Protein 7LH6 (pdb70)

Nearest PDB structures (foldseek):
  7lh6-assembly1_B  TM=1.004E+00  e=8.434E-58  Phocaeicola plebeius DSM 17135
  7lh6-assembly1_A  TM=9.923E-01  e=9.272E-52  Phocaeicola plebeius DSM 17135
  8scc-assembly2_B  TM=9.118E-01  e=3.371E-31  Myrciaria dubia
  8usu-assembly2_B  TM=9.161E-01  e=9.301E-31  Myrciaria dubia
  8usu-assembly1_A  TM=9.072E-01  e=6.501E-31  Myrciaria dubia

Radius of gyration: 24.74 Å; Cα contacts (8 Å, |Δi|>4): 1088; chains: 2; bounding box: 55×49×65 Å

InterPro domains:
  IPR020471 Aldo-keto reductase [PTHR42686] (1-307)
  IPR023210 NADP-dependent oxidoreductase domain [PF00248] (16-298)
  IPR036812 NAD(P)-dependent oxidoreductase domain superfamily [G3DSA:3.20.20.100] (1-309)
  IPR036812 NAD(P)-dependent oxidoreductase domain superfamily [SSF51430] (1-299)
  IPR044479 L-galactose dehydrogenase-like [cd19163] (1-293)

Foldseek 3Di:
DDWAAQQPLRDTAALAAAEADEVVVVVLLVQSLVQVVLCLVVQGQEYEPARQQPDLVSLLVSLVSVVPDDPVSHAYEYEACAVGVVSLVVSCVSSVHQAHAEYEYEAAPCQPRVLVSVVVVVVVPRYRAYAYEDADVVRRVVSLVSHDAPRHAEYEYEDAQWLQHPVVVVCLVVCNVRSHGYEYEDLCSCALLAQVGHDPPQQQDPVSSVLSNVLQVVCVVVVHGSVLLSLLRSSVDNSHRYYYYHDRHNVVVVVSVVSNPDDHDVVSSVVSCVSSDPRRNPDRD/DDWADQFPQPDTFHQAAAEQFAQDDPVSVVQLVLSLVQVVLLLVLPGQEYEDANVLPDQVSLQVCLVSVVVDDDSSHAYEYEVCSLVSLVVSCVSSVPQAHAEYEYEDVPPQPPVLVSVVVVCVVPRYRAYAYEDEDVVRVVVSCVSHDARSHAEYEYEDAQWLQHPNCVVCLVVCNVRRYGYEYEDLCSQFLLAQVGHDPPQQPDPLSRVLSNVLQVVCVVVVHGSVLQSLLRSSVDNSHRYYYYYDRHSVVVVVSVVSNVDDHDVVSSVVSSVSSPPRRNPDRD

Organism: Phocaeicola plebeius (strain DSM 17135 / JCM 12973 / CCUG 54634 / M2) (NCBI:txid484018)

Structure (mmCIF, N/CA/C/O backbone):
data_7LH6
#
_entry.id   7LH6
#
_cell.length_a   55.754
_cell.length_b   84.461
_cell.length_c   129.499
_cell.angle_alpha   90.000
_cell.angle_beta   90.000
_cell.angle_gamma   90.000
#
_symmetry.space_group_name_H-M   'P 21 21 21'
#
loop_
_entity.id
_entity.type
_entity.pdbx_description
1 polymer 'L-galactose dehydrogenase'
2 water water
#
loop_
_atom_site.group_PDB
_atom_site.id
_atom_site.type_symbol
_atom_site.label_atom_id
_atom_site.label_alt_id
_atom_site.label_comp_id
_atom_site.label_asym_id
_atom_site.label_entity_id
_atom_site.label_seq_id
_atom_site.pdbx_PDB_ins_code
_atom_site.Cartn_x
_atom_site.Cartn_y
_atom_site.Cartn_z
_atom_site.occupancy
_atom_site.B_iso_or_equiv
_atom_site.auth_seq_id
_atom_site.auth_comp_id
_atom_site.auth_asym_id
_atom_site.auth_atom_id
_atom_site.pdbx_PDB_model_num
ATOM 1 N N . MET A 1 24 ? 41.98822 50.07971 111.42207 1.000 56.57255 1 MET B N 1
ATOM 2 C CA . MET A 1 24 ? 42.00051 50.78148 112.70124 1.000 59.09244 1 MET B CA 1
ATOM 3 C C . MET A 1 24 ? 41.94122 49.80773 113.87659 1.000 62.57566 1 MET B C 1
ATOM 4 O O . MET A 1 24 ? 42.35559 50.14087 114.98719 1.000 65.92189 1 MET B O 1
ATOM 9 N N . GLU A 1 25 ? 41.42125 48.60717 113.64030 1.000 55.81667 2 GLU B N 1
ATOM 10 C CA . GLU A 1 25 ? 41.43797 47.55842 114.64906 1.000 57.17318 2 GLU B CA 1
ATOM 11 C C . GLU A 1 25 ? 42.56539 46.58118 114.34874 1.000 54.77995 2 GLU B C 1
ATOM 12 O O . GLU A 1 25 ? 42.77980 46.19492 113.19509 1.000 56.00703 2 GLU B O 1
ATOM 18 N N . TYR A 1 26 ? 43.28255 46.18532 115.39504 1.000 47.23265 3 TYR B N 1
ATOM 19 C CA . TYR A 1 26 ? 44.40371 45.26937 115.27801 1.000 39.95950 3 TYR B CA 1
ATOM 20 C C . TYR A 1 26 ? 44.12680 44.00147 116.06905 1.000 37.53451 3 TYR B C 1
ATOM 21 O O . TYR A 1 26 ? 43.53224 44.04422 117.15063 1.000 37.64398 3 TYR B O 1
ATOM 30 N N . ARG A 1 27 ? 44.54955 42.87576 115.50695 1.000 34.65123 4 ARG B N 1
ATOM 31 C CA . ARG A 1 27 ? 44.49841 41.57768 116.15481 1.000 26.57700 4 ARG B CA 1
ATOM 32 C C . ARG A 1 27 ? 45.90220 40.98557 116.12789 1.000 36.77346 4 ARG B C 1
ATOM 33 O O . ARG A 1 27 ? 46.83432 41.56710 115.56206 1.000 38.42060 4 ARG B O 1
ATOM 41 N N . GLU A 1 28 ? 46.06449 39.83138 116.76310 1.000 36.03543 5 GLU B N 1
ATOM 42 C CA . GLU A 1 28 ? 47.35805 39.17099 116.85772 1.000 37.77769 5 GLU B CA 1
ATOM 43 C C . GLU A 1 28 ? 47.38855 37.97937 115.91326 1.000 33.13149 5 GLU B C 1
ATOM 44 O O . GLU A 1 28 ? 46.47065 37.15215 115.92117 1.000 33.26452 5 GLU B O 1
ATOM 50 N N . LEU A 1 29 ? 48.44755 37.88786 115.11052 1.000 29.29543 6 LEU B N 1
ATOM 51 C CA . LEU A 1 29 ? 48.57357 36.77580 114.17954 1.000 25.25490 6 LEU B CA 1
ATOM 52 C C . LEU A 1 29 ? 48.89603 35.50318 114.94656 1.000 31.30860 6 LEU B C 1
ATOM 53 O O . LEU A 1 29 ? 50.06756 35.14190 115.09349 1.000 32.81187 6 LEU B O 1
ATOM 58 N N . GLY A 1 30 ? 47.86134 34.82568 115.43814 1.000 32.75599 7 GLY B N 1
ATOM 59 C CA . GLY A 1 30 ? 48.06943 33.60820 116.20503 1.000 38.40403 7 GLY B CA 1
ATOM 60 C C . GLY A 1 30 ? 48.92022 33.86744 117.43222 1.000 42.18376 7 GLY B C 1
ATOM 61 O O . GLY A 1 30 ? 48.61882 34.73711 118.25783 1.000 38.87892 7 GLY B O 1
ATOM 62 N N . LYS A 1 31 ? 50.00481 33.10513 117.55575 1.000 42.53009 8 LYS B N 1
ATOM 63 C CA . LYS A 1 31 ? 50.94154 33.24055 118.66141 1.000 37.68448 8 LYS B CA 1
ATOM 64 C C . LYS A 1 31 ? 52.22489 33.95504 118.25549 1.000 32.97295 8 LYS B C 1
ATOM 65 O O . LYS A 1 31 ? 53.15984 34.03127 119.05862 1.000 31.74037 8 LYS B O 1
ATOM 71 N N . THR A 1 32 ? 52.28920 34.48468 117.03099 1.000 30.36425 9 THR B N 1
ATOM 72 C CA . THR A 1 32 ? 53.51967 35.09528 116.53925 1.000 33.69291 9 THR B CA 1
ATOM 73 C C . THR A 1 32 ? 53.86964 36.38758 117.26243 1.000 37.45525 9 THR B C 1
ATOM 74 O O . THR A 1 32 ? 55.03615 36.79350 117.24389 1.000 45.99590 9 THR B O 1
ATOM 78 N N . GLY A 1 33 ? 52.89845 37.04311 117.89015 1.000 37.17412 10 GLY B N 1
ATOM 79 C CA . GLY A 1 33 ? 53.16160 38.30227 118.55235 1.000 42.13290 10 GLY B CA 1
ATOM 80 C C . GLY A 1 33 ? 53.25557 39.50079 117.63927 1.000 46.65161 10 GLY B C 1
ATOM 81 O O . GLY A 1 33 ? 53.64809 40.57905 118.09936 1.000 47.26791 10 GLY B O 1
ATOM 82 N N . LEU A 1 34 ? 52.92653 39.34960 116.35996 1.000 46.64214 11 LEU B N 1
ATOM 83 C CA . LEU A 1 34 ? 52.82458 40.48427 115.45321 1.000 44.34800 11 LEU B CA 1
ATOM 84 C C . LEU A 1 34 ? 51.40488 41.03773 115.47763 1.000 43.70505 11 LEU B C 1
ATOM 85 O O . LEU A 1 34 ? 50.42957 40.28192 115.42621 1.000 44.86869 11 LEU B O 1
ATOM 90 N N . LYS A 1 35 ? 51.29361 42.36160 115.55609 1.000 35.53751 12 LYS B N 1
ATOM 91 C CA . LYS A 1 35 ? 50.00357 43.03947 115.63723 1.000 34.70969 12 LYS B CA 1
ATOM 92 C C . LYS A 1 35 ? 49.60960 43.50485 114.23991 1.000 41.75442 12 LYS B C 1
ATOM 93 O O . LYS A 1 35 ? 50.18347 44.46365 113.71192 1.000 47.34231 12 LYS B O 1
ATOM 95 N N . VAL A 1 36 ? 48.62990 42.82994 113.64618 1.000 42.25494 13 VAL B N 1
ATOM 96 C CA . VAL A 1 36 ? 48.23063 43.11322 112.27027 1.000 37.41952 13 VAL B CA 1
ATOM 97 C C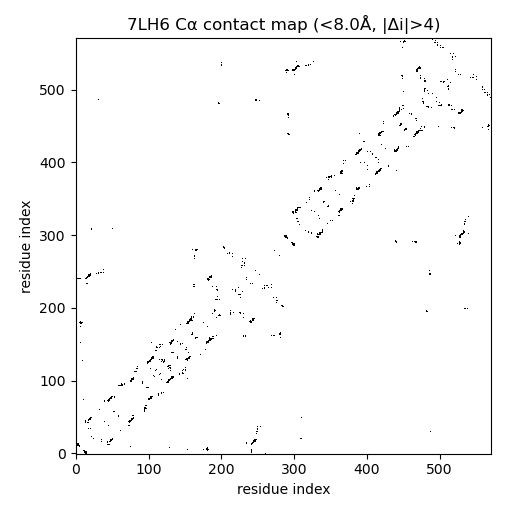 . VAL A 1 36 ? 46.86607 43.79265 112.26335 1.000 34.25748 13 VAL B C 1
ATOM 98 O O . VAL A 1 36 ? 46.00782 43.47123 113.09639 1.000 35.46827 13 VAL B O 1
ATOM 102 N N . PRO A 1 37 ? 46.61560 44.72651 111.35044 1.000 35.41268 14 PRO B N 1
ATOM 103 C CA . PRO A 1 37 ? 45.27468 45.31013 111.25226 1.000 35.40046 14 PRO B CA 1
ATOM 104 C C . PRO A 1 37 ? 44.28907 44.31603 110.66207 1.000 34.53223 14 PRO B C 1
ATOM 105 O O . PRO A 1 37 ? 44.66242 43.39702 109.92880 1.000 31.56878 14 PRO B O 1
ATOM 109 N N . VAL A 1 38 ? 43.00959 44.51039 110.99643 1.000 36.27297 15 VAL B N 1
ATOM 110 C CA . VAL A 1 38 ? 41.95740 43.62571 110.50313 1.000 37.55360 15 VAL B CA 1
ATOM 111 C C . VAL A 1 38 ? 41.93243 43.57090 108.98571 1.000 35.50342 15 VAL B C 1
ATOM 112 O O . VAL A 1 38 ? 41.44097 42.59637 108.40590 1.000 34.38698 15 VAL B O 1
ATOM 116 N N . LEU A 1 39 ? 42.45299 44.59978 108.32658 1.000 38.17472 16 LEU B N 1
ATOM 117 C CA . LEU A 1 39 ? 42.54604 44.65701 106.87761 1.000 37.11448 16 LEU B CA 1
ATOM 118 C C . LEU A 1 39 ? 43.98891 44.96379 106.51027 1.000 38.94549 16 LEU B C 1
ATOM 119 O O . LEU A 1 39 ? 44.58267 45.89607 107.05966 1.000 37.92142 16 LEU B O 1
ATOM 124 N N . SER A 1 40 ? 44.55452 44.17899 105.59633 1.000 39.36137 17 SER B N 1
ATOM 125 C CA . SER A 1 40 ? 45.94860 44.32667 105.20600 1.000 38.77165 17 SER B CA 1
ATOM 126 C C . SER A 1 40 ? 46.06101 44.34185 103.68767 1.000 40.77896 17 SER B C 1
ATOM 127 O O . SER A 1 40 ? 45.20707 43.81008 102.97526 1.000 39.96429 17 SER B O 1
ATOM 130 N N . TYR A 1 41 ? 47.13974 44.95195 103.20083 1.000 46.64920 18 TYR B N 1
ATOM 131 C CA . TYR A 1 41 ? 47.30936 45.24940 101.78375 1.000 52.33538 18 TYR B CA 1
ATOM 132 C C . TYR A 1 41 ? 48.26983 44.25811 101.13572 1.000 66.35752 18 TYR B C 1
ATOM 133 O O . TYR A 1 41 ? 49.36639 44.01486 101.65043 1.000 59.80035 18 TYR B O 1
ATOM 142 N N . GLY A 1 42 ? 47.84761 43.69886 100.00357 1.000 85.48174 19 GLY B N 1
ATOM 143 C CA . GLY A 1 42 ? 48.54185 42.63625 99.29904 1.000 89.09649 19 GLY B CA 1
ATOM 144 C C . GLY A 1 42 ? 48.96483 42.96003 97.87791 1.000 92.50879 19 GLY B C 1
ATOM 145 O O . GLY A 1 42 ? 48.72586 42.14057 96.98640 1.000 99.65000 19 GLY B O 1
ATOM 146 N N . ALA A 1 43 ? 49.60783 44.11492 97.65729 1.000 80.71556 20 ALA B N 1
ATOM 147 C CA . ALA A 1 43 ? 49.67235 44.81971 96.37273 1.000 71.03459 20 ALA B CA 1
ATOM 148 C C . ALA A 1 43 ? 49.63888 43.91883 95.14214 1.000 71.81334 20 ALA B C 1
ATOM 149 O O . ALA A 1 43 ? 50.41272 42.96440 95.03415 1.000 77.94176 20 ALA B O 1
ATOM 151 N N . SER A 1 44 ? 48.76068 44.25280 94.19722 1.000 64.79460 21 SER B N 1
ATOM 152 C CA . SER A 1 44 ? 48.26233 43.32467 93.18848 1.000 60.61700 21 SER B CA 1
ATOM 153 C C . SER A 1 44 ? 49.30680 43.02766 92.11059 1.000 55.53602 21 SER B C 1
ATOM 154 O O . SER A 1 44 ? 50.48037 43.39708 92.21107 1.000 54.01879 21 SER B O 1
ATOM 157 N N . SER A 1 45 ? 48.86033 42.33357 91.06332 1.000 52.55830 22 SER B N 1
ATOM 158 C CA . SER A 1 45 ? 49.68391 41.89783 89.93719 1.000 52.69814 22 SER B CA 1
ATOM 159 C C . SER A 1 45 ? 50.52685 43.01777 89.33577 1.000 52.96222 22 SER B C 1
ATOM 160 O O . SER A 1 45 ? 51.69876 42.81792 89.01321 1.000 53.20558 22 SER B O 1
ATOM 163 N N . VAL A 1 49 ? 51.91674 42.99981 79.38267 1.000 87.28994 26 VAL B N 1
ATOM 164 C CA . VAL A 1 49 ? 52.41712 44.36768 79.39131 1.000 89.32284 26 VAL B CA 1
ATOM 165 C C . VAL A 1 49 ? 51.58814 45.17726 80.39526 1.000 82.46893 26 VAL B C 1
ATOM 166 O O . VAL A 1 49 ? 50.58125 44.67939 80.90269 1.000 82.23645 26 VAL B O 1
ATOM 170 N N . PHE A 1 50 ? 52.03838 46.40441 80.68325 1.000 79.83700 27 PHE B N 1
ATOM 171 C CA . PHE A 1 50 ? 51.39144 47.35134 81.59103 1.000 77.79209 27 PHE B CA 1
ATOM 172 C C . PHE A 1 50 ? 51.59263 47.00872 83.06367 1.000 83.39574 27 PHE B C 1
ATOM 173 O O . PHE A 1 50 ? 50.72513 47.31241 83.88695 1.000 81.35526 27 PHE B O 1
ATOM 181 N N . HIS A 1 51 ? 52.70632 46.36778 83.42370 1.000 86.79036 28 HIS B N 1
ATOM 182 C CA . HIS A 1 51 ? 52.94165 46.13104 84.84504 1.000 82.13202 28 HIS B CA 1
ATOM 183 C C . HIS A 1 51 ? 53.66843 47.28351 85.53654 1.000 74.35714 28 HIS B C 1
ATOM 184 O O . HIS A 1 51 ? 53.63716 47.35696 86.76810 1.000 79.02320 28 HIS B O 1
ATOM 191 N N . SER A 1 52 ? 54.28219 48.20270 84.78420 1.000 58.06657 29 SER B N 1
ATOM 192 C CA . SER A 1 52 ? 55.00772 49.31653 85.39969 1.000 48.62625 29 SER B CA 1
ATOM 193 C C . SER A 1 52 ? 54.05523 50.35749 85.97992 1.000 52.99276 29 SER B C 1
ATOM 194 O O . SER A 1 52 ? 54.32927 50.96108 87.02684 1.000 57.46389 29 SER B O 1
ATOM 197 N N . ILE A 1 53 ? 52.95604 50.60759 85.27642 1.000 57.94122 30 ILE B N 1
ATOM 198 C CA . ILE A 1 53 ? 51.92033 51.53172 85.72883 1.000 58.03310 30 ILE B CA 1
ATOM 199 C C . ILE A 1 53 ? 51.28387 51.02585 87.02254 1.000 51.09469 30 ILE B C 1
ATOM 200 O O . ILE A 1 53 ? 51.19672 51.75006 88.03168 1.000 50.74167 30 ILE B O 1
ATOM 205 N N . LYS A 1 54 ? 50.82491 49.76833 87.00099 1.000 47.73586 31 LYS B N 1
ATOM 206 C CA . LYS A 1 54 ? 50.40093 49.08366 88.21592 1.000 42.40749 31 LYS B CA 1
ATOM 207 C C . LYS A 1 54 ? 51.45881 49.19822 89.30250 1.000 40.71786 31 LYS B C 1
ATOM 208 O O . LYS A 1 54 ? 51.13432 49.43133 90.47087 1.000 38.19929 31 LYS B O 1
ATOM 214 N N . GLU A 1 55 ? 52.73356 49.04868 88.93184 1.000 37.35096 32 GLU B N 1
ATOM 215 C CA . GLU A 1 55 ? 53.81323 49.14128 89.90899 1.000 42.87348 32 GLU B CA 1
ATOM 216 C C . GLU A 1 55 ? 53.78345 50.48368 90.62988 1.000 43.79201 32 GLU B C 1
ATOM 217 O O . GLU A 1 55 ? 53.52321 50.54324 91.83691 1.000 44.35996 32 GLU B O 1
ATOM 223 N N . SER A 1 56 ? 53.98898 51.57360 89.88503 1.000 39.27577 33 SER B N 1
ATOM 224 C CA . SER A 1 56 ? 54.05646 52.90266 90.49527 1.000 44.08496 33 SER B CA 1
ATOM 225 C C . SER A 1 56 ? 52.83679 53.17602 91.37268 1.000 50.89127 33 SER B C 1
ATOM 226 O O . SER A 1 56 ? 52.96396 53.65262 92.51760 1.000 54.93835 33 SER B O 1
ATOM 229 N N . GLU A 1 57 ? 51.64016 52.86435 90.85745 1.000 48.73027 34 GLU B N 1
ATOM 230 C CA . GLU A 1 57 ? 50.44246 53.05040 91.67078 1.000 35.32820 34 GLU B CA 1
ATOM 231 C C . GLU A 1 57 ? 50.51169 52.22940 92.95221 1.000 30.13908 34 GLU B C 1
ATOM 232 O O . GLU A 1 57 ? 50.10192 52.69717 94.01966 1.000 30.87788 34 GLU B O 1
ATOM 238 N N . ALA A 1 58 ? 51.04894 51.00970 92.87260 1.000 30.62220 35 ALA B N 1
ATOM 239 C CA . ALA A 1 58 ? 51.09786 50.14450 94.04569 1.000 32.42038 35 ALA B CA 1
ATOM 240 C C . ALA A 1 58 ? 52.08883 50.65812 95.08294 1.000 33.84282 35 ALA B C 1
ATOM 241 O O . ALA A 1 58 ? 51.86009 50.50976 96.28650 1.000 31.29222 35 ALA B O 1
ATOM 243 N N . ILE A 1 59 ? 53.21149 51.22912 94.64366 1.000 30.12434 36 ILE B N 1
ATOM 244 C CA . ILE A 1 59 ? 54.13897 51.82455 95.60697 1.000 31.08682 36 ILE B CA 1
ATOM 245 C C . ILE A 1 59 ? 53.45249 52.96941 96.34676 1.000 35.71237 36 ILE B C 1
ATOM 246 O O . ILE A 1 59 ? 53.49585 53.05655 97.58672 1.000 36.12652 36 ILE B O 1
ATOM 251 N N . GLN A 1 60 ? 52.78218 53.85359 95.59685 1.000 40.27410 37 GLN B N 1
ATOM 252 C CA . GLN A 1 60 ? 52.00896 54.90253 96.26156 1.000 42.15720 37 GLN B CA 1
ATOM 253 C C . GLN A 1 60 ? 50.96203 54.31097 97.20351 1.000 42.98197 37 GLN B C 1
ATOM 254 O O . GLN A 1 60 ? 50.68282 54.87863 98.26875 1.000 39.53789 37 GLN B O 1
ATOM 260 N N . SER A 1 61 ? 50.40183 53.15421 96.84410 1.000 39.98292 38 SER B N 1
ATOM 261 C CA . SER A 1 61 ? 49.36175 52.54096 97.66265 1.000 35.61866 38 SER B CA 1
ATOM 262 C C . SER A 1 61 ? 49.92429 51.98235 98.96368 1.000 37.78951 38 SER B C 1
ATOM 263 O O . SER A 1 61 ? 49.27896 52.08130 100.01235 1.000 36.44258 38 SER B O 1
ATOM 266 N N . VAL A 1 62 ? 51.10923 51.36760 98.91670 1.000 40.26400 39 VAL B N 1
ATOM 267 C CA . VAL A 1 62 ? 51.70417 50.88714 100.16121 1.000 39.37154 39 VAL B CA 1
ATOM 268 C C . VAL A 1 62 ? 52.05195 52.07069 101.04939 1.000 41.40151 39 VAL B C 1
ATOM 269 O O . VAL A 1 62 ? 51.90593 51.99750 102.27806 1.000 41.92004 39 VAL B O 1
ATOM 273 N N . PHE A 1 63 ? 52.47079 53.19217 100.45317 1.000 41.28915 40 PHE B N 1
ATOM 274 C CA . PHE A 1 63 ? 52.72112 54.37809 101.26662 1.000 42.39326 40 PHE B CA 1
ATOM 275 C C . PHE A 1 63 ? 51.43988 54.86025 101.93773 1.000 40.25185 40 PHE B C 1
ATOM 276 O O . PHE A 1 63 ? 51.43141 55.15329 103.13977 1.000 38.08368 40 PHE B O 1
ATOM 284 N N . THR A 1 64 ? 50.33922 54.91221 101.18183 1.000 41.47193 41 THR B N 1
ATOM 285 C CA . THR A 1 64 ? 49.05857 55.33633 101.74550 1.000 37.49948 41 THR B CA 1
ATOM 286 C C . THR A 1 64 ? 48.60049 54.40055 102.86241 1.000 37.32151 41 THR B C 1
ATOM 287 O O . THR A 1 64 ? 48.14572 54.85394 103.92363 1.000 34.61274 41 THR B O 1
ATOM 291 N N . ALA A 1 65 ? 48.71853 53.08942 102.64119 1.000 38.98797 42 ALA B N 1
ATOM 292 C CA . ALA A 1 65 ? 48.27782 52.11480 103.63414 1.000 38.22013 42 ALA B CA 1
ATOM 293 C C . ALA A 1 65 ? 49.08492 52.23433 104.92032 1.000 37.93462 42 ALA B C 1
ATOM 294 O O . ALA A 1 65 ? 48.51756 52.29864 106.01781 1.000 32.29690 42 ALA B O 1
ATOM 296 N N . VAL A 1 66 ? 50.41711 52.25927 104.80687 1.000 38.96884 43 VAL B N 1
ATOM 297 C CA . VAL A 1 66 ? 51.24922 52.42077 105.99587 1.000 40.68623 43 VAL B CA 1
ATOM 298 C C . VAL A 1 66 ? 50.96220 53.75391 106.67458 1.000 44.20489 43 VAL B C 1
ATOM 299 O O . VAL A 1 66 ? 51.05868 53.86782 107.90359 1.000 41.85536 43 VAL B O 1
ATOM 303 N N . GLU A 1 67 ? 50.58123 54.77446 105.89969 1.000 44.90341 44 GLU B N 1
ATOM 304 C CA . GLU A 1 67 ? 50.19372 56.04638 106.49958 1.000 49.14297 44 GLU B CA 1
ATOM 305 C C . GLU A 1 67 ? 48.93083 55.90194 107.33933 1.000 48.04136 44 GLU B C 1
ATOM 306 O O . GLU A 1 67 ? 48.81998 56.50293 108.41446 1.000 42.67533 44 GLU B O 1
ATOM 312 N N . HIS A 1 68 ? 47.96585 55.11340 106.86809 1.000 50.35897 45 HIS B N 1
ATOM 313 C CA . HIS A 1 68 ? 46.67681 55.00706 107.54006 1.000 51.01023 45 HIS B CA 1
ATOM 314 C C . HIS A 1 68 ? 46.58758 53.82387 108.50017 1.000 51.56850 45 HIS B C 1
ATOM 315 O O . HIS A 1 68 ? 45.49797 53.53339 109.00569 1.000 49.87524 45 HIS B O 1
ATOM 322 N N . GLY A 1 69 ? 47.69953 53.14010 108.76904 1.000 48.94216 46 GLY B N 1
ATOM 323 C CA . GLY A 1 69 ? 47.74462 52.12584 109.80558 1.000 46.58103 46 GLY B CA 1
ATOM 324 C C . GLY A 1 69 ? 47.78472 50.69136 109.32580 1.000 44.64969 46 GLY B C 1
ATOM 325 O O . GLY A 1 69 ? 47.78726 49.78144 110.16432 1.000 38.55889 46 GLY B O 1
ATOM 326 N N . LEU A 1 70 ? 47.81511 50.44948 108.01503 1.000 47.61356 47 LEU B N 1
ATOM 327 C CA . LEU A 1 70 ? 47.84726 49.08681 107.48273 1.000 52.16250 47 LEU B CA 1
ATOM 328 C C . LEU A 1 70 ? 49.30386 48.63588 107.40407 1.000 49.42174 47 LEU B C 1
ATOM 329 O O . LEU A 1 70 ? 49.95547 48.69188 106.35895 1.000 46.10446 47 LEU B O 1
ATOM 334 N N . ASN A 1 71 ? 49.81958 48.18057 108.55031 1.000 50.58296 48 ASN B N 1
ATOM 335 C CA . ASN A 1 71 ? 51.22134 47.77729 108.62826 1.000 54.41984 48 ASN B CA 1
ATOM 336 C C . ASN A 1 71 ? 51.50396 46.57817 107.73434 1.000 55.62993 48 ASN B C 1
ATOM 337 O O . ASN A 1 71 ? 52.46102 46.58643 106.95178 1.000 71.56260 48 ASN B O 1
ATOM 342 N N . PHE A 1 72 ? 50.68878 45.53139 107.84683 1.000 43.42343 49 PHE B N 1
ATOM 343 C CA . PHE A 1 72 ? 50.98555 44.27810 107.16654 1.000 43.01155 49 PHE B CA 1
ATOM 344 C C . PHE A 1 72 ? 51.03704 44.48474 105.66003 1.000 40.31226 49 PHE B C 1
ATOM 345 O O . PHE A 1 72 ? 50.04239 44.87063 105.03820 1.000 37.97497 49 PHE B O 1
ATOM 353 N N . ILE A 1 73 ? 52.20654 44.22565 105.08186 1.000 44.75605 50 ILE B N 1
ATOM 354 C CA . ILE A 1 73 ? 52.48540 44.47737 103.67441 1.000 49.93949 50 ILE B CA 1
ATOM 355 C C . ILE A 1 73 ? 53.06017 43.19488 103.08874 1.000 50.18364 50 ILE B C 1
ATOM 356 O O . ILE A 1 73 ? 54.14868 42.76100 103.48637 1.000 52.08129 50 ILE B O 1
ATOM 361 N N . ASP A 1 74 ? 52.33305 42.58336 102.15733 1.000 49.48731 51 ASP B N 1
ATOM 362 C CA . ASP A 1 74 ? 52.79553 41.39021 101.46082 1.000 51.59028 51 ASP B CA 1
ATOM 363 C C . ASP A 1 74 ? 53.31512 41.78817 100.08644 1.000 54.06350 51 ASP B C 1
ATOM 364 O O . ASP A 1 74 ? 52.61404 42.46044 99.32266 1.000 56.92313 51 ASP B O 1
ATOM 369 N N . VAL A 1 75 ? 54.53667 41.36418 99.77567 1.000 53.23569 52 VAL B N 1
ATOM 370 C CA . VAL A 1 75 ? 55.20663 41.72850 98.53522 1.000 50.61569 52 VAL B CA 1
ATOM 371 C C . VAL A 1 75 ? 55.34892 40.52245 97.60397 1.000 50.37535 52 VAL B C 1
ATOM 372 O O . VAL A 1 75 ? 56.19566 40.52198 96.71002 1.000 51.79090 52 VAL B O 1
ATOM 376 N N . SER A 1 76 ? 54.50414 39.50887 97.78930 1.000 48.82932 53 SER B N 1
ATOM 377 C CA . SER A 1 76 ? 54.57944 38.28998 96.98509 1.000 48.66424 53 SER B CA 1
ATOM 378 C C . SER A 1 76 ? 54.56334 38.51818 95.47527 1.000 55.32224 53 SER B C 1
ATOM 379 O O . SER A 1 76 ? 55.32595 37.82932 94.77404 1.000 59.66411 53 SER B O 1
ATOM 382 N N . PRO A 1 77 ? 53.74859 39.41523 94.90535 1.000 54.07573 54 PRO B N 1
ATOM 383 C CA . PRO A 1 77 ? 53.75544 39.57492 93.44098 1.000 52.47248 54 PRO B CA 1
ATOM 384 C C . PRO A 1 77 ? 55.02718 40.19385 92.88457 1.000 50.98633 54 PRO B C 1
ATOM 385 O O . PRO A 1 77 ? 55.18068 40.23272 91.65703 1.000 46.24512 54 PRO B O 1
ATOM 389 N N . TYR A 1 78 ? 55.93707 40.67539 93.73063 1.000 56.07170 55 TYR B N 1
ATOM 390 C CA . TYR A 1 78 ? 57.16396 41.29727 93.24700 1.000 58.52276 55 TYR B CA 1
ATOM 391 C C . TYR A 1 78 ? 58.31395 40.30714 93.13387 1.000 63.83921 55 TYR B C 1
ATOM 392 O O . TYR A 1 78 ? 59.22046 40.51072 92.31703 1.000 65.22295 55 TYR B O 1
ATOM 401 N N . TYR A 1 79 ? 58.30013 39.24682 93.94041 1.000 67.89243 56 TYR B N 1
ATOM 402 C CA . TYR A 1 79 ? 59.30519 38.19591 93.85464 1.000 75.22885 56 TYR B CA 1
ATOM 403 C C . TYR A 1 79 ? 59.20921 37.50516 92.50100 1.000 80.85122 56 TYR B C 1
ATOM 404 O O . TYR A 1 79 ? 58.20451 36.85324 92.19899 1.000 75.33376 56 TYR B O 1
ATOM 413 N N . GLY A 1 80 ? 60.23939 37.65930 91.67404 1.000 93.26294 57 GLY B N 1
ATOM 414 C CA . GLY A 1 80 ? 60.22834 37.09514 90.33927 1.000 95.40652 57 GLY B CA 1
ATOM 415 C C . GLY A 1 80 ? 60.75476 38.05410 89.29239 1.000 95.69568 57 GLY B C 1
ATOM 416 O O . GLY A 1 80 ? 61.35755 37.63115 88.30142 1.000 98.79829 57 GLY B O 1
ATOM 417 N N . HIS A 1 81 ? 60.53278 39.35060 89.49989 1.000 94.02821 58 HIS B N 1
ATOM 418 C CA . HIS A 1 81 ? 61.04989 40.39469 88.62086 1.000 92.78883 58 HIS B CA 1
ATOM 419 C C . HIS A 1 81 ? 62.03473 41.23404 89.42200 1.000 88.01725 58 HIS B C 1
ATOM 420 O O . HIS A 1 81 ? 61.64004 41.92936 90.36472 1.000 88.50267 58 HIS B O 1
ATOM 427 N N . TYR A 1 82 ? 63.31444 41.15496 89.05116 1.000 84.56315 59 TYR B N 1
ATOM 428 C CA . TYR A 1 82 ? 64.34473 41.95585 89.70566 1.000 80.74076 59 TYR B CA 1
ATOM 429 C C . TYR A 1 82 ? 63.99205 43.43874 89.66512 1.000 78.46261 59 TYR B C 1
ATOM 430 O O . TYR A 1 82 ? 64.00251 44.12584 90.69683 1.000 68.06255 59 TYR B O 1
ATOM 439 N N . LYS A 1 83 ? 63.65788 43.94136 88.47256 1.000 85.69174 60 LYS B N 1
ATOM 440 C CA . LYS A 1 83 ? 63.31067 45.35032 88.32372 1.000 87.88916 60 LYS B CA 1
ATOM 441 C C . LYS A 1 83 ? 62.11735 45.72831 89.19352 1.000 86.12587 60 LYS B C 1
ATOM 442 O O . LYS A 1 83 ? 62.05791 46.84356 89.72283 1.000 90.27157 60 LYS B O 1
ATOM 444 N N . ALA A 1 84 ? 61.16224 44.81072 89.36502 1.000 77.17230 61 ALA B N 1
ATOM 445 C CA . ALA A 1 84 ? 59.95995 45.13189 90.12822 1.000 65.20491 61 ALA B CA 1
ATOM 446 C C . ALA A 1 84 ? 60.22718 45.15500 91.62924 1.000 63.82795 61 ALA B C 1
ATOM 447 O O . ALA A 1 84 ? 59.75994 46.05998 92.32871 1.000 61.15947 61 ALA B O 1
ATOM 449 N N . GLU A 1 85 ? 60.96349 44.16954 92.14833 1.000 61.55049 62 GLU B N 1
ATOM 450 C CA . GLU A 1 85 ? 61.24234 44.15576 93.58064 1.000 59.83109 62 GLU B CA 1
ATOM 451 C C . GLU A 1 85 ? 62.21434 45.26191 93.97263 1.000 63.80574 62 GLU B C 1
ATOM 452 O O . GLU A 1 85 ? 62.15788 45.76319 95.10486 1.000 61.72623 62 GLU B O 1
ATOM 458 N N . THR A 1 86 ? 63.09334 45.67072 93.05086 1.000 69.44408 63 THR B N 1
ATOM 459 C CA . THR A 1 86 ? 64.04684 46.73043 93.36854 1.000 70.97373 63 THR B CA 1
ATOM 460 C C . THR A 1 86 ? 63.34387 48.05284 93.66499 1.000 68.22642 63 THR B C 1
ATOM 461 O O . THR A 1 86 ? 63.76224 48.79123 94.56654 1.000 58.95475 63 THR B O 1
ATOM 465 N N . VAL A 1 87 ? 62.28936 48.38293 92.91014 1.000 75.97078 64 VAL B N 1
ATOM 466 C CA . VAL A 1 87 ? 61.65780 49.68928 93.08099 1.000 78.63432 64 VAL B CA 1
ATOM 467 C C . VAL A 1 87 ? 60.99542 49.78804 94.44872 1.000 77.74026 64 VAL B C 1
ATOM 468 O O . VAL A 1 87 ? 61.08437 50.82535 95.11789 1.000 79.61320 64 VAL B O 1
ATOM 472 N N . LEU A 1 88 ? 60.35109 48.70798 94.90749 1.000 70.78264 65 LEU B N 1
ATOM 473 C CA . LEU A 1 88 ? 59.74844 48.74886 96.23780 1.000 60.00298 65 LEU B CA 1
ATOM 474 C C . LEU A 1 88 ? 60.80465 48.65393 97.32662 1.000 58.74500 65 LEU B C 1
ATOM 475 O O . LEU A 1 88 ? 60.64802 49.25720 98.38741 1.000 58.42335 65 LEU B O 1
ATOM 480 N N . GLY A 1 89 ? 61.89730 47.93065 97.08784 1.000 59.38388 66 GLY B N 1
ATOM 481 C CA . GLY A 1 89 ? 62.97674 47.96443 98.06144 1.000 58.95360 66 GLY B CA 1
ATOM 482 C C . GLY A 1 89 ? 63.48809 49.37845 98.28376 1.000 57.72704 66 GLY B C 1
ATOM 483 O O . GLY A 1 89 ? 63.58345 49.85744 99.42291 1.000 49.14781 66 GLY B O 1
ATOM 484 N N . LYS A 1 90 ? 63.75619 50.09263 97.18569 1.000 61.36505 67 LYS B N 1
ATOM 485 C CA . LYS A 1 90 ? 64.28801 51.44777 97.28524 1.000 64.01659 67 LYS B CA 1
ATOM 486 C C . LYS A 1 90 ? 63.24648 52.42078 97.82689 1.000 64.56569 67 LYS B C 1
ATOM 487 O O . LYS A 1 90 ? 63.58819 53.33583 98.58277 1.000 62.81268 67 LYS B O 1
ATOM 489 N N . ALA A 1 91 ? 61.97384 52.25078 97.44927 1.000 61.75852 68 ALA B N 1
ATOM 490 C CA . ALA A 1 91 ? 60.93263 53.14338 97.94611 1.000 55.69027 68 ALA B CA 1
ATOM 491 C C . ALA A 1 91 ? 60.62254 52.88012 99.41322 1.000 59.83282 68 ALA B C 1
ATOM 492 O O . ALA A 1 91 ? 60.33130 53.81790 100.16450 1.000 65.96169 68 ALA B O 1
ATOM 494 N N . LEU A 1 92 ? 60.70043 51.61923 99.83943 1.000 60.91774 69 LEU B N 1
ATOM 495 C CA . LEU A 1 92 ? 60.34410 51.21710 101.18988 1.000 65.60772 69 LEU B CA 1
ATOM 496 C C . LEU A 1 92 ? 61.45412 51.52146 102.17920 1.000 76.26384 69 LEU B C 1
ATOM 497 O O . LEU A 1 92 ? 61.18207 51.70079 103.37178 1.000 74.15113 69 LEU B O 1
ATOM 502 N N . LYS A 1 93 ? 62.70090 51.59438 101.70628 1.000 85.81530 70 LYS B N 1
ATOM 503 C CA . LYS A 1 93 ? 63.77388 52.07711 102.56787 1.000 88.81507 70 LYS B CA 1
ATOM 504 C C . LYS A 1 93 ? 63.45314 53.43182 103.19747 1.000 89.07238 70 LYS B C 1
ATOM 505 O O . 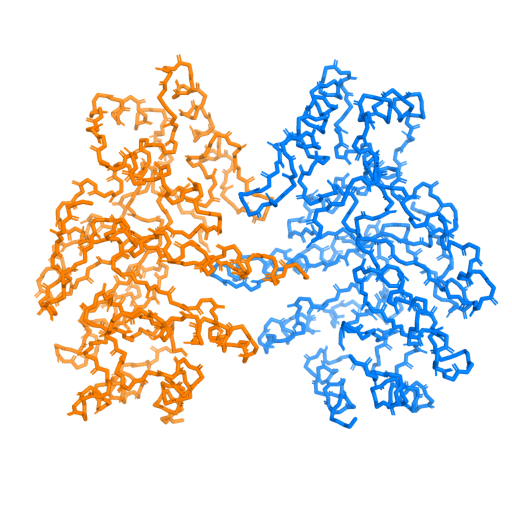LYS A 1 93 ? 64.05204 53.78589 104.21997 1.000 90.42641 70 LYS B O 1
ATOM 507 N N . GLU A 1 94 ? 62.51942 54.18963 102.62003 1.000 77.01176 71 GLU B N 1
ATOM 508 C CA . GLU A 1 94 ? 62.14904 55.50600 103.12564 1.000 65.66300 71 GLU B CA 1
ATOM 509 C C . GLU A 1 94 ? 61.22891 55.45815 104.34089 1.000 64.03543 71 GLU B C 1
ATOM 510 O O . GLU A 1 94 ? 60.89572 56.52013 104.87908 1.000 61.75433 71 GLU B O 1
ATOM 512 N N . LEU A 1 95 ? 60.80328 54.27525 104.78342 1.000 63.89515 72 LEU B N 1
ATOM 513 C CA . LEU A 1 95 ? 59.90420 54.19414 105.92483 1.000 61.76555 72 LEU B CA 1
ATOM 514 C C . LEU A 1 95 ? 60.56519 53.45962 107.08599 1.000 62.91428 72 LEU B C 1
ATOM 515 O O . LEU A 1 95 ? 61.36418 52.54124 106.87378 1.000 63.72496 72 LEU B O 1
ATOM 520 N N . PRO A 1 96 ? 60.24877 53.84375 108.32368 1.000 67.26812 73 PRO B N 1
ATOM 521 C CA . PRO A 1 96 ? 60.87643 53.19703 109.48359 1.000 78.19072 73 PRO B CA 1
ATOM 522 C C . PRO A 1 96 ? 60.54560 51.71220 109.55556 1.000 92.11961 73 PRO B C 1
ATOM 523 O O . PRO A 1 96 ? 59.42628 51.28800 109.26046 1.000 87.14029 73 PRO B O 1
ATOM 527 N N . ARG A 1 97 ? 61.54382 50.92207 109.96252 1.000 108.76274 74 ARG B N 1
ATOM 528 C CA . ARG A 1 97 ? 61.40436 49.46810 109.95092 1.000 108.34055 74 ARG B CA 1
ATOM 529 C C . ARG A 1 97 ? 60.35597 48.99289 110.94975 1.000 108.35396 74 ARG B C 1
ATOM 530 O O . ARG A 1 97 ? 59.55425 48.10429 110.63849 1.000 110.62483 74 ARG B O 1
ATOM 532 N N . GLU A 1 98 ? 60.34855 49.56362 112.15587 1.000 87.93671 75 GLU B N 1
ATOM 533 C CA . GLU A 1 98 ? 59.38840 49.15217 113.17299 1.000 67.33460 75 GLU B CA 1
ATOM 534 C C . GLU A 1 98 ? 57.95772 49.54111 112.82762 1.000 52.61744 75 GLU B C 1
ATOM 535 O O . GLU A 1 98 ? 57.02858 49.05335 113.48050 1.000 47.14529 75 GLU B O 1
ATOM 537 N N . SER A 1 99 ? 57.75737 50.38926 111.82217 1.000 47.50852 76 SER B N 1
ATOM 538 C CA . SER A 1 99 ? 56.43345 50.88286 111.47292 1.000 45.88575 76 SER B CA 1
ATOM 539 C C . SER A 1 99 ? 55.68021 49.97576 110.50722 1.000 42.57477 76 SER B C 1
ATOM 540 O O . SER A 1 99 ? 54.52368 50.27008 110.18998 1.000 49.59561 76 SER B O 1
ATOM 543 N N . PHE A 1 100 ? 56.28646 48.88899 110.03093 1.000 38.83454 77 PHE B N 1
ATOM 544 C CA . PHE A 1 100 ? 55.56071 47.97804 109.15707 1.000 49.48020 77 PHE B CA 1
ATOM 545 C C . PHE A 1 100 ? 56.06936 46.55307 109.33277 1.000 50.08443 77 PHE B C 1
ATOM 546 O O . PHE A 1 100 ? 57.21658 46.32335 109.72672 1.000 50.59698 77 PHE B O 1
ATOM 554 N N . ILE A 1 101 ? 55.18651 45.60338 109.03219 1.000 48.71979 78 ILE B N 1
ATOM 555 C CA . ILE A 1 101 ? 55.45773 44.17121 109.09856 1.000 46.92851 78 ILE B CA 1
ATOM 556 C C . ILE A 1 101 ? 55.40783 43.63619 107.67242 1.000 44.85089 78 ILE B C 1
ATOM 557 O O . ILE A 1 101 ? 54.40011 43.81111 106.97651 1.000 40.10594 78 ILE B O 1
ATOM 562 N N . LEU A 1 102 ? 56.48424 42.98899 107.23082 1.000 45.28395 79 LEU B N 1
ATOM 563 C CA . LEU A 1 102 ? 56.62387 42.58951 105.83696 1.000 44.13228 79 LEU B CA 1
ATOM 564 C C . LEU A 1 102 ? 56.57305 41.07155 105.68405 1.000 42.75579 79 LEU B C 1
ATOM 565 O O . LEU A 1 102 ? 57.04781 40.32448 106.54532 1.000 42.42083 79 LEU B O 1
ATOM 570 N N . SER A 1 103 ? 55.99322 40.62599 104.56536 1.000 40.93057 80 SER B N 1
ATOM 571 C CA . SER A 1 103 ? 55.88247 39.21236 104.23103 1.000 44.07031 80 SER B CA 1
ATOM 572 C C . SER A 1 103 ? 56.05081 39.02131 102.72853 1.000 53.23250 80 SER B C 1
ATOM 573 O O . SER A 1 103 ? 55.71854 39.90802 101.93730 1.000 54.24329 80 SER B O 1
ATOM 576 N N . THR A 1 104 ? 56.56682 37.85167 102.33934 1.000 58.87344 81 THR B N 1
ATOM 577 C CA . THR A 1 104 ? 56.79430 37.54100 100.93064 1.000 61.74022 81 THR B CA 1
ATOM 578 C C . THR A 1 104 ? 56.65090 36.03387 100.71105 1.000 69.86970 81 THR B C 1
ATOM 579 O O . THR A 1 104 ? 56.39563 35.26989 101.64669 1.000 69.46610 81 THR B O 1
ATOM 583 N N . LYS A 1 105 ? 56.83997 35.60872 99.45486 1.000 79.34209 82 LYS B N 1
ATOM 584 C CA . LYS A 1 105 ? 56.23983 34.38255 98.92654 1.000 82.86057 82 LYS B CA 1
ATOM 585 C C . LYS A 1 105 ? 57.11181 33.13094 99.03715 1.000 82.99235 82 LYS B C 1
ATOM 586 O O . LYS A 1 105 ? 56.57574 32.04167 99.27133 1.000 91.72685 82 LYS B O 1
ATOM 592 N N . VAL A 1 106 ? 58.42843 33.24792 98.86081 1.000 74.39749 83 VAL B N 1
ATOM 593 C CA . VAL A 1 106 ? 59.30340 32.08193 98.64952 1.000 65.62033 83 VAL B CA 1
ATOM 594 C C . VAL A 1 106 ? 58.83372 31.29399 97.42965 1.000 66.73017 83 VAL B C 1
ATOM 595 O O . VAL A 1 106 ? 59.64111 30.86411 96.60361 1.000 69.60476 83 VAL B O 1
ATOM 599 N N . GLY A 1 121 ? 67.43973 21.37686 96.75934 1.000 60.44885 99 GLY B N 1
ATOM 600 C CA . GLY A 1 121 ? 67.60714 21.29148 98.19822 1.000 69.03471 99 GLY B CA 1
ATOM 601 C C . GLY A 1 121 ? 67.17798 22.55088 98.92491 1.000 73.64976 99 GLY B C 1
ATOM 602 O O . GLY A 1 121 ? 66.00987 22.94133 98.87515 1.000 70.52192 99 GLY B O 1
ATOM 603 N N . LYS A 1 122 ? 68.13059 23.19219 99.60199 1.000 75.94708 100 LYS B N 1
ATOM 604 C CA . LYS A 1 122 ? 67.84938 24.42088 100.33343 1.000 71.29793 100 LYS B CA 1
ATOM 605 C C . LYS A 1 122 ? 67.95068 25.63717 99.42105 1.000 68.32248 100 LYS B C 1
ATOM 606 O O . LYS A 1 122 ? 68.66804 26.59457 99.72837 1.000 66.47234 100 LYS B O 1
ATOM 608 N N . ARG A 1 123 ? 67.24050 25.60609 98.29144 1.000 64.97667 101 ARG B N 1
ATOM 609 C CA . ARG A 1 123 ? 67.13882 26.78994 97.44804 1.000 53.37824 101 ARG B CA 1
ATOM 610 C C . ARG A 1 123 ? 66.24597 27.85404 98.07153 1.000 47.66671 101 ARG B C 1
ATOM 611 O O . ARG A 1 123 ? 66.34830 29.03035 97.70374 1.000 41.77905 101 ARG B O 1
ATOM 613 N N . ALA A 1 124 ? 65.38309 27.46571 99.01416 1.000 50.72603 102 ALA B N 1
ATOM 614 C CA . ALA A 1 124 ? 64.46606 28.41880 99.63122 1.000 51.73274 102 ALA B CA 1
ATOM 615 C C . ALA A 1 124 ? 65.21246 29.45137 100.46935 1.000 49.56663 102 ALA B C 1
ATOM 616 O O . ALA A 1 124 ? 64.84997 30.63572 100.47588 1.000 47.52032 102 ALA B O 1
ATOM 618 N N . GLN A 1 125 ? 66.24914 29.02266 101.19298 1.000 51.53368 103 GLN B N 1
ATOM 619 C CA . GLN A 1 125 ? 67.05207 29.96772 101.96374 1.000 49.26251 103 GLN B CA 1
ATOM 620 C C . GLN A 1 125 ? 67.71263 30.99412 101.05338 1.000 53.37598 103 GLN B C 1
ATOM 621 O O . GLN A 1 125 ? 67.73406 32.19221 101.35949 1.000 55.60982 103 GLN B O 1
ATOM 627 N N . GLU A 1 126 ? 68.29163 30.53244 99.94291 1.000 55.12664 104 GLU B N 1
ATOM 628 C CA . GLU A 1 126 ? 68.89818 31.45126 98.98663 1.000 51.57756 104 GLU B CA 1
ATOM 629 C C . GLU A 1 126 ? 67.85463 32.39742 98.40594 1.000 48.98189 104 GLU B C 1
ATOM 630 O O . GLU A 1 126 ? 68.14126 33.57626 98.15556 1.000 48.76498 104 GLU B O 1
ATOM 636 N N . SER A 1 127 ? 66.63049 31.90113 98.20342 1.000 49.26643 105 SER B N 1
ATOM 637 C CA . SER A 1 127 ? 65.53911 32.76513 97.76258 1.000 45.48223 105 SER B CA 1
ATOM 638 C C . SER A 1 127 ? 65.27815 33.87454 98.77467 1.000 39.42719 105 SER B C 1
ATOM 639 O O . SER A 1 127 ? 65.11484 35.04318 98.40580 1.000 38.01516 105 SER B O 1
ATOM 642 N N . VAL A 1 128 ? 65.23152 33.52064 100.06118 1.000 39.93731 106 VAL B N 1
ATOM 643 C CA . VAL A 1 128 ? 64.99241 34.51975 101.10390 1.000 42.92434 106 VAL B CA 1
ATOM 644 C C . VAL A 1 128 ? 66.12320 35.54299 101.12663 1.000 45.71622 106 VAL B C 1
ATOM 645 O O . VAL A 1 128 ? 65.89105 36.75855 101.21700 1.000 39.91689 106 VAL B O 1
ATOM 649 N N . TYR A 1 129 ? 67.36637 35.05629 101.06134 1.000 53.28154 107 TYR B N 1
ATOM 650 C CA . TYR A 1 129 ? 68.53590 35.92870 101.00113 1.000 52.04001 107 TYR B CA 1
ATOM 651 C C . TYR A 1 129 ? 68.40353 36.95189 99.87826 1.000 53.45783 107 TYR B C 1
ATOM 652 O O . TYR A 1 129 ? 68.53554 38.16093 100.09602 1.000 50.30218 107 TYR B O 1
ATOM 661 N N . GLU A 1 130 ? 68.14870 36.47259 98.65882 1.000 53.36813 108 GLU B N 1
ATOM 662 C CA . GLU A 1 130 ? 68.10738 37.36626 97.50558 1.000 58.06926 108 GLU B CA 1
ATOM 663 C C . GLU A 1 130 ? 66.91928 38.32006 97.58317 1.000 58.51343 108 GLU B C 1
ATOM 664 O O . GLU A 1 130 ? 67.01280 39.47730 97.14638 1.000 59.90253 108 GLU B O 1
ATOM 670 N N . SER A 1 131 ? 65.78950 37.85021 98.12018 1.000 58.65966 109 SER B N 1
ATOM 671 C CA . SER A 1 131 ? 64.63534 38.72334 98.29444 1.000 56.86703 109 SER B CA 1
ATOM 672 C C . SER A 1 131 ? 64.97905 39.88772 99.21153 1.000 52.41619 109 SER B C 1
ATOM 673 O O . SER A 1 131 ? 64.68813 41.04936 98.89882 1.000 47.65390 109 SER B O 1
ATOM 676 N N . MET A 1 132 ? 65.61806 39.59366 100.34755 1.000 51.79576 110 MET B N 1
ATOM 677 C CA . MET A 1 132 ? 66.09494 40.66671 101.21599 1.000 52.68237 110 MET B CA 1
ATOM 678 C C . MET A 1 132 ? 67.09008 41.56436 100.49178 1.000 60.06790 110 MET B C 1
ATOM 679 O O . MET A 1 132 ? 67.07093 42.78935 100.65994 1.000 63.64841 110 MET B O 1
ATOM 684 N N . GLU A 1 133 ? 67.97073 40.96864 99.68497 1.000 65.06397 111 GLU B N 1
ATOM 685 C CA . GLU A 1 133 ? 69.02785 41.73626 99.03380 1.000 69.26768 111 GLU B CA 1
ATOM 686 C C . GLU A 1 133 ? 68.44862 42.79192 98.10184 1.000 66.32201 111 GLU B C 1
ATOM 687 O O . GLU A 1 133 ? 68.86419 43.95620 98.12734 1.000 68.76732 111 GLU B O 1
ATOM 693 N N . ARG A 1 134 ? 67.48384 42.40332 97.26774 1.000 64.18852 112 ARG B N 1
ATOM 694 C CA . ARG A 1 134 ? 66.88092 43.38564 96.37019 1.000 64.67908 112 ARG B CA 1
ATOM 695 C C . ARG A 1 134 ? 65.90664 44.30072 97.10370 1.000 61.68495 112 ARG B C 1
ATOM 696 O O . ARG A 1 134 ? 65.71754 45.45137 96.69267 1.000 60.91157 112 ARG B O 1
ATOM 704 N N . LEU A 1 135 ? 65.28812 43.82376 98.18708 1.000 59.87693 113 LEU B N 1
ATOM 705 C CA . LEU A 1 135 ? 64.46794 44.69961 99.01517 1.000 51.71835 113 LEU B CA 1
ATOM 706 C C . LEU A 1 135 ? 65.29218 45.53693 99.98620 1.000 48.14909 113 LEU B C 1
ATOM 707 O O . LEU A 1 135 ? 64.74924 46.47584 100.57927 1.000 49.93906 113 LEU B O 1
ATOM 712 N N . ASN A 1 136 ? 66.57754 45.22527 100.14971 1.000 45.57739 114 ASN B N 1
ATOM 713 C CA . ASN A 1 136 ? 67.48378 45.93916 101.05030 1.000 49.18430 114 ASN B CA 1
ATOM 714 C C . ASN A 1 136 ? 66.91118 46.01711 102.46582 1.000 49.39735 114 ASN B C 1
ATOM 715 O O . ASN A 1 136 ? 66.76354 47.08864 103.05591 1.000 55.69961 114 ASN B O 1
ATOM 720 N N . ILE A 1 137 ? 66.58720 44.84612 103.00517 1.000 47.26835 115 ILE B N 1
ATOM 721 C CA . ILE A 1 137 ? 66.09963 44.71290 104.37108 1.000 46.09112 115 ILE B CA 1
ATOM 722 C C . ILE A 1 137 ? 66.87111 43.58836 105.04651 1.000 49.83039 115 ILE B C 1
ATOM 723 O O . ILE A 1 137 ? 67.15387 42.55660 104.42751 1.000 49.05619 115 ILE B O 1
ATOM 728 N N . ASP A 1 138 ? 67.22489 43.79413 106.31324 1.000 52.10615 116 ASP B N 1
ATOM 729 C CA . ASP A 1 138 ? 67.99780 42.81189 107.05981 1.000 52.76355 116 ASP B CA 1
ATOM 730 C C . ASP A 1 138 ? 67.13239 41.78963 107.78159 1.000 49.44292 116 ASP B C 1
ATOM 731 O O . ASP A 1 138 ? 67.67716 40.84527 108.36375 1.000 52.61510 116 ASP B O 1
ATOM 736 N N . HIS A 1 139 ? 65.81047 41.94578 107.75818 1.000 45.23117 117 HIS B N 1
ATOM 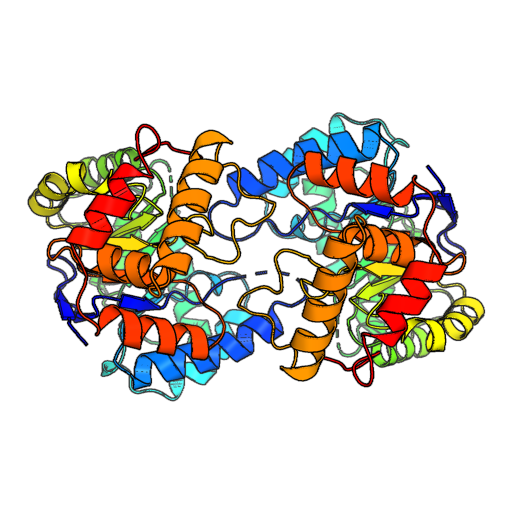737 C CA . HIS A 1 139 ? 64.93617 41.05715 108.51919 1.000 38.73930 117 HIS B CA 1
ATOM 738 C C . HIS A 1 139 ? 63.54475 41.07662 107.90808 1.000 40.31766 117 HIS B C 1
ATOM 739 O O . HIS A 1 139 ? 62.91025 42.13471 107.84870 1.000 50.23172 117 HIS B O 1
ATOM 746 N N . ILE A 1 140 ? 63.07258 39.91608 107.45824 1.000 29.93825 118 ILE B N 1
ATOM 747 C CA . ILE A 1 140 ? 61.71036 39.75017 106.96360 1.000 35.32529 118 ILE B CA 1
ATOM 748 C C . ILE A 1 140 ? 60.85406 39.23615 108.11150 1.000 38.47439 118 ILE B C 1
ATOM 749 O O . ILE A 1 140 ? 61.25943 38.31920 108.83539 1.000 40.56945 118 ILE B O 1
ATOM 754 N N . ASP A 1 141 ? 59.67166 39.82546 108.28590 1.000 34.74717 119 ASP B N 1
ATOM 755 C CA . ASP A 1 141 ? 58.86426 39.50569 109.45767 1.000 32.14463 119 ASP B CA 1
ATOM 756 C C . ASP A 1 141 ? 58.12200 38.18324 109.30060 1.000 28.98395 119 ASP B C 1
ATOM 757 O O . ASP A 1 141 ? 58.07446 37.38243 110.24143 1.000 27.22006 119 ASP B O 1
ATOM 762 N N . LEU A 1 142 ? 57.53576 37.93582 108.13259 1.000 26.68981 120 LEU B N 1
ATOM 763 C CA . LEU A 1 142 ? 56.82805 36.69246 107.86863 1.000 34.80355 120 LEU B CA 1
ATOM 764 C C . LEU A 1 142 ? 57.25285 36.16056 106.50968 1.000 36.92212 120 LEU B C 1
ATOM 765 O O . LEU A 1 142 ? 57.36161 36.91808 105.54337 1.000 39.47620 120 LEU B O 1
ATOM 770 N N . ILE A 1 143 ? 57.51272 34.86040 106.43945 1.000 34.40026 121 ILE B N 1
ATOM 771 C CA . ILE A 1 143 ? 57.90943 34.21573 105.19527 1.000 35.35051 121 ILE B CA 1
ATOM 772 C C . ILE A 1 143 ? 57.00277 33.01155 104.98387 1.000 32.56864 121 ILE B C 1
ATOM 773 O O . ILE A 1 143 ? 56.80521 32.21087 105.90174 1.000 36.35179 121 ILE B O 1
ATOM 778 N N . ASN A 1 144 ? 56.40842 32.91053 103.80035 1.000 28.52625 122 ASN B N 1
ATOM 779 C CA . ASN A 1 144 ? 55.42096 31.87480 103.53615 1.000 31.92714 122 ASN B CA 1
ATOM 780 C C . ASN A 1 144 ? 55.89941 30.95018 102.42306 1.000 35.17988 122 ASN B C 1
ATOM 781 O O . ASN A 1 144 ? 56.90706 31.20091 101.76270 1.000 42.06094 122 ASN B O 1
ATOM 786 N N . VAL A 1 145 ? 55.16964 29.85025 102.24900 1.000 38.34877 123 VAL B N 1
ATOM 787 C CA . VAL A 1 145 ? 55.47766 28.83502 101.24603 1.000 40.05869 123 VAL B CA 1
ATOM 788 C C . VAL A 1 145 ? 54.24349 28.60852 100.38808 1.000 49.62522 123 VAL B C 1
ATOM 789 O O . VAL A 1 145 ? 53.16202 28.34341 100.91979 1.000 57.31549 123 VAL B O 1
ATOM 793 N N . HIS A 1 146 ? 54.40461 28.67575 99.06939 1.000 53.32336 124 HIS B N 1
ATOM 794 C CA . HIS A 1 146 ? 53.30753 28.33778 98.17465 1.000 56.27002 124 HIS B CA 1
ATOM 795 C C . HIS A 1 146 ? 53.32330 26.84389 97.87217 1.000 64.10798 124 HIS B C 1
ATOM 796 O O . HIS A 1 146 ? 54.38529 26.22093 97.78583 1.000 74.01115 124 HIS B O 1
ATOM 803 N N . ASP A 1 147 ? 52.12580 26.28053 97.70880 1.000 61.64453 125 ASP B N 1
ATOM 804 C CA . ASP A 1 147 ? 51.90048 24.83305 97.76434 1.000 56.69345 125 ASP B CA 1
ATOM 805 C C . ASP A 1 147 ? 52.31639 24.30469 99.13461 1.000 47.75237 125 ASP B C 1
ATOM 806 O O . ASP A 1 147 ? 51.83428 24.77717 100.16572 1.000 36.25444 125 ASP B O 1
ATOM 811 N N . ASN A 1 154 ? 55.29147 18.91255 97.28225 1.000 43.40403 132 ASN B N 1
ATOM 812 C CA . ASN A 1 154 ? 54.32009 18.14273 98.05188 1.000 52.88061 132 ASN B CA 1
ATOM 813 C C . ASN A 1 154 ? 54.82898 17.90303 99.46727 1.000 54.80807 132 ASN B C 1
ATOM 814 O O . ASN A 1 154 ? 54.15813 18.23697 100.44506 1.000 43.21100 132 ASN B O 1
ATOM 819 N N . GLN A 1 155 ? 56.02045 17.31542 99.57109 1.000 64.92024 133 GLN B N 1
ATOM 820 C CA . GLN A 1 155 ? 56.69090 17.16295 100.86149 1.000 59.52378 133 GLN B CA 1
ATOM 821 C C . GLN A 1 155 ? 57.61163 18.36015 101.09545 1.000 56.73537 133 GLN B C 1
ATOM 822 O O . GLN A 1 155 ? 58.84007 18.27873 101.03678 1.000 53.73672 133 GLN B O 1
ATOM 828 N N . VAL A 1 156 ? 56.97207 19.50795 101.34282 1.000 54.58734 134 VAL B N 1
ATOM 829 C CA . VAL A 1 156 ? 57.67737 20.66392 101.89040 1.000 52.09996 134 VAL B CA 1
ATOM 830 C C . VAL A 1 156 ? 57.79843 20.57921 103.40054 1.000 48.54216 134 VAL B C 1
ATOM 831 O O . VAL A 1 156 ? 58.35586 21.49175 104.02408 1.000 50.53311 134 VAL B O 1
ATOM 835 N N . VAL A 1 157 ? 57.29819 19.49980 104.00585 1.000 44.96392 135 VAL B N 1
ATOM 836 C CA . VAL A 1 157 ? 57.31963 19.35475 105.45549 1.000 36.86836 135 VAL B CA 1
ATOM 837 C C . VAL A 1 157 ? 58.68025 18.91715 105.98063 1.000 42.50660 135 VAL B C 1
ATOM 838 O O . VAL A 1 157 ? 58.97107 19.12717 107.16489 1.000 46.36963 135 VAL B O 1
ATOM 842 N N . ASN A 1 158 ? 59.52575 18.31285 105.14281 1.000 31.73375 136 ASN B N 1
ATOM 843 C CA . ASN A 1 158 ? 60.81554 17.81783 105.59894 1.000 43.58649 136 ASN B CA 1
ATOM 844 C C . ASN A 1 158 ? 62.01648 18.52022 104.98020 1.000 42.76442 136 ASN B C 1
ATOM 845 O O . ASN A 1 158 ? 63.12816 18.36057 105.49734 1.000 36.51029 136 ASN B O 1
ATOM 850 N N . GLU A 1 159 ? 61.84276 19.28314 103.89985 1.000 43.87987 137 GLU B N 1
ATOM 851 C CA . GLU A 1 159 ? 62.95603 20.02922 103.32004 1.000 43.83564 137 GLU B CA 1
ATOM 852 C C . GLU A 1 159 ? 62.75509 21.53657 103.40609 1.000 43.04986 137 GLU B C 1
ATOM 853 O O . GLU A 1 159 ? 63.59669 22.22871 103.98695 1.000 45.72360 137 GLU B O 1
ATOM 859 N N . THR A 1 160 ? 61.66015 22.06848 102.85923 1.000 39.47190 138 THR B N 1
ATOM 860 C CA . THR A 1 160 ? 61.50456 23.51853 102.76079 1.000 37.80237 138 THR B CA 1
ATOM 861 C C . THR A 1 160 ? 61.27902 24.15277 104.13112 1.000 41.37841 138 THR B C 1
ATOM 862 O O . THR A 1 160 ? 61.96196 25.11955 104.50617 1.000 44.97236 138 THR B O 1
ATOM 866 N N . LEU A 1 161 ? 60.32269 23.62192 104.89212 1.000 40.62906 139 LEU B N 1
ATOM 867 C CA . LEU A 1 161 ? 59.92631 24.20368 106.16895 1.000 40.06558 139 LEU B CA 1
ATOM 868 C C . LEU A 1 161 ? 61.03654 24.12010 107.21664 1.000 38.38723 139 LEU B C 1
ATOM 869 O O . LEU A 1 161 ? 61.25078 25.09994 107.93989 1.000 36.47497 139 LEU B O 1
ATOM 874 N N . PRO A 1 162 ? 61.74779 22.99348 107.36149 1.000 40.96779 140 PRO B N 1
ATOM 875 C CA . PRO A 1 162 ? 62.92629 23.01324 108.24513 1.000 41.10764 140 PRO B CA 1
ATOM 876 C C . PRO A 1 162 ? 63.96362 24.04566 107.83737 1.000 40.99017 140 PRO B C 1
ATOM 877 O O . PRO A 1 162 ? 64.59530 24.65335 108.71011 1.000 43.68116 140 PRO B O 1
ATOM 881 N N . ALA A 1 163 ? 64.14475 24.28080 106.53587 1.000 38.23630 141 ALA B N 1
ATOM 882 C CA . ALA A 1 163 ? 65.09555 25.29579 106.09049 1.000 40.19653 141 ALA B CA 1
ATOM 883 C C . ALA A 1 163 ? 64.66249 26.68855 106.53467 1.000 42.11138 141 ALA B C 1
ATOM 884 O O . ALA A 1 163 ? 65.46901 27.46997 107.06035 1.000 50.33710 141 ALA B O 1
ATOM 886 N N . LEU A 1 164 ? 63.38841 27.02497 106.31955 1.000 36.35456 142 LEU B N 1
ATOM 887 C CA . LEU A 1 164 ? 62.90885 28.33518 106.75361 1.000 33.32125 142 LEU B CA 1
ATOM 888 C C . LEU A 1 164 ? 62.97043 28.47163 108.27367 1.000 38.06418 142 LEU B C 1
ATOM 889 O O . LEU A 1 164 ? 63.28368 29.54956 108.79945 1.000 37.88373 142 LEU B O 1
ATOM 894 N N . VAL A 1 165 ? 62.68592 27.38569 108.99800 1.000 39.86504 143 VAL B N 1
ATOM 895 C CA . VAL A 1 165 ? 62.82834 27.40271 110.45196 1.000 40.42922 143 VAL B CA 1
ATOM 896 C C . VAL A 1 165 ? 64.27171 27.68929 110.84041 1.000 41.51419 143 VAL B C 1
ATOM 897 O O . VAL A 1 165 ? 64.53840 28.43537 111.78869 1.000 38.10118 143 VAL B O 1
ATOM 901 N N . GLU A 1 166 ? 65.22404 27.09325 110.12050 1.000 44.46765 144 GLU B N 1
ATOM 902 C CA . GLU A 1 166 ? 66.63262 27.36609 110.38331 1.000 44.75295 144 GLU B CA 1
ATOM 903 C C . GLU A 1 166 ? 66.95626 28.83606 110.15769 1.000 40.25454 144 GLU B C 1
ATOM 904 O O . GLU A 1 166 ? 67.70447 29.44283 110.93355 1.000 36.23207 144 GLU B O 1
ATOM 910 N N . LEU A 1 167 ? 66.40317 29.42482 109.09492 1.000 44.39490 145 LEU B N 1
ATOM 911 C CA . LEU A 1 167 ? 66.62802 30.84973 108.85936 1.000 46.64062 145 LEU B CA 1
ATOM 912 C C . LEU A 1 167 ? 66.02727 31.70115 109.97254 1.000 47.43962 145 LEU B C 1
ATOM 913 O O . LEU A 1 167 ? 66.55981 32.77048 110.29416 1.000 40.39872 145 LEU B O 1
ATOM 918 N N . LYS A 1 168 ? 64.92346 31.24640 110.57020 1.000 52.05369 146 LYS B N 1
ATOM 919 C CA . LYS A 1 168 ? 64.37317 31.95511 111.72445 1.000 47.55851 146 LYS B CA 1
ATOM 920 C C . LYS A 1 168 ? 65.27729 31.80502 112.94376 1.000 51.24913 146 LYS B C 1
ATOM 921 O O . LYS A 1 168 ? 65.48958 32.76890 113.69059 1.000 52.26674 146 LYS B O 1
ATOM 927 N N . GLU A 1 169 ? 65.80499 30.59629 113.16207 1.000 53.09120 147 GLU B N 1
ATOM 928 C CA . GLU A 1 169 ? 66.77238 30.35812 114.22951 1.000 55.21043 147 GLU B CA 1
ATOM 929 C C . GLU A 1 169 ? 67.91685 31.35865 114.17269 1.000 59.95204 147 GLU B C 1
ATOM 930 O O . GLU A 1 169 ? 68.40621 31.82055 115.21055 1.000 61.94410 147 GLU B O 1
ATOM 936 N N . LYS A 1 170 ? 68.36313 31.69622 112.96239 1.000 62.87787 148 LYS B N 1
ATOM 937 C CA . LYS A 1 170 ? 69.43889 32.65925 112.78173 1.000 62.49430 148 LYS B CA 1
ATOM 938 C C . LYS A 1 170 ? 68.97356 34.09547 112.96435 1.000 58.66216 148 LYS B C 1
ATOM 939 O O . LYS A 1 170 ? 69.81135 34.98245 113.15224 1.000 54.44222 148 LYS B O 1
ATOM 945 N N . GLY A 1 171 ? 67.66823 34.34069 112.91397 1.000 58.87014 149 GLY B N 1
ATOM 946 C CA . GLY A 1 171 ? 67.13068 35.66197 113.14546 1.000 57.38066 149 GLY B CA 1
ATOM 947 C C . GLY A 1 171 ? 66.91924 36.50971 111.91179 1.000 57.88388 149 GLY B C 1
ATOM 948 O O . GLY A 1 171 ? 66.68149 37.71801 112.04428 1.000 58.86818 149 GLY B O 1
ATOM 949 N N . LEU A 1 172 ? 66.99834 35.92373 110.71620 1.000 56.50163 150 LEU B N 1
ATOM 950 C CA . LEU A 1 172 ? 66.74794 36.69403 109.50378 1.000 53.35611 150 LEU B CA 1
ATOM 951 C C . LEU A 1 172 ? 65.25586 36.82227 109.23035 1.000 44.10990 150 LEU B C 1
ATOM 952 O O . LEU A 1 172 ? 64.78795 37.89124 108.82556 1.000 44.36100 150 LEU B O 1
ATOM 957 N N . VAL A 1 173 ? 64.49398 35.75568 109.45202 1.000 39.01194 151 VAL B N 1
ATOM 958 C CA . VAL A 1 173 ? 63.04143 35.81533 109.37084 1.000 35.33709 151 VAL B CA 1
ATOM 959 C C . VAL A 1 173 ? 62.47234 35.63068 110.76916 1.000 37.11201 151 VAL B C 1
ATOM 960 O O . VAL A 1 173 ? 63.05641 34.94954 111.62017 1.000 44.13082 151 VAL B O 1
ATOM 964 N N . GLY A 1 174 ? 61.32762 36.26148 111.00865 1.000 29.00135 152 GLY B N 1
ATOM 965 C CA . GLY A 1 174 ? 60.67148 36.15879 112.29405 1.000 28.81638 152 GLY B CA 1
ATOM 966 C C . GLY A 1 174 ? 59.76778 34.94977 112.40842 1.000 36.68983 152 GLY B C 1
ATOM 967 O O . GLY A 1 174 ? 59.80603 34.23664 113.41630 1.000 33.12087 152 GLY B O 1
ATOM 968 N N . HIS A 1 175 ? 58.94818 34.70644 111.38460 1.000 37.45785 153 HIS B N 1
ATOM 969 C CA . HIS A 1 175 ? 57.94383 33.65372 111.45206 1.000 37.48656 153 HIS B CA 1
ATOM 970 C C . HIS A 1 175 ? 57.72076 33.05411 110.06852 1.000 38.34175 153 HIS B C 1
ATOM 971 O O . HIS A 1 175 ? 58.04447 33.66056 109.04214 1.000 35.48348 153 HIS B O 1
ATOM 978 N N . VAL A 1 176 ? 57.14619 31.84774 110.06182 1.000 42.94649 154 VAL B N 1
ATOM 979 C CA . VAL A 1 176 ? 57.06142 30.99314 108.88081 1.000 45.00943 154 VAL B CA 1
ATOM 980 C C . VAL A 1 176 ? 55.62486 30.51322 108.71532 1.000 43.74629 154 VAL B C 1
ATOM 981 O O . VAL A 1 176 ? 55.00031 30.06615 109.68300 1.000 38.67490 154 VAL B O 1
ATOM 985 N N . GLY A 1 177 ? 55.11175 30.58811 107.48514 1.000 41.79861 155 GLY B N 1
ATOM 986 C CA . GLY A 1 177 ? 53.74656 30.20773 107.18869 1.000 39.81833 155 GLY B CA 1
ATOM 987 C C . GLY A 1 177 ? 53.61879 29.55722 105.82469 1.000 40.25370 155 GLY B C 1
ATOM 988 O O . GLY A 1 177 ? 54.58473 29.44150 105.06925 1.000 41.05371 155 GLY B O 1
ATOM 989 N N . ILE A 1 178 ? 52.38718 29.15226 105.51791 1.000 39.43437 156 ILE B N 1
ATOM 990 C CA . ILE A 1 178 ? 52.07345 28.43427 104.29168 1.000 30.95079 156 ILE B CA 1
ATOM 991 C C . ILE A 1 178 ? 50.86864 29.08330 103.62281 1.000 26.56293 156 ILE B C 1
ATOM 992 O O . ILE A 1 178 ? 50.06921 29.77333 104.25805 1.000 30.14670 156 ILE B O 1
ATOM 997 N N . THR A 1 179 ? 50.74354 28.83453 102.32067 1.000 26.73602 157 THR B N 1
ATOM 998 C CA . THR A 1 179 ? 49.73122 29.44236 101.46968 1.000 37.50012 157 THR B CA 1
ATOM 999 C C . THR A 1 179 ? 49.13894 28.36813 100.57210 1.000 48.27648 157 THR B C 1
ATOM 1000 O O . THR A 1 179 ? 49.87896 27.65735 99.88418 1.000 61.24419 157 THR B O 1
ATOM 1004 N N . ASP A 1 180 ? 47.81378 28.25158 100.57210 1.000 46.12932 158 ASP B N 1
ATOM 1005 C CA . ASP A 1 180 ? 47.15546 27.30449 99.68406 1.000 50.29457 158 ASP B CA 1
ATOM 1006 C C . ASP A 1 180 ? 45.71598 27.73846 99.46588 1.000 55.90557 158 ASP B C 1
ATOM 1007 O O . ASP A 1 180 ? 45.15900 28.52810 100.23290 1.000 56.06979 158 ASP B O 1
ATOM 1012 N N . LEU A 1 181 ? 45.12665 27.21075 98.39479 1.000 59.43055 159 LEU B N 1
ATOM 1013 C CA . LEU A 1 181 ? 43.71538 27.41459 98.10946 1.000 56.51789 159 LEU B CA 1
ATOM 1014 C C . LEU A 1 181 ? 42.82243 26.41577 98.82781 1.000 50.63146 159 LEU B C 1
ATOM 1015 O O . LEU A 1 181 ? 41.64637 26.71296 99.06375 1.000 50.17434 159 LEU B O 1
ATOM 1020 N N . GLN A 1 182 ? 43.35337 25.25105 99.18557 1.000 49.61058 160 GLN B N 1
ATOM 1021 C CA . GLN A 1 182 ? 42.59018 24.19364 99.83076 1.000 49.13669 160 GLN B CA 1
ATOM 1022 C C . GLN A 1 182 ? 42.93620 24.15281 101.31133 1.000 46.29430 160 GLN B C 1
ATOM 1023 O O . GLN A 1 182 ? 44.11282 24.05873 101.67729 1.000 44.05157 160 GLN B O 1
ATOM 1029 N N . LEU A 1 183 ? 41.90936 24.23015 102.15851 1.000 41.96540 161 LEU B N 1
ATOM 1030 C CA . LEU A 1 183 ? 42.13249 24.10814 103.59314 1.000 33.78062 161 LEU B CA 1
ATOM 1031 C C . LEU A 1 183 ? 42.53819 22.69218 103.97683 1.000 41.42444 161 LEU B C 1
ATOM 1032 O O . LEU A 1 183 ? 43.24013 22.50065 104.97592 1.000 39.46500 161 LEU B O 1
ATOM 1037 N N . GLU A 1 184 ? 42.10912 21.69265 103.20219 1.000 43.57752 162 GLU B N 1
ATOM 1038 C CA . GLU A 1 184 ? 42.56038 20.32646 103.44491 1.000 40.94749 162 GLU B CA 1
ATOM 1039 C C . GLU A 1 184 ? 44.07109 20.20905 103.27311 1.000 46.25324 162 GLU B C 1
ATOM 1040 O O . GLU A 1 184 ? 44.74261 19.52609 104.05646 1.000 52.76901 162 GLU B O 1
ATOM 1042 N N . ASN A 1 185 ? 44.62622 20.88095 102.25955 1.000 41.38138 163 ASN B N 1
ATOM 1043 C CA . ASN A 1 185 ? 46.07134 20.84959 102.04769 1.000 38.20347 163 ASN B CA 1
ATOM 1044 C C . ASN A 1 185 ? 46.81229 21.56529 103.17183 1.000 39.19741 163 ASN B C 1
ATOM 1045 O O . ASN A 1 185 ? 47.86810 21.10111 103.62489 1.000 38.19346 163 ASN B O 1
ATOM 1050 N N . LEU A 1 186 ? 46.28166 22.70527 103.62275 1.000 38.52006 164 LEU B N 1
ATOM 1051 C CA . LEU A 1 186 ? 46.86100 23.39128 104.77277 1.000 36.14952 164 LEU B CA 1
ATOM 1052 C C . LEU A 1 186 ? 46.86027 22.48816 105.99944 1.000 39.35235 164 LEU B C 1
ATOM 1053 O O . LEU A 1 186 ? 47.85593 22.41487 106.73358 1.000 40.31293 164 LEU B O 1
ATOM 1058 N N . LYS A 1 187 ? 45.74673 21.78947 106.23055 1.000 37.79479 165 LYS B N 1
ATOM 1059 C CA . LYS A 1 187 ? 45.65324 20.86790 107.35668 1.000 35.05093 165 LYS B CA 1
ATOM 1060 C C . LYS A 1 187 ? 46.69038 19.75876 107.24431 1.000 34.43741 165 LYS B C 1
ATOM 1061 O O . LYS A 1 187 ? 47.34426 19.40184 108.23249 1.000 37.10107 165 LYS B O 1
ATOM 1067 N N . TRP A 1 188 ? 46.84375 19.19147 106.04434 1.000 30.60522 166 TRP B N 1
ATOM 1068 C CA . TRP A 1 188 ? 47.86376 18.16782 105.83601 1.000 31.87732 166 TRP B CA 1
ATOM 1069 C C . TRP A 1 188 ? 49.24241 18.69597 106.20230 1.000 34.40357 166 TRP B C 1
ATOM 1070 O O . TRP A 1 188 ? 49.98455 18.05902 106.96277 1.000 33.59518 166 TRP B O 1
ATOM 1081 N N . VAL A 1 189 ? 49.60838 19.85700 105.65181 1.000 37.46920 167 VAL B N 1
ATOM 1082 C CA . VAL A 1 189 ? 50.93948 20.40640 105.89798 1.000 35.87055 167 VAL B CA 1
ATOM 1083 C C . VAL A 1 189 ? 51.16179 20.60270 107.39155 1.000 36.81466 167 VAL B C 1
ATOM 1084 O O . VAL A 1 189 ? 52.20506 20.22244 107.93636 1.000 27.68793 167 VAL B O 1
ATOM 1088 N N . ILE A 1 190 ? 50.17488 21.18290 108.08067 1.000 38.89755 168 ILE B N 1
ATOM 1089 C CA . ILE A 1 190 ? 50.34574 21.46781 109.50396 1.000 33.48240 168 ILE B CA 1
ATOM 1090 C C . ILE A 1 190 ? 50.48182 20.17647 110.30131 1.000 35.13765 168 ILE B C 1
ATOM 1091 O O . ILE A 1 190 ? 51.32186 20.07575 111.20478 1.000 36.35266 168 ILE B O 1
ATOM 1096 N N . ASP A 1 191 ? 49.66527 19.16854 109.98248 1.000 35.30257 169 ASP B N 1
ATOM 1097 C CA . ASP A 1 191 ? 49.74182 17.90030 110.70175 1.000 37.04817 169 ASP B CA 1
ATOM 1098 C C . ASP A 1 191 ? 51.10460 17.24384 110.52021 1.000 42.54089 169 ASP B C 1
ATOM 1099 O O . ASP A 1 191 ? 51.74719 16.83785 111.49573 1.000 46.37627 169 ASP B O 1
ATOM 1104 N N . HIS A 1 192 ? 51.56738 17.13679 109.27366 1.000 47.79784 170 HIS B N 1
ATOM 1105 C CA . HIS A 1 192 ? 52.76159 16.34714 108.99781 1.000 51.75056 170 HIS B CA 1
ATOM 1106 C C . HIS A 1 192 ? 54.06004 17.09588 109.27132 1.000 48.24293 170 HIS B C 1
ATOM 1107 O O . HIS A 1 192 ? 55.11072 16.45607 109.38806 1.000 54.27010 170 HIS B O 1
ATOM 1114 N N . ALA A 1 193 ? 54.01925 18.42024 109.38349 1.000 44.97309 171 ALA B N 1
ATOM 1115 C CA . ALA A 1 193 ? 55.23285 19.17394 109.65227 1.000 42.98392 171 ALA B CA 1
ATOM 1116 C C . ALA A 1 193 ? 55.70164 18.94299 111.08767 1.000 41.34516 171 ALA B C 1
ATOM 1117 O O . ALA A 1 193 ? 54.99019 18.38138 111.92565 1.000 42.53472 171 ALA B O 1
ATOM 1119 N N . ALA A 1 194 ? 56.92941 19.37860 111.36096 1.000 43.70278 172 ALA B N 1
ATOM 1120 C CA . ALA A 1 194 ? 57.43695 19.35885 112.72127 1.000 41.54544 172 ALA B CA 1
ATOM 1121 C C . ALA A 1 194 ? 56.59236 20.28654 113.59468 1.000 45.91648 172 ALA B C 1
ATOM 1122 O O . ALA A 1 194 ? 56.04829 21.28163 113.10796 1.000 46.38424 172 ALA B O 1
ATOM 1124 N N . PRO A 1 195 ? 56.45177 19.97710 114.88366 1.000 50.72261 173 PRO B N 1
ATOM 1125 C CA . PRO A 1 195 ? 55.54514 20.76056 115.73333 1.000 50.84030 173 PRO B CA 1
ATOM 1126 C C . PRO A 1 195 ? 55.98068 22.21306 115.87364 1.000 54.70373 173 PRO B C 1
ATOM 1127 O O . PRO A 1 195 ? 57.16992 22.53842 115.84725 1.000 56.57819 173 PRO B O 1
ATOM 1131 N N . ASP A 1 196 ? 54.98336 23.08870 116.02079 1.000 57.67302 174 ASP B N 1
ATOM 1132 C CA . ASP A 1 196 ? 55.16191 24.52963 116.20784 1.000 58.19222 174 ASP B CA 1
ATOM 1133 C C . ASP A 1 196 ? 55.92646 25.18366 115.06188 1.000 55.12161 174 ASP B C 1
ATOM 1134 O O . ASP A 1 196 ? 56.46604 26.28325 115.22038 1.000 55.23591 174 ASP B O 1
ATOM 1139 N N . THR A 1 197 ? 55.97520 24.52956 113.90138 1.000 51.49539 175 THR B N 1
ATOM 1140 C CA . THR A 1 197 ? 56.67698 25.08858 112.75174 1.000 44.35376 175 THR B CA 1
ATOM 1141 C C . THR A 1 197 ? 55.80448 26.08583 111.99874 1.000 40.08828 175 THR B C 1
ATOM 1142 O O . THR A 1 197 ? 56.24201 27.20075 111.69330 1.000 40.86279 175 THR B O 1
ATOM 1146 N N . VAL A 1 198 ? 54.56680 25.70249 111.69971 1.000 38.48103 176 VAL B N 1
ATOM 1147 C CA . VAL A 1 198 ? 53.67347 26.52014 110.88545 1.000 37.57673 176 VAL B CA 1
ATOM 1148 C C . VAL A 1 198 ? 53.01550 27.56037 111.78700 1.000 34.66874 176 VAL B C 1
ATOM 1149 O O . VAL A 1 198 ? 52.16111 27.23055 112.61218 1.000 41.28143 176 VAL B O 1
ATOM 1153 N N . GLU A 1 199 ? 53.41294 28.82343 111.62649 1.000 34.38949 177 GLU B N 1
ATOM 1154 C CA . GLU A 1 199 ? 52.87352 29.91559 112.42511 1.000 34.82093 177 GLU B CA 1
ATOM 1155 C C . GLU A 1 199 ? 51.77257 30.69304 111.72273 1.000 39.38092 177 GLU B C 1
ATOM 1156 O O . GLU A 1 199 ? 50.99630 31.37995 112.39607 1.000 43.09289 177 GLU B O 1
ATOM 1162 N N . ALA A 1 200 ? 51.69349 30.61428 110.39750 1.000 40.47030 178 ALA B N 1
ATOM 1163 C CA . ALA A 1 200 ? 50.73819 31.40017 109.63521 1.000 35.27501 178 ALA B CA 1
ATOM 1164 C C . ALA A 1 200 ? 50.18752 30.56345 108.49273 1.000 35.19006 178 ALA B C 1
ATOM 1165 O O . ALA A 1 200 ? 50.88616 29.72705 107.91532 1.000 30.20432 178 ALA B O 1
ATOM 1167 N N . VAL A 1 201 ? 48.92347 30.80994 108.16470 1.000 34.70834 179 VAL B N 1
ATOM 1168 C CA . VAL A 1 201 ? 48.23102 30.08339 107.10911 1.000 27.50724 179 VAL B CA 1
ATOM 1169 C C . VAL A 1 201 ? 47.39705 31.09132 106.33350 1.000 29.55415 179 VAL B C 1
ATOM 1170 O O . VAL A 1 201 ? 46.49848 31.72041 106.90080 1.000 42.63555 179 VAL B O 1
ATOM 1174 N N . LEU A 1 202 ? 47.70538 31.26613 105.05187 1.000 26.11884 180 LEU B N 1
ATOM 1175 C CA . LEU A 1 202 ? 46.99437 32.20032 104.19115 1.000 25.76520 180 LEU B CA 1
ATOM 1176 C C . LEU A 1 202 ? 46.07329 31.42584 103.25983 1.000 33.41514 180 LEU B C 1
ATOM 1177 O O . LEU A 1 202 ? 46.47807 30.41754 102.67222 1.000 39.30465 180 LEU B O 1
ATOM 1182 N N . ASN A 1 203 ? 44.83371 31.89687 103.12737 1.000 37.73473 181 ASN B N 1
ATOM 1183 C CA . ASN A 1 203 ? 43.83672 31.14530 102.37491 1.000 37.81488 181 ASN B CA 1
ATOM 1184 C C . ASN A 1 203 ? 42.88980 32.10776 101.66869 1.000 33.07046 181 ASN B C 1
ATOM 1185 O O . ASN A 1 203 ? 42.55633 33.17278 102.19663 1.000 32.31575 181 ASN B O 1
ATOM 1190 N N . PHE A 1 204 ? 42.45033 31.71242 100.47274 1.000 35.28136 182 PHE B N 1
ATOM 1191 C CA . PHE A 1 204 ? 41.71094 32.58091 99.56417 1.000 40.04915 182 PHE B CA 1
ATOM 1192 C C . PHE A 1 204 ? 40.25707 32.14532 99.42364 1.000 38.64497 182 PHE B C 1
ATOM 1193 O O . PHE A 1 204 ? 39.96281 30.95124 99.30269 1.000 42.60859 182 PHE B O 1
ATOM 1201 N N . CYS A 1 205 ? 39.35608 33.13194 99.43144 1.000 36.06235 183 CYS B N 1
ATOM 1202 C CA . CYS A 1 205 ? 37.96839 32.96138 98.98948 1.000 46.14256 183 CYS B CA 1
ATOM 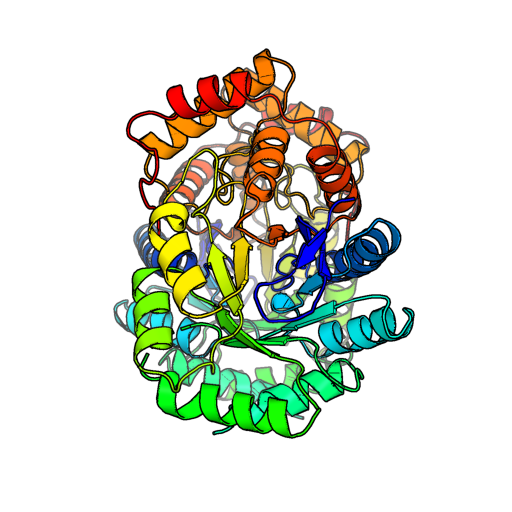1203 C C . CYS A 1 205 ? 37.21667 31.92921 99.82575 1.000 48.91785 183 CYS B C 1
ATOM 1204 O O . CYS A 1 205 ? 36.40116 31.16284 99.30924 1.000 48.12353 183 CYS B O 1
ATOM 1207 N N . HIS A 1 206 ? 37.47781 31.90872 101.13177 1.000 51.34579 184 HIS B N 1
ATOM 1208 C CA . HIS A 1 206 ? 36.78318 30.95622 101.98664 1.000 43.06734 184 HIS B CA 1
ATOM 1209 C C . HIS A 1 206 ? 36.29688 31.57010 103.29328 1.000 37.52032 184 HIS B C 1
ATOM 1210 O O . HIS A 1 206 ? 35.80697 30.83430 104.15869 1.000 36.33150 184 HIS B O 1
ATOM 1217 N N . TYR A 1 207 ? 36.40941 32.88672 103.46553 1.000 33.39850 185 TYR B N 1
ATOM 1218 C CA . TYR A 1 207 ? 35.63207 33.60253 104.47924 1.000 32.85466 185 TYR B CA 1
ATOM 1219 C C . TYR A 1 207 ? 35.13276 34.89057 103.82754 1.000 35.02181 185 TYR B C 1
ATOM 1220 O O . TYR A 1 207 ? 35.79407 35.93120 103.88233 1.000 24.13691 185 TYR B O 1
ATOM 1229 N N . SER A 1 208 ? 33.95321 34.80830 103.22188 1.000 34.43635 186 SER B N 1
ATOM 1230 C CA . SER A 1 208 ? 33.32945 35.93474 102.54520 1.000 31.64258 186 SER B CA 1
ATOM 1231 C C . SER A 1 208 ? 31.81813 35.75211 102.62588 1.000 31.75003 186 SER B C 1
ATOM 1232 O O . SER A 1 208 ? 31.32077 34.85108 103.30790 1.000 39.24602 186 SER B O 1
ATOM 1235 N N . LEU A 1 209 ? 31.08122 36.60652 101.91405 1.000 31.81122 187 LEU B N 1
ATOM 1236 C CA . LEU A 1 209 ? 29.62502 36.54157 101.97407 1.000 37.91258 187 LEU B CA 1
ATOM 1237 C C . LEU A 1 209 ? 29.08077 35.31263 101.25832 1.000 42.37329 187 LEU B C 1
ATOM 1238 O O . LEU A 1 209 ? 28.00433 34.81776 101.61226 1.000 44.12714 187 LEU B O 1
ATOM 1243 N N . ASN A 1 210 ? 29.80176 34.80530 100.25953 1.000 42.53524 188 ASN B N 1
ATOM 1244 C CA . ASN A 1 210 ? 29.36470 33.62557 99.52843 1.000 41.21143 188 ASN B CA 1
ATOM 1245 C C . ASN A 1 210 ? 30.06837 32.34905 99.96579 1.000 40.89803 188 ASN B C 1
ATOM 1246 O O . ASN A 1 210 ? 29.54215 31.25979 99.72092 1.000 40.16645 188 ASN B O 1
ATOM 1251 N N . ASP A 1 211 ? 31.23425 32.44778 100.60070 1.000 42.69101 189 ASP B N 1
ATOM 1252 C CA . ASP A 1 211 ? 31.98257 31.26804 101.02109 1.000 46.52346 189 ASP B CA 1
ATOM 1253 C C . ASP A 1 211 ? 32.49209 31.47874 102.43690 1.000 45.94094 189 ASP B C 1
ATOM 1254 O O . ASP A 1 211 ? 33.16919 32.47351 102.71190 1.000 48.42253 189 ASP B O 1
ATOM 1259 N N . ASP A 1 212 ? 32.16863 30.54258 103.33107 1.000 43.58287 190 ASP B N 1
ATOM 1260 C CA . ASP A 1 212 ? 32.66714 30.56934 104.70064 1.000 43.09480 190 ASP B CA 1
ATOM 1261 C C . ASP A 1 212 ? 33.21424 29.20668 105.11469 1.000 43.87650 190 ASP B C 1
ATOM 1262 O O . ASP A 1 212 ? 33.09513 28.81340 106.27947 1.000 33.96949 190 ASP B O 1
ATOM 1267 N N . LYS A 1 213 ? 33.82205 28.47420 104.17391 1.000 55.38407 191 LYS B N 1
ATOM 1268 C CA . LYS A 1 213 ? 34.41957 27.18279 104.50166 1.000 56.87089 191 LYS B CA 1
ATOM 1269 C C . LYS A 1 213 ? 35.60150 27.32182 105.46094 1.000 55.97576 191 LYS B C 1
ATOM 1270 O O . LYS A 1 213 ? 36.00714 26.32869 106.07598 1.000 59.82230 191 LYS B O 1
ATOM 1276 N N . LEU A 1 214 ? 36.13173 28.53382 105.63999 1.000 50.53747 192 LEU B N 1
ATOM 1277 C CA . LEU A 1 214 ? 37.20353 28.74068 106.60926 1.000 47.91378 192 LEU B CA 1
ATOM 1278 C C . LEU A 1 214 ? 36.71799 28.53612 108.04178 1.000 41.61194 192 LEU B C 1
ATOM 1279 O O . LEU A 1 214 ? 37.52023 28.21005 108.92511 1.000 38.46344 192 LEU B O 1
ATOM 1284 N N . VAL A 1 215 ? 35.41553 28.71021 108.28579 1.000 39.41383 193 VAL B N 1
ATOM 1285 C CA . VAL A 1 215 ? 34.87639 28.61372 109.64270 1.000 37.34175 193 VAL B CA 1
ATOM 1286 C C . VAL A 1 215 ? 35.12367 27.22608 110.22454 1.000 43.79945 193 VAL B C 1
ATOM 1287 O O . VAL A 1 215 ? 35.54209 27.08413 111.38002 1.000 51.00293 193 VAL B O 1
ATOM 1291 N N . ASP A 1 216 ? 34.87408 26.18208 109.42763 1.000 42.22080 194 ASP B N 1
ATOM 1292 C CA . ASP A 1 216 ? 34.99678 24.81178 109.91918 1.000 34.76395 194 ASP B CA 1
ATOM 1293 C C . ASP A 1 216 ? 36.40006 24.50394 110.42561 1.000 31.68964 194 ASP B C 1
ATOM 1294 O O . ASP A 1 216 ? 36.56553 23.66074 111.31473 1.000 38.98458 194 ASP B O 1
ATOM 1299 N N . PHE A 1 217 ? 37.41562 25.16672 109.87772 1.000 30.49506 195 PHE B N 1
ATOM 1300 C CA . PHE A 1 217 ? 38.80580 24.88054 110.20540 1.000 38.18723 195 PHE B CA 1
ATOM 1301 C C . PHE A 1 217 ? 39.36588 25.79127 111.29160 1.000 45.46914 195 PHE B C 1
ATOM 1302 O O . PHE A 1 217 ? 40.53518 25.63860 111.66739 1.000 47.92587 195 PHE B O 1
ATOM 1310 N N . LEU A 1 218 ? 38.56374 26.72599 111.80735 1.000 41.34671 196 LEU B N 1
ATOM 1311 C CA . LEU A 1 218 ? 39.08221 27.69720 112.76558 1.000 38.37509 196 LEU B CA 1
ATOM 1312 C C . LEU A 1 218 ? 39.41743 27.04600 114.10122 1.000 40.15755 196 LEU B C 1
ATOM 1313 O O . LEU A 1 218 ? 40.45682 27.35086 114.69843 1.000 35.62487 196 LEU B O 1
ATOM 1318 N N . ASP A 1 219 ? 38.54016 26.17054 114.60118 1.000 45.11203 197 ASP B N 1
ATOM 1319 C CA . ASP A 1 219 ? 38.85172 25.44559 115.82943 1.000 44.12486 197 ASP B CA 1
ATOM 1320 C C . ASP A 1 219 ? 40.16198 24.68300 115.68911 1.000 42.39247 197 ASP B C 1
ATOM 1321 O O . ASP A 1 219 ? 41.00559 24.70886 116.59247 1.000 42.10084 197 ASP B O 1
ATOM 1326 N N . TYR A 1 220 ? 40.35409 24.01885 114.54732 1.000 41.48878 198 TYR B N 1
ATOM 1327 C CA . TYR A 1 220 ? 41.59297 23.29388 114.28359 1.000 38.66447 198 TYR B CA 1
ATOM 1328 C C . TYR A 1 220 ? 42.79843 24.22686 114.32295 1.000 38.85198 198 TYR B C 1
ATOM 1329 O O . TYR A 1 220 ? 43.80714 23.93915 114.98459 1.000 39.29655 198 TYR B O 1
ATOM 1338 N N . PHE A 1 221 ? 42.71163 25.35169 113.60788 1.000 36.92222 199 PHE B N 1
ATOM 1339 C CA . PHE A 1 221 ? 43.83189 26.28629 113.56292 1.000 41.42987 199 PHE B CA 1
ATOM 1340 C C . PHE A 1 221 ? 44.15714 26.82790 114.94999 1.000 45.86536 199 PHE B C 1
ATOM 1341 O O . PHE A 1 221 ? 45.32667 27.07122 115.27112 1.000 49.55178 199 PHE B O 1
ATOM 1349 N N . ASP A 1 222 ? 43.13607 27.02428 115.78695 1.000 43.72210 200 ASP B N 1
ATOM 1350 C CA . ASP A 1 222 ? 43.38897 27.45433 117.15884 1.000 35.18151 200 ASP B CA 1
ATOM 1351 C C . ASP A 1 222 ? 44.06996 26.35588 117.96396 1.000 37.36593 200 ASP B C 1
ATOM 1352 O O . ASP A 1 222 ? 44.96741 26.63556 118.76771 1.000 35.57935 200 ASP B O 1
ATOM 1357 N N . GLU A 1 223 ? 43.64966 25.10238 117.77096 1.000 39.68347 201 GLU B N 1
ATOM 1358 C CA . GLU A 1 223 ? 44.32985 23.98520 118.42320 1.000 44.47080 201 GLU B CA 1
ATOM 1359 C C . GLU A 1 223 ? 45.81291 23.97182 118.08324 1.000 42.97317 201 GLU B C 1
ATOM 1360 O O . GLU A 1 223 ? 46.66325 23.78529 118.96130 1.000 42.17410 201 GLU B O 1
ATOM 1366 N N . LYS A 1 224 ? 46.14133 24.17714 116.80678 1.000 43.60105 202 LYS B N 1
ATOM 1367 C CA . LYS A 1 224 ? 47.52608 24.04523 116.37019 1.000 45.55836 202 LYS B CA 1
ATOM 1368 C C . LYS A 1 224 ? 48.38873 25.25882 116.69831 1.000 51.20279 202 LYS B C 1
ATOM 1369 O O . LYS A 1 224 ? 49.61471 25.17858 116.55947 1.000 50.42277 202 LYS B O 1
ATOM 1375 N N . GLY A 1 225 ? 47.79709 26.36416 117.13721 1.000 51.24190 203 GLY B N 1
ATOM 1376 C CA . GLY A 1 225 ? 48.56607 27.57775 117.33544 1.000 48.79784 203 GLY B CA 1
ATOM 1377 C C . GLY A 1 225 ? 48.90645 28.28041 116.04178 1.000 44.52254 203 GLY B C 1
ATOM 1378 O O . GLY A 1 225 ? 50.02391 28.79074 115.88912 1.000 47.81399 203 GLY B O 1
ATOM 1379 N N . VAL A 1 226 ? 47.96864 28.31883 115.09932 1.000 39.15456 204 VAL B N 1
ATOM 1380 C CA . VAL A 1 226 ? 48.19634 28.84902 113.76127 1.000 37.98672 204 VAL B CA 1
ATOM 1381 C C . VAL A 1 226 ? 47.36541 30.11267 113.58441 1.000 31.61093 204 VAL B C 1
ATOM 1382 O O . VAL A 1 226 ? 46.15060 30.10280 113.81912 1.000 27.58972 204 VAL B O 1
ATOM 1386 N N . GLY A 1 227 ? 48.02106 31.19920 113.17478 1.000 24.89111 205 GLY B N 1
ATOM 1387 C CA . GLY A 1 227 ? 47.29916 32.39271 112.77601 1.000 39.66278 205 GLY B CA 1
ATOM 1388 C C . GLY A 1 227 ? 46.80134 32.29189 111.34491 1.000 40.40035 205 GLY B C 1
ATOM 1389 O O . GLY A 1 227 ? 47.43193 31.68239 110.48278 1.000 49.44255 205 GLY B O 1
ATOM 1390 N N . VAL A 1 228 ? 45.63883 32.89052 111.09659 1.000 36.34434 206 VAL B N 1
ATOM 1391 C CA . VAL A 1 228 ? 44.92983 32.75365 109.82831 1.000 31.88084 206 VAL B CA 1
ATOM 1392 C C . VAL A 1 228 ? 44.90109 34.10269 109.12461 1.000 30.26868 206 VAL B C 1
ATOM 1393 O O . VAL A 1 228 ? 44.56628 35.12341 109.73642 1.000 29.61604 206 VAL B O 1
ATOM 1397 N N . ILE A 1 229 ? 45.24140 34.10475 107.83900 1.000 23.56219 207 ILE B N 1
ATOM 1398 C CA . ILE A 1 229 ? 45.18519 35.29410 107.00023 1.000 30.48240 207 ILE B CA 1
ATOM 1399 C C . ILE A 1 229 ? 44.20868 35.01390 105.86453 1.000 37.62386 207 ILE B C 1
ATOM 1400 O O . ILE A 1 229 ? 44.49532 34.21015 104.96275 1.000 36.08122 207 ILE B O 1
ATOM 1405 N N . ASN A 1 230 ? 43.05854 35.68027 105.90834 1.000 40.56175 208 ASN B N 1
ATOM 1406 C CA . ASN A 1 230 ? 42.06036 35.56713 104.85781 1.000 40.50951 208 ASN B CA 1
ATOM 1407 C C . ASN A 1 230 ? 42.49530 36.38642 103.65118 1.000 45.99319 208 ASN B C 1
ATOM 1408 O O . ASN A 1 230 ? 43.27661 37.32962 103.77461 1.000 42.59649 208 ASN B O 1
ATOM 1413 N N . ALA A 1 231 ? 41.99632 36.01738 102.47301 1.000 45.83655 209 ALA B N 1
ATOM 1414 C CA . ALA A 1 231 ? 42.31517 36.80113 101.28821 1.000 41.93688 209 ALA B CA 1
ATOM 1415 C C . ALA A 1 231 ? 41.16815 36.74052 100.28948 1.000 40.93102 209 ALA B C 1
ATOM 1416 O O . ALA A 1 231 ? 40.30288 35.86269 100.35282 1.000 42.21107 209 ALA B O 1
ATOM 1418 N N . SER A 1 232 ? 41.19013 37.69210 99.34915 1.000 38.11000 210 SER B N 1
ATOM 1419 C CA . SER A 1 232 ? 40.18619 37.88953 98.30744 1.000 34.76379 210 SER B CA 1
ATOM 1420 C C . SER A 1 232 ? 38.79045 37.98709 98.91226 1.000 29.19139 210 SER B C 1
ATOM 1421 O O . SER A 1 232 ? 37.96322 37.08756 98.71851 1.000 30.88993 210 SER B O 1
ATOM 1424 N N . PRO A 1 233 ? 38.48731 39.06949 99.63679 1.000 33.09902 211 PRO B N 1
ATOM 1425 C CA . PRO A 1 233 ? 37.16374 39.19396 100.26811 1.000 30.72721 211 PRO B CA 1
ATOM 1426 C C . PRO A 1 233 ? 36.03481 39.44298 99.28436 1.000 26.92709 211 PRO B C 1
ATOM 1427 O O . PRO A 1 233 ? 34.86893 39.44369 99.69890 1.000 25.07581 211 PRO B O 1
ATOM 1431 N N . PHE A 1 234 ? 36.33654 39.66145 98.00745 1.000 28.87611 212 PHE B N 1
ATOM 1432 C CA . PHE A 1 234 ? 35.32318 39.91686 96.99619 1.000 27.40549 212 PHE B CA 1
ATOM 1433 C C . PHE A 1 234 ? 35.09151 38.72551 96.08093 1.000 31.30503 212 PHE B C 1
ATOM 1434 O O . PHE A 1 234 ? 34.32517 38.84116 95.11889 1.000 42.42320 212 PHE B O 1
ATOM 1442 N N . GLY A 1 235 ? 35.72442 37.58683 96.35289 1.000 28.57832 213 GLY B N 1
ATOM 1443 C CA . GLY A 1 235 ? 35.63162 36.46049 95.44629 1.000 31.35700 213 GLY B CA 1
ATOM 1444 C C . GLY A 1 235 ? 36.22029 36.72459 94.08259 1.000 37.01635 213 GLY B C 1
ATOM 1445 O O . GLY A 1 235 ? 35.84418 36.05791 93.11439 1.000 38.79618 213 GLY B O 1
ATOM 1446 N N . MET A 1 236 ? 37.13218 37.69540 93.98139 1.000 38.99293 214 MET B N 1
ATOM 1447 C CA . MET A 1 236 ? 37.78557 38.05602 92.72298 1.000 28.77379 214 MET B CA 1
ATOM 1448 C C . MET A 1 236 ? 36.77081 38.51664 91.67786 1.000 27.71931 214 MET B C 1
ATOM 1449 O O . MET A 1 236 ? 36.85889 38.16047 90.50214 1.000 34.48917 214 MET B O 1
ATOM 1454 N N . GLY A 1 237 ? 35.79605 39.31449 92.10758 1.000 30.96163 215 GLY B N 1
ATOM 1455 C CA . GLY A 1 237 ? 34.83797 39.94040 91.21358 1.000 37.29954 215 GLY B CA 1
ATOM 1456 C C . GLY A 1 237 ? 33.38729 39.60209 91.48856 1.000 40.59458 215 GLY B C 1
ATOM 1457 O O . GLY A 1 237 ? 32.49779 40.33431 91.03013 1.000 41.64501 215 GLY B O 1
ATOM 1458 N N . LEU A 1 238 ? 33.11167 38.51619 92.21556 1.000 42.18831 216 LEU B N 1
ATOM 1459 C CA . LEU A 1 238 ? 31.72831 38.11837 92.46712 1.000 38.15245 216 LEU B CA 1
ATOM 1460 C C . LEU A 1 238 ? 30.98860 39.17299 93.27956 1.000 35.69812 216 LEU B C 1
ATOM 1461 O O . LEU A 1 238 ? 29.89881 39.61766 92.90061 1.000 36.20043 216 LEU B O 1
ATOM 1466 N N . LEU A 1 239 ? 31.58614 39.61063 94.38764 1.000 34.58580 217 LEU B N 1
ATOM 1467 C CA . LEU A 1 239 ? 30.95334 40.53676 95.31710 1.000 37.14595 217 LEU B CA 1
ATOM 1468 C C . LEU A 1 239 ? 31.23023 41.98815 94.95254 1.000 44.06350 217 LEU B C 1
ATOM 1469 O O . LEU A 1 239 ? 31.34167 42.84867 95.83719 1.000 44.53762 217 LEU B O 1
ATOM 1474 N N . THR A 1 240 ? 31.37194 42.26248 93.66017 1.000 49.93881 218 THR B N 1
ATOM 1475 C CA . THR A 1 240 ? 31.65452 43.57166 93.09791 1.000 48.29694 218 THR B CA 1
ATOM 1476 C C . THR A 1 240 ? 30.42969 44.06595 92.33393 1.000 44.12514 218 THR B C 1
ATOM 1477 O O . THR A 1 240 ? 29.61396 43.27468 91.85316 1.000 43.92733 218 THR B O 1
ATOM 1481 N N . GLN A 1 241 ? 30.28714 45.39175 92.24827 1.000 45.96610 219 GLN B N 1
ATOM 1482 C CA . GLN A 1 241 ? 29.23421 45.96279 91.41467 1.000 50.33145 219 GLN B CA 1
ATOM 1483 C C . GLN A 1 241 ? 29.55640 45.82015 89.93046 1.000 48.73176 219 GLN B C 1
ATOM 1484 O O . GLN A 1 241 ? 28.67920 45.46207 89.13571 1.000 40.01316 219 GLN B O 1
ATOM 1490 N N . ARG A 1 242 ? 30.80253 46.10519 89.54099 1.000 54.21349 220 ARG B N 1
ATOM 1491 C CA . ARG A 1 242 ? 31.21673 45.91054 88.15459 1.000 57.23721 220 ARG B CA 1
ATOM 1492 C C . ARG A 1 242 ? 30.97820 44.47301 87.71526 1.000 57.13534 220 ARG B C 1
ATOM 1493 O O . ARG A 1 242 ? 30.31365 44.21881 86.70384 1.000 64.72525 220 ARG B O 1
ATOM 1501 N N . GLY A 1 243 ? 31.49680 43.51813 88.47620 1.000 46.04988 221 GLY B N 1
ATOM 1502 C CA . GLY A 1 243 ? 31.27063 42.12908 88.15539 1.000 43.92919 221 GLY B CA 1
ATOM 1503 C C . GLY A 1 243 ? 32.53773 41.31905 88.00713 1.000 49.19671 221 GLY B C 1
ATOM 1504 O O . GLY A 1 243 ? 33.60708 41.70602 88.48853 1.000 50.14995 221 GLY B O 1
ATOM 1505 N N . VAL A 1 244 ? 32.42203 40.19328 87.31516 1.000 49.42651 222 VAL B N 1
ATOM 1506 C CA . VAL A 1 244 ? 33.45015 39.16060 87.32558 1.000 45.33053 222 VAL B CA 1
ATOM 1507 C C . VAL A 1 244 ? 34.34882 39.32839 86.10418 1.000 40.03200 222 VAL B C 1
ATOM 1508 O O . VAL A 1 244 ? 33.86635 39.71490 85.02860 1.000 42.37029 222 VAL B O 1
ATOM 1512 N N . PRO A 1 245 ? 35.65731 39.10574 86.22612 1.000 41.61433 223 PRO B N 1
ATOM 1513 C CA . PRO A 1 245 ? 36.51991 39.13174 85.04064 1.000 40.57353 223 PRO B CA 1
ATOM 1514 C C . PRO A 1 245 ? 36.13272 38.03129 84.06637 1.000 44.77267 223 PRO B C 1
ATOM 1515 O O . PRO A 1 245 ? 35.35141 37.12781 84.37045 1.000 51.03907 223 PRO B O 1
ATOM 1519 N N . GLU A 1 246 ? 36.70057 38.11567 82.86452 1.000 44.22378 224 GLU B N 1
ATOM 1520 C CA . GLU A 1 246 ? 36.37654 37.13299 81.83779 1.000 39.79433 224 GLU B CA 1
ATOM 1521 C C . GLU A 1 246 ? 36.89496 35.74806 82.21020 1.000 37.17218 224 GLU B C 1
ATOM 1522 O O . GLU A 1 246 ? 36.20921 34.74353 81.98945 1.000 35.30710 224 GLU B O 1
ATOM 1528 N N . TRP A 1 247 ? 38.09674 35.67606 82.78785 1.000 37.47906 225 TRP B N 1
ATOM 1529 C CA . TRP A 1 247 ? 38.75330 34.40076 83.05754 1.000 40.68164 225 TRP B CA 1
ATOM 1530 C C . TRP A 1 247 ? 38.08109 33.59150 84.15747 1.000 42.93777 225 TRP B C 1
ATOM 1531 O O . TRP A 1 247 ? 38.38868 32.40201 84.29544 1.000 41.72511 225 TRP B O 1
ATOM 1542 N N . HIS A 1 248 ? 37.19066 34.19676 84.93384 1.000 39.60128 226 HIS B N 1
ATOM 1543 C CA . HIS A 1 248 ? 36.66947 33.54773 86.12831 1.000 40.54101 226 HIS B CA 1
ATOM 1544 C C . HIS A 1 248 ? 35.86279 32.30570 85.76052 1.000 42.57349 226 HIS B C 1
ATOM 1545 O O . HIS A 1 248 ? 34.98799 32.37561 84.88571 1.000 46.71530 226 HIS B O 1
ATOM 1552 N N . PRO A 1 249 ? 36.11781 31.16429 86.39977 1.000 42.03378 227 PRO B N 1
ATOM 1553 C CA . PRO A 1 249 ? 35.40821 29.92379 86.06453 1.000 46.52445 227 PRO B CA 1
ATOM 1554 C C . PRO A 1 249 ? 34.12042 29.67901 86.83647 1.000 47.58002 227 PRO B C 1
ATOM 1555 O O . PRO A 1 249 ? 33.47360 28.65526 86.58560 1.000 48.55766 227 PRO B O 1
ATOM 1559 N N . ALA A 1 250 ? 33.74892 30.56790 87.75683 1.000 47.36354 228 ALA B N 1
ATOM 1560 C CA . ALA A 1 250 ? 32.61269 30.33044 88.63778 1.000 44.42244 228 ALA B CA 1
ATOM 1561 C C . ALA A 1 250 ? 31.37981 29.93050 87.82995 1.000 39.40932 228 ALA B C 1
ATOM 1562 O O . ALA A 1 250 ? 31.12244 30.50733 86.76540 1.000 38.87335 228 ALA B O 1
ATOM 1564 N N . PRO A 1 251 ? 30.59999 28.96049 88.30014 1.000 42.91215 229 PRO B N 1
ATOM 1565 C CA . PRO A 1 251 ? 29.46454 28.47399 87.51072 1.000 44.96936 229 PRO B CA 1
ATOM 1566 C C . PRO A 1 251 ? 28.37278 29.52420 87.37274 1.000 50.99966 229 PRO B C 1
ATOM 1567 O O . PRO A 1 251 ? 28.32921 30.52211 88.09564 1.000 47.97820 229 PRO B O 1
ATOM 1571 N N . LYS A 1 252 ? 27.48173 29.27309 86.40757 1.000 58.83563 230 LYS B N 1
ATOM 1572 C CA . LYS A 1 252 ? 26.40279 30.20803 86.09414 1.000 63.14583 230 LYS B CA 1
ATOM 1573 C C . LYS A 1 252 ? 25.60468 30.59571 87.33393 1.000 63.88879 230 LYS B C 1
ATOM 1574 O O . LYS A 1 252 ? 25.30161 31.77756 87.54811 1.000 58.21933 230 LYS B O 1
ATOM 1580 N N . SER A 1 253 ? 25.26182 29.61045 88.16603 1.000 66.58758 231 SER B N 1
ATOM 1581 C CA . SER A 1 253 ? 24.37073 29.86803 89.29044 1.000 63.54814 231 SER B CA 1
ATOM 1582 C C . SER A 1 253 ? 25.02143 30.79243 90.31278 1.000 58.30587 231 SER B C 1
ATOM 1583 O O . SER A 1 253 ? 24.37392 31.71414 90.82371 1.000 60.16267 231 SER B O 1
ATOM 1586 N N . LEU A 1 254 ? 26.29848 30.56093 90.62496 1.000 52.49167 232 LEU B N 1
ATOM 1587 C CA . LEU A 1 254 ? 27.00790 31.42201 91.56780 1.000 47.51191 232 LEU B CA 1
ATOM 1588 C C . LEU A 1 254 ? 27.08638 32.85310 91.04944 1.000 42.88575 232 LEU B C 1
ATOM 1589 O O . LEU A 1 254 ? 26.81975 33.81230 91.78748 1.000 40.22907 232 LEU B O 1
ATOM 1594 N N . ILE A 1 255 ? 27.45807 33.00966 89.77552 1.000 43.45905 233 ILE B N 1
ATOM 1595 C CA . ILE A 1 255 ? 27.54834 34.33368 89.16484 1.000 41.31956 233 ILE B CA 1
ATOM 1596 C C . ILE A 1 255 ? 26.21308 35.05740 89.26900 1.000 41.12522 233 ILE B C 1
ATOM 1597 O O . ILE A 1 255 ? 26.15234 36.23722 89.63472 1.000 39.34869 233 ILE B O 1
ATOM 1602 N N . GLU A 1 256 ? 25.11963 34.35501 88.96124 1.000 43.69407 234 GLU B N 1
ATOM 1603 C CA . GLU A 1 256 ? 23.81043 35.00085 88.96696 1.000 45.94324 234 GLU B CA 1
ATOM 1604 C C . GLU A 1 256 ? 23.37202 35.37421 90.37875 1.000 46.36254 234 GLU B C 1
ATOM 1605 O O . GLU A 1 256 ? 22.84069 36.47057 90.59692 1.000 48.55147 234 GLU B O 1
ATOM 1611 N N . ALA A 1 257 ? 23.57323 34.47703 91.34896 1.000 46.66488 235 ALA B N 1
ATOM 1612 C CA . ALA A 1 257 ? 23.19278 34.79175 92.72306 1.000 44.55787 235 ALA B CA 1
ATOM 1613 C C . ALA A 1 257 ? 23.97654 35.98789 93.24571 1.000 45.88895 235 ALA B C 1
ATOM 1614 O O . ALA A 1 257 ? 23.41566 36.87157 93.91040 1.000 47.31887 235 ALA B O 1
ATOM 1616 N N . CYS A 1 258 ? 25.27098 36.05306 92.92610 1.000 45.33261 236 CYS B N 1
ATOM 1617 C CA . CYS A 1 258 ? 26.07703 37.17156 93.39816 1.000 40.98396 236 CYS B CA 1
ATOM 1618 C C . CYS A 1 258 ? 25.70041 38.46654 92.68812 1.000 44.18868 236 CYS B C 1
ATOM 1619 O O . CYS A 1 258 ? 25.70633 39.53627 93.30343 1.000 46.50455 236 CYS B O 1
ATOM 1622 N N . ALA A 1 259 ? 25.34846 38.39395 91.40131 1.000 46.58651 237 ALA B N 1
ATOM 1623 C CA . ALA A 1 259 ? 24.90266 39.59301 90.69622 1.000 44.96283 237 ALA B CA 1
ATOM 1624 C C . ALA A 1 259 ? 23.57655 40.10158 91.25157 1.000 43.88871 237 ALA B C 1
ATOM 1625 O O . ALA A 1 259 ? 23.35528 41.31820 91.34052 1.000 42.14735 237 ALA B O 1
ATOM 1627 N N . LYS A 1 260 ? 22.68129 39.18679 91.63178 1.000 44.17591 238 LYS B N 1
ATOM 1628 C CA . LYS A 1 260 ? 21.42168 39.61259 92.23103 1.000 53.48617 238 LYS B CA 1
ATOM 1629 C C . LYS A 1 260 ? 21.65838 40.25738 93.58956 1.000 62.42072 238 LYS B C 1
ATOM 1630 O O . LYS A 1 260 ? 21.07879 41.30837 93.89193 1.000 66.58356 238 LYS B O 1
ATOM 1636 N N . ALA A 1 261 ? 22.51733 39.65109 94.41652 1.000 62.96787 239 ALA B N 1
ATOM 1637 C CA . ALA A 1 261 ? 22.89250 40.29230 95.67319 1.000 61.29449 239 ALA B CA 1
ATOM 1638 C C . ALA A 1 261 ? 23.53386 41.65389 95.43209 1.000 55.09593 239 ALA B C 1
ATOM 1639 O O . ALA A 1 261 ? 23.31217 42.59183 96.20583 1.000 52.01390 239 ALA B O 1
ATOM 1641 N N . ALA A 1 262 ? 24.29213 41.79175 94.34200 1.000 54.36654 240 ALA B N 1
ATOM 1642 C CA . ALA A 1 262 ? 24.97701 43.04711 94.05156 1.000 53.46420 240 ALA B CA 1
ATOM 1643 C C . ALA A 1 262 ? 23.98933 44.14945 93.69342 1.000 52.41369 240 ALA B C 1
ATOM 1644 O O . ALA A 1 262 ? 24.06475 45.26264 94.22669 1.000 47.79797 240 ALA B O 1
ATOM 1646 N N . LYS A 1 263 ? 23.05609 43.86313 92.78399 1.000 53.40642 241 LYS B N 1
ATOM 1647 C CA . LYS A 1 263 ? 22.09536 44.89553 92.40713 1.000 58.80579 241 LYS B CA 1
ATOM 1648 C C . LYS A 1 263 ? 21.11460 45.17590 93.54087 1.000 53.17538 241 LYS B C 1
ATOM 1649 O O . LYS A 1 263 ? 20.63401 46.30839 93.67602 1.000 50.36366 241 LYS B O 1
ATOM 1655 N N . PHE A 1 264 ? 20.83051 44.17875 94.38404 1.000 49.55451 242 PHE B N 1
ATOM 1656 C CA . PHE A 1 264 ? 20.06310 44.44231 95.59598 1.000 46.27556 242 PHE B CA 1
ATOM 1657 C C . PHE A 1 264 ? 20.80192 45.42004 96.50141 1.000 49.77873 242 PHE B C 1
ATOM 1658 O O . PHE A 1 264 ? 20.21909 46.39674 96.98667 1.000 50.79677 242 PHE B O 1
ATOM 1666 N N . CYS A 1 265 ? 22.09247 45.16587 96.74321 1.000 47.55620 243 CYS B N 1
ATOM 1667 C CA . CYS A 1 265 ? 22.90349 46.08654 97.53354 1.000 43.89487 243 CYS B CA 1
ATOM 1668 C C . CYS A 1 265 ? 22.90441 47.48120 96.92170 1.000 44.73270 243 CYS B C 1
ATOM 1669 O O . CYS A 1 265 ? 22.87246 48.48600 97.64227 1.000 42.78098 243 CYS B O 1
ATOM 1672 N N . LYS A 1 266 ? 22.94522 47.55911 95.59040 1.000 49.43439 244 LYS B N 1
ATOM 1673 C CA . LYS A 1 266 ? 22.92413 48.85469 94.91736 1.000 52.04453 244 LYS B CA 1
ATOM 1674 C C . LYS A 1 266 ? 21.61537 49.58909 95.18258 1.000 61.00712 244 LYS B C 1
ATOM 1675 O O . LYS A 1 266 ? 21.61698 50.76235 95.57388 1.000 63.40714 244 LYS B O 1
ATOM 1681 N N . GLU A 1 267 ? 20.48260 48.90942 94.97588 1.000 62.09595 245 GLU B N 1
ATOM 1682 C CA . GLU A 1 267 ? 19.18488 49.52352 95.23903 1.000 65.97671 245 GLU B CA 1
ATOM 1683 C C . GLU A 1 267 ? 19.03107 49.95068 96.69230 1.000 64.27003 245 GLU B C 1
ATOM 1684 O O . GLU A 1 267 ? 18.23059 50.84649 96.98180 1.000 71.04796 245 GLU B O 1
ATOM 1690 N N . GLN A 1 268 ? 19.77474 49.33529 97.60791 1.000 58.86732 246 GLN B N 1
ATOM 1691 C CA . GLN A 1 268 ? 19.70946 49.67103 99.02304 1.000 51.11004 246 GLN B CA 1
ATOM 1692 C C . GLN A 1 268 ? 20.64817 50.80786 99.40942 1.000 49.45237 246 GLN B C 1
ATOM 1693 O O . GLN A 1 268 ? 20.65948 51.20889 100.57772 1.000 50.52928 246 GLN B O 1
ATOM 1699 N N . GLY A 1 269 ? 21.43130 51.33218 98.46823 1.000 49.60438 247 GLY B N 1
ATOM 1700 C CA . GLY A 1 269 ? 22.34403 52.41970 98.77394 1.000 45.66489 247 GLY B CA 1
ATOM 1701 C C . GLY A 1 269 ? 23.52565 52.00931 99.62263 1.000 43.82368 247 GLY B C 1
ATOM 1702 O O . GLY A 1 269 ? 24.01385 52.81063 100.42602 1.000 43.71634 247 GLY B O 1
ATOM 1703 N N . TYR A 1 270 ? 24.00892 50.78309 99.44919 1.000 43.00894 248 TYR B N 1
ATOM 1704 C CA . TYR A 1 270 ? 24.99698 50.19346 100.35331 1.000 40.00255 248 TYR B CA 1
ATOM 1705 C C . TYR A 1 270 ? 25.83656 49.23287 99.52991 1.000 41.98439 248 TYR B C 1
ATOM 1706 O O . TYR A 1 270 ? 25.46491 48.06744 99.33815 1.000 41.00364 248 TYR B O 1
ATOM 1715 N N . PRO A 1 271 ? 26.98255 49.69003 99.02070 1.000 42.98039 249 PRO B N 1
ATOM 1716 C CA . PRO A 1 271 ? 27.69539 48.92293 97.98922 1.000 42.74875 249 PRO B CA 1
ATOM 1717 C C . PRO A 1 271 ? 28.05995 47.52076 98.45348 1.000 43.44048 249 PRO B C 1
ATOM 1718 O O . PRO A 1 271 ? 28.43451 47.30218 99.60803 1.000 37.38286 249 PRO B O 1
ATOM 1722 N N . ILE A 1 272 ? 27.93929 46.56585 97.52666 1.000 47.75841 250 ILE B N 1
ATOM 1723 C CA . ILE A 1 272 ? 28.23926 45.16936 97.82810 1.000 44.40348 250 ILE B CA 1
ATOM 1724 C C . ILE A 1 272 ? 29.68768 45.00686 98.27152 1.000 46.36723 250 ILE B C 1
ATOM 1725 O O . ILE A 1 272 ? 29.99792 44.14299 99.10112 1.000 44.51699 250 ILE B O 1
ATOM 1730 N N . GLU A 1 273 ? 30.59089 45.84426 97.75249 1.000 46.53139 251 GLU B N 1
ATOM 1731 C CA . GLU A 1 273 ? 31.99799 45.75635 98.13401 1.000 43.00882 251 GLU B CA 1
ATOM 1732 C C . GLU A 1 273 ? 32.20245 46.14109 99.59460 1.000 46.31679 251 GLU B C 1
ATOM 1733 O O . GLU A 1 273 ? 32.99132 45.50545 100.30939 1.000 52.02898 251 GLU B O 1
ATOM 1739 N N . LYS A 1 274 ? 31.52107 47.19727 100.04473 1.000 44.14694 252 LYS B N 1
ATOM 1740 C CA . LYS A 1 274 ? 31.60897 47.60271 101.44337 1.000 45.83574 252 LYS B CA 1
ATOM 1741 C C . LYS A 1 274 ? 31.17058 46.47463 102.36676 1.000 43.27944 252 LYS B C 1
ATOM 1742 O O . LYS A 1 274 ? 31.88650 46.11329 103.30824 1.000 40.89996 252 LYS B O 1
ATOM 1748 N N . LEU A 1 275 ? 29.98696 45.91111 102.11116 1.000 43.39103 253 LEU B N 1
ATOM 1749 C CA . LEU A 1 275 ? 29.50278 44.79245 102.91186 1.000 45.28456 253 LEU B CA 1
ATOM 1750 C C . LEU A 1 275 ? 30.46790 43.61592 102.85808 1.000 51.70174 253 LEU B C 1
ATOM 1751 O O . LEU A 1 275 ? 30.70541 42.95236 103.87416 1.000 61.17867 253 LEU B O 1
ATOM 1756 N N . ALA A 1 276 ? 31.03527 43.34446 101.68091 1.000 45.50233 254 ALA B N 1
ATOM 1757 C CA . ALA A 1 276 ? 31.96422 42.22932 101.53412 1.000 45.56543 254 ALA B CA 1
ATOM 1758 C C . ALA A 1 276 ? 33.16971 42.39680 102.45044 1.000 45.64187 254 ALA B C 1
ATOM 1759 O O . ALA A 1 276 ? 33.47315 41.52334 103.27639 1.000 49.12108 254 ALA B O 1
ATOM 1761 N N . VAL A 1 277 ? 33.86402 43.52989 102.32487 1.000 38.70416 255 VAL B N 1
ATOM 1762 C CA . VAL A 1 277 ? 35.07283 43.73060 103.11713 1.000 38.46075 255 VAL B CA 1
ATOM 1763 C C . VAL A 1 277 ? 34.73732 43.84876 104.59977 1.000 36.43761 255 VAL B C 1
ATOM 1764 O O . VAL A 1 277 ? 35.54175 43.45725 105.45474 1.000 30.13466 255 VAL B O 1
ATOM 1768 N N . GLN A 1 278 ? 33.55027 44.36308 104.93683 1.000 35.71942 256 GLN B N 1
ATOM 1769 C CA . GLN A 1 278 ? 33.16026 44.45161 106.33967 1.000 37.61976 256 GLN B CA 1
ATOM 1770 C C . GLN A 1 278 ? 32.95335 43.06694 106.93615 1.000 39.67376 256 GLN B C 1
ATOM 1771 O O . GLN A 1 278 ? 33.43431 42.77630 108.03769 1.000 45.91868 256 GLN B O 1
ATOM 1777 N N . PHE A 1 279 ? 32.22737 42.20146 106.22495 1.000 31.54940 257 PHE B N 1
ATOM 1778 C CA . PHE A 1 279 ? 32.04416 40.83169 106.68895 1.000 33.33956 257 PHE B CA 1
ATOM 1779 C C . PHE A 1 279 ? 33.38331 40.12715 106.84742 1.000 34.27818 257 PHE B C 1
ATOM 1780 O O . PHE A 1 279 ? 33.64973 39.50298 107.88086 1.000 34.62831 257 PHE B O 1
ATOM 1788 N N . SER A 1 280 ? 34.24074 40.21525 105.82600 1.000 39.93193 258 SER B N 1
ATOM 1789 C CA . SER A 1 280 ? 35.47772 39.43696 105.83363 1.000 40.96469 258 SER B CA 1
ATOM 1790 C C . SER A 1 280 ? 36.34415 39.75648 107.04911 1.000 40.37785 258 SER B C 1
ATOM 1791 O O . SER A 1 280 ? 36.99836 38.86538 107.60319 1.000 42.38521 258 SER B O 1
ATOM 1794 N N . VAL A 1 281 ? 36.35669 41.02032 107.48749 1.000 40.53525 259 VAL B N 1
ATOM 1795 C CA . VAL A 1 281 ? 37.13294 41.40599 108.66310 1.000 40.07808 259 VAL B CA 1
ATOM 1796 C C . VAL A 1 281 ? 36.32709 41.33023 109.95363 1.000 47.65385 259 VAL B C 1
ATOM 1797 O O . VAL A 1 281 ? 36.85786 41.66008 111.02364 1.000 48.73793 259 VAL B O 1
ATOM 1801 N N . SER A 1 282 ? 35.06773 40.89181 109.89351 1.000 44.38751 260 SER B N 1
ATOM 1802 C CA . SER A 1 282 ? 34.19246 40.94866 111.05854 1.000 35.16537 260 SER B CA 1
ATOM 1803 C C . SER A 1 282 ? 34.47291 39.85621 112.08346 1.000 34.07493 260 SER B C 1
ATOM 1804 O O . SER A 1 282 ? 34.03572 39.98450 113.23200 1.000 33.03094 260 SER B O 1
ATOM 1807 N N . ASN A 1 283 ? 35.18871 38.78943 111.70583 1.000 38.17378 261 ASN B N 1
ATOM 1808 C CA . ASN A 1 283 ? 35.39571 37.67917 112.63499 1.000 40.81763 261 ASN B CA 1
ATOM 1809 C C . ASN A 1 283 ? 36.66430 37.90191 113.45174 1.000 43.97943 261 ASN B C 1
ATOM 1810 O O . ASN A 1 283 ? 37.71581 38.21092 112.87847 1.000 47.91660 261 ASN B O 1
ATOM 1815 N N . PRO A 1 284 ? 36.60585 37.75950 114.78101 1.000 42.05268 262 PRO B N 1
ATOM 1816 C CA . PRO A 1 284 ? 37.81317 37.97175 115.59535 1.000 38.53491 262 PRO B CA 1
ATOM 1817 C C . PRO A 1 284 ? 38.80236 36.81637 115.58156 1.000 35.29114 262 PRO B C 1
ATOM 1818 O O . PRO A 1 284 ? 39.97827 37.04216 115.89844 1.000 41.73607 262 PRO B O 1
ATOM 1822 N N . ARG A 1 285 ? 38.38580 35.59530 115.23629 1.000 28.11984 263 ARG B N 1
ATOM 1823 C CA . ARG A 1 285 ? 39.34279 34.49617 115.15855 1.000 36.37650 263 ARG B CA 1
ATOM 1824 C C . ARG A 1 285 ? 40.15471 34.51202 113.87192 1.000 41.48520 263 ARG B C 1
ATOM 1825 O O . ARG A 1 285 ? 41.06260 33.68685 113.72102 1.000 43.45107 263 ARG B O 1
ATOM 1833 N N . ILE A 1 286 ? 39.84840 35.41496 112.94808 1.000 36.15330 264 ILE B N 1
ATOM 1834 C CA . ILE A 1 286 ? 40.65492 35.64370 111.75658 1.000 31.06275 264 ILE B CA 1
ATOM 1835 C C . ILE A 1 286 ? 41.39376 36.96558 111.95760 1.000 29.71810 264 ILE B C 1
ATOM 1836 O O . ILE A 1 286 ? 40.77488 38.03800 111.88650 1.000 30.58906 264 ILE B O 1
ATOM 1841 N N . PRO A 1 287 ? 42.69979 36.93898 112.23800 1.000 31.29175 265 PRO B N 1
ATOM 1842 C CA . PRO A 1 287 ? 43.40387 38.19030 112.56649 1.000 24.89897 265 PRO B CA 1
ATOM 1843 C C . PRO A 1 287 ? 43.37230 39.23725 111.46613 1.000 24.73495 265 PRO B C 1
ATOM 1844 O O . PRO A 1 287 ? 43.12773 40.41444 111.75949 1.000 27.04292 265 PRO B O 1
ATOM 1848 N N . THR A 1 288 ? 43.61210 38.86120 110.21100 1.000 29.50739 266 THR B N 1
ATOM 1849 C CA . THR A 1 288 ? 43.69346 39.86877 109.16352 1.000 33.59545 266 THR B CA 1
ATOM 1850 C C . THR A 1 288 ? 43.18286 39.32068 107.83770 1.000 36.36441 266 THR B C 1
ATOM 1851 O O . THR A 1 288 ? 43.25247 38.11613 107.56473 1.000 37.81303 266 THR B O 1
ATOM 1855 N N . THR A 1 289 ? 42.66419 40.23452 107.01991 1.000 41.10062 267 THR B N 1
ATOM 1856 C CA . THR A 1 289 ? 42.21546 39.94546 105.66622 1.000 44.22213 267 THR B CA 1
ATOM 1857 C C . THR A 1 289 ? 43.02997 40.78560 104.69314 1.000 44.82330 267 THR B C 1
ATOM 1858 O O . THR A 1 289 ? 43.22158 41.98697 104.91052 1.000 45.57979 267 THR B O 1
ATOM 1862 N N . LEU A 1 290 ? 43.50346 40.15027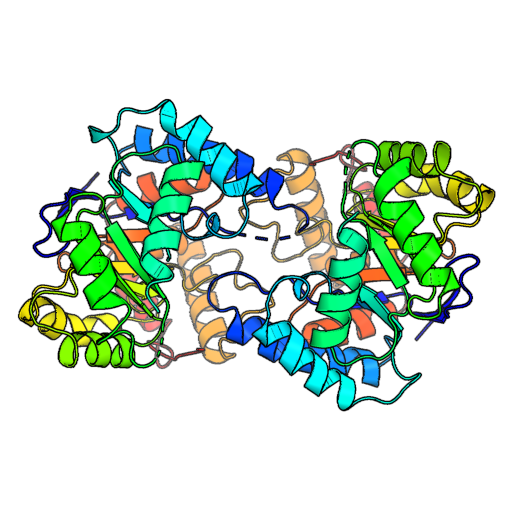 103.62748 1.000 43.24911 268 LEU B N 1
ATOM 1863 C CA . LEU A 1 290 ? 44.40121 40.75494 102.65472 1.000 40.02981 268 LEU B CA 1
ATOM 1864 C C . LEU A 1 290 ? 43.62777 41.04747 101.37661 1.000 39.90784 268 LEU B C 1
ATOM 1865 O O . LEU A 1 290 ? 43.07457 40.13062 100.75898 1.000 45.00697 268 LEU B O 1
ATOM 1870 N N . PHE A 1 291 ? 43.58919 42.31723 100.98475 1.000 40.32065 269 PHE B N 1
ATOM 1871 C CA . PHE A 1 291 ? 42.99880 42.73185 99.72085 1.000 45.34847 269 PHE B CA 1
ATOM 1872 C C . PHE A 1 291 ? 44.09896 43.20713 98.78285 1.000 45.73756 269 PHE B C 1
ATOM 1873 O O . PHE A 1 291 ? 45.05267 43.86512 99.21136 1.000 43.05847 269 PHE B O 1
ATOM 1881 N N . SER A 1 292 ? 43.96995 42.85847 97.50689 1.000 51.12360 270 SER B N 1
ATOM 1882 C CA . SER A 1 292 ? 44.96106 43.19514 96.48857 1.000 50.75478 270 SER B CA 1
ATOM 1883 C C . SER A 1 292 ? 44.37804 44.29579 95.60910 1.000 48.79578 270 SER B C 1
ATOM 1884 O O . SER A 1 292 ? 43.52576 44.03735 94.75434 1.000 54.82202 270 SER B O 1
ATOM 1887 N N . SER A 1 293 ? 44.83432 45.52259 95.83073 1.000 43.85904 271 SER B N 1
ATOM 1888 C CA . SER A 1 293 ? 44.43870 46.67611 95.04074 1.000 40.02636 271 SER B CA 1
ATOM 1889 C C . SER A 1 293 ? 45.66660 47.27079 94.36435 1.000 43.24727 271 SER B C 1
ATOM 1890 O O . SER A 1 293 ? 46.80606 46.88257 94.63494 1.000 46.01731 271 SER B O 1
ATOM 1893 N N . ALA A 1 294 ? 45.42219 48.22288 93.46808 1.000 42.98541 272 ALA B N 1
ATOM 1894 C CA . ALA A 1 294 ? 46.49459 48.92501 92.77592 1.000 43.23540 272 ALA B CA 1
ATOM 1895 C C . ALA A 1 294 ? 46.51222 50.41165 93.08725 1.000 43.68284 272 ALA B C 1
ATOM 1896 O O . ALA A 1 294 ? 47.57092 50.95730 93.42127 1.000 46.15175 272 ALA B O 1
ATOM 1898 N N . LYS A 1 295 ? 45.37028 51.08542 92.98560 1.000 43.97757 273 LYS B N 1
ATOM 1899 C CA . LYS A 1 295 ? 45.30373 52.50533 93.28773 1.000 46.68084 273 LYS B CA 1
ATOM 1900 C C . LYS A 1 295 ? 45.13905 52.72587 94.78823 1.000 46.65232 273 LYS B C 1
ATOM 1901 O O . LYS A 1 295 ? 44.64430 51.86567 95.52143 1.000 53.21977 273 LYS B O 1
ATOM 1907 N N . SER A 1 296 ? 45.57571 53.90148 95.24406 1.000 46.42292 274 SER B N 1
ATOM 1908 C CA . SER A 1 296 ? 45.43739 54.24823 96.65310 1.000 54.75283 274 SER B CA 1
ATOM 1909 C C . SER A 1 296 ? 44.00082 54.59306 97.02072 1.000 60.26190 274 SER B C 1
ATOM 1910 O O . SER A 1 296 ? 43.62298 54.46706 98.19358 1.000 62.39868 274 SER B O 1
ATOM 1913 N N . GLU A 1 297 ? 43.19431 55.02231 96.04678 1.000 62.71016 275 GLU B N 1
ATOM 1914 C CA . GLU A 1 297 ? 41.79838 55.32987 96.33232 1.000 65.37775 275 GLU B CA 1
ATOM 1915 C C . GLU A 1 297 ? 41.03629 54.08127 96.75310 1.000 63.20808 275 GLU B C 1
ATOM 1916 O O . GLU A 1 297 ? 40.16104 54.14869 97.62191 1.000 64.45621 275 GLU B O 1
ATOM 1922 N N . SER A 1 298 ? 41.35437 52.93288 96.15077 1.000 56.33463 276 SER B N 1
ATOM 1923 C CA . SER A 1 298 ? 40.74275 51.68157 96.58572 1.000 52.56689 276 SER B CA 1
ATOM 1924 C C . SER A 1 298 ? 41.10347 51.37364 98.03411 1.000 50.28414 276 SER B C 1
ATOM 1925 O O . SER A 1 298 ? 40.25273 50.92956 98.81635 1.000 55.70279 276 SER B O 1
ATOM 1928 N N . VAL A 1 299 ? 42.36067 51.61889 98.41131 1.000 44.58912 277 VAL B N 1
ATOM 1929 C CA . VAL A 1 299 ? 42.79724 51.37471 99.78352 1.000 43.53398 277 VAL B CA 1
ATOM 1930 C C . VAL A 1 299 ? 42.04099 52.27500 100.75300 1.000 49.11176 277 VAL B C 1
ATOM 1931 O O . VAL A 1 299 ? 41.57849 51.82730 101.81212 1.000 51.82401 277 VAL B O 1
ATOM 1935 N N . LEU A 1 300 ? 41.89482 53.55602 100.40386 1.000 49.11637 278 LEU B N 1
ATOM 1936 C CA . LEU A 1 300 ? 41.17292 54.47833 101.27704 1.000 47.28338 278 LEU B CA 1
ATOM 1937 C C . LEU A 1 300 ? 39.69743 54.10722 101.37846 1.000 49.53822 278 LEU B C 1
ATOM 1938 O O . LEU A 1 300 ? 39.10287 54.18177 102.46328 1.000 44.78958 278 LEU B O 1
ATOM 1943 N N . GLN A 1 301 ? 39.09210 53.71467 100.25481 1.000 51.15819 279 GLN B N 1
ATOM 1944 C CA . GLN A 1 301 ? 37.71035 53.24880 100.26001 1.000 53.28689 279 GLN B CA 1
ATOM 1945 C C . GLN A 1 301 ? 37.54056 52.06263 101.19969 1.000 49.59066 279 GLN B C 1
ATOM 1946 O O . GLN A 1 301 ? 36.61308 52.02774 102.01559 1.000 51.69649 279 GLN B O 1
ATOM 1952 N N . ASN A 1 302 ? 38.44442 51.08402 101.11002 1.000 41.21451 280 ASN B N 1
ATOM 1953 C CA . ASN A 1 302 ? 38.33096 49.89717 101.95138 1.000 40.15527 280 ASN B CA 1
ATOM 1954 C C . ASN A 1 302 ? 38.56171 50.21705 103.42501 1.000 39.50834 280 ASN B C 1
ATOM 1955 O O . ASN A 1 302 ? 37.93299 49.60193 104.29529 1.000 40.99912 280 ASN B O 1
ATOM 1960 N N . ILE A 1 303 ? 39.44932 51.16641 103.72885 1.000 37.06176 281 ILE B N 1
ATOM 1961 C CA . ILE A 1 303 ? 39.65097 51.56355 105.12099 1.000 36.30073 281 ILE B CA 1
ATOM 1962 C C . ILE A 1 303 ? 38.39058 52.22115 105.67285 1.000 42.50263 281 ILE B C 1
ATOM 1963 O O . ILE A 1 303 ? 37.90521 51.86859 106.75783 1.000 39.58155 281 ILE B O 1
ATOM 1968 N N . LYS A 1 304 ? 37.84229 53.19022 104.93229 1.000 53.29968 282 LYS B N 1
ATOM 1969 C CA . LYS A 1 304 ? 36.58010 53.80299 105.33438 1.000 57.35463 282 LYS B CA 1
ATOM 1970 C C . LYS A 1 304 ? 35.47663 52.76286 105.47476 1.000 58.42960 282 LYS B C 1
ATOM 1971 O O . LYS A 1 304 ? 34.58159 52.91414 106.31427 1.000 59.32055 282 LYS B O 1
ATOM 1977 N N . TYR A 1 305 ? 35.53256 51.69694 104.67444 1.000 54.57532 283 TYR B N 1
ATOM 1978 C CA . TYR A 1 305 ? 34.49540 50.67348 104.72537 1.000 48.56844 283 TYR B CA 1
ATOM 1979 C C . TYR A 1 305 ? 34.61560 49.82355 105.98359 1.000 49.92299 283 TYR B C 1
ATOM 1980 O O . TYR A 1 305 ? 33.62480 49.60257 106.68930 1.000 54.18578 283 TYR B O 1
ATOM 1989 N N . ILE A 1 306 ? 35.82175 49.33372 106.28181 1.000 48.42427 284 ILE B N 1
ATOM 1990 C CA . ILE A 1 306 ? 35.99271 48.49576 107.46735 1.000 50.78524 284 ILE B CA 1
ATOM 1991 C C . ILE A 1 306 ? 35.72647 49.30137 108.73225 1.000 51.89153 284 ILE B C 1
ATOM 1992 O O . ILE A 1 306 ? 35.17860 48.77983 109.71164 1.000 49.51519 284 ILE B O 1
ATOM 1997 N N . GLU A 1 307 ? 36.09422 50.58631 108.73385 1.000 52.23563 285 GLU B N 1
ATOM 1998 C CA . GLU A 1 307 ? 35.83648 51.39720 109.91838 1.000 46.06718 285 GLU B CA 1
ATOM 1999 C C . GLU A 1 307 ? 34.36459 51.74812 110.08713 1.000 50.68462 285 GLU B C 1
ATOM 2000 O O . GLU A 1 307 ? 33.98345 52.23806 111.15579 1.000 47.49844 285 GLU B O 1
ATOM 2006 N N . GLU A 1 308 ? 33.53569 51.51482 109.07441 1.000 57.91295 286 GLU B N 1
ATOM 2007 C CA . GLU A 1 308 ? 32.10598 51.68667 109.26094 1.000 62.55067 286 GLU B CA 1
ATOM 2008 C C . GLU A 1 308 ? 31.49135 50.41637 109.84570 1.000 64.04317 286 GLU B C 1
ATOM 2009 O O . GLU A 1 308 ? 31.96263 49.30759 109.57551 1.000 66.50034 286 GLU B O 1
ATOM 2015 N N . PRO A 1 309 ? 30.44766 50.55248 110.65931 1.000 62.64959 287 PRO B N 1
ATOM 2016 C CA . PRO A 1 309 ? 29.79895 49.36769 111.22711 1.000 61.44773 287 PRO B CA 1
ATOM 2017 C C . PRO A 1 309 ? 29.11819 48.53809 110.15014 1.000 51.94597 287 PRO B C 1
ATOM 2018 O O . PRO A 1 309 ? 28.77774 49.02047 109.06771 1.000 47.82516 287 PRO B O 1
ATOM 2022 N N . ILE A 1 310 ? 28.92548 47.26391 110.46718 1.000 48.50280 288 ILE B N 1
ATOM 2023 C CA . ILE A 1 310 ? 28.35592 46.29521 109.53858 1.000 48.83537 288 ILE B CA 1
ATOM 2024 C C . ILE A 1 310 ? 26.87394 46.12738 109.84463 1.000 52.12713 288 ILE B C 1
ATOM 2025 O O . ILE A 1 310 ? 26.46737 46.08473 111.01344 1.000 55.12893 288 ILE B O 1
ATOM 2030 N N . ASP A 1 311 ? 26.05821 46.05767 108.79326 1.000 47.79602 289 ASP B N 1
ATOM 2031 C CA . ASP A 1 311 ? 24.61602 45.85998 108.93569 1.000 48.88946 289 ASP B CA 1
ATOM 2032 C C . ASP A 1 311 ? 24.32738 44.36758 108.83189 1.000 43.92202 289 ASP B C 1
ATOM 2033 O O . ASP A 1 311 ? 24.19812 43.82322 107.73341 1.000 41.77998 289 ASP B O 1
ATOM 2038 N N . TRP A 1 312 ? 24.20965 43.70629 109.98566 1.000 48.86925 290 TRP B N 1
ATOM 2039 C CA . TRP A 1 312 ? 24.03661 42.25676 109.99698 1.000 51.73200 290 TRP B CA 1
ATOM 2040 C C . TRP A 1 312 ? 22.72217 41.84051 109.34857 1.000 51.20769 290 TRP B C 1
ATOM 2041 O O . TRP A 1 312 ? 22.64464 40.78115 108.71214 1.000 56.26542 290 TRP B O 1
ATOM 2052 N N . SER A 1 313 ? 21.67649 42.65660 109.50053 1.000 47.17164 291 SER B N 1
ATOM 2053 C CA . SER A 1 313 ? 20.44071 42.40497 108.76733 1.000 49.84772 291 SER B CA 1
ATOM 2054 C C . SER A 1 313 ? 20.69913 42.37907 107.26662 1.000 47.38308 291 SER B C 1
ATOM 2055 O O . SER A 1 313 ? 20.13731 41.54664 106.54296 1.000 47.63255 291 SER B O 1
ATOM 2058 N N . LEU A 1 314 ? 21.56974 43.26952 106.78489 1.000 43.05569 292 LEU B N 1
ATOM 2059 C CA . LEU A 1 314 ? 21.92475 43.26277 105.37046 1.000 45.84550 292 LEU B CA 1
ATOM 2060 C C . LEU A 1 314 ? 22.73305 42.02347 105.01137 1.000 48.92266 292 LEU B C 1
ATOM 2061 O O . LEU A 1 314 ? 22.55325 41.45207 103.92991 1.000 52.62951 292 LEU B O 1
ATOM 2066 N N . VAL A 1 315 ? 23.62834 41.59411 105.90459 1.000 46.29729 293 VAL B N 1
ATOM 2067 C CA . VAL A 1 315 ? 24.38307 40.36657 105.66763 1.000 38.37334 293 VAL B CA 1
ATOM 2068 C C . VAL A 1 315 ? 23.43838 39.18454 105.50357 1.000 41.13939 293 VAL B C 1
ATOM 2069 O O . VAL A 1 315 ? 23.63998 38.32687 104.63654 1.000 39.04210 293 VAL B O 1
ATOM 2073 N N . GLU A 1 316 ? 22.37604 39.13250 106.31095 1.000 43.74415 294 GLU B N 1
ATOM 2074 C CA . GLU A 1 316 ? 21.44756 38.01003 106.21027 1.000 44.34182 294 GLU B CA 1
ATOM 2075 C C . GLU A 1 316 ? 20.57005 38.12077 104.96788 1.000 48.03989 294 GLU B C 1
ATOM 2076 O O . GLU A 1 316 ? 20.29602 37.11341 104.30393 1.000 49.45270 294 GLU B O 1
ATOM 2082 N N . LYS A 1 317 ? 20.11587 39.33140 104.63395 1.000 53.17011 295 LYS B N 1
ATOM 2083 C CA . LYS A 1 317 ? 19.35857 39.50173 103.39862 1.000 53.77071 295 LYS B CA 1
ATOM 2084 C C . LYS A 1 317 ? 20.20334 39.18596 102.17107 1.000 52.83787 295 LYS B C 1
ATOM 2085 O O . LYS A 1 317 ? 19.65183 38.81875 101.12795 1.000 60.88578 295 LYS B O 1
ATOM 2091 N N . VAL A 1 318 ? 21.52712 39.31285 102.27758 1.000 46.72086 296 VAL B N 1
ATOM 2092 C CA . VAL A 1 318 ? 22.40815 38.95169 101.17226 1.000 46.54224 296 VAL B CA 1
ATOM 2093 C C . VAL A 1 318 ? 22.68162 37.44857 101.15879 1.000 49.02043 296 VAL B C 1
ATOM 2094 O O . VAL A 1 318 ? 22.78758 36.84209 100.08555 1.000 56.70910 296 VAL B O 1
ATOM 2098 N N . LYS A 1 319 ? 22.78375 36.82252 102.33361 1.000 44.90657 297 LYS B N 1
ATOM 2099 C CA . LYS A 1 319 ? 22.92322 35.37293 102.41973 1.000 41.28514 297 LYS B CA 1
ATOM 2100 C C . LYS A 1 319 ? 21.63240 34.63548 102.08862 1.000 45.96012 297 LYS B C 1
ATOM 2101 O O . LYS A 1 319 ? 21.65753 33.40803 101.95357 1.000 50.99720 297 LYS B O 1
ATOM 2107 N N . GLU A 1 320 ? 20.50740 35.34121 102.00154 1.000 41.62609 298 GLU B N 1
ATOM 2108 C CA . GLU A 1 320 ? 19.29425 34.74947 101.45038 1.000 39.76425 298 GLU B CA 1
ATOM 2109 C C . GLU A 1 320 ? 19.26659 34.80810 99.93059 1.000 38.49710 298 GLU B C 1
ATOM 2110 O O . GLU A 1 320 ? 18.68062 33.92557 99.29293 1.000 44.23975 298 GLU B O 1
ATOM 2116 N N . ILE A 1 321 ? 19.88565 35.83092 99.33860 1.000 33.94659 299 ILE B N 1
ATOM 2117 C CA . ILE A 1 321 ? 20.00753 35.88821 97.88616 1.000 45.61951 299 ILE B CA 1
ATOM 2118 C C . ILE A 1 321 ? 21.06409 34.90136 97.40577 1.000 49.70469 299 ILE B C 1
ATOM 2119 O O . ILE A 1 321 ? 20.88395 34.22141 96.38773 1.000 52.08916 299 ILE B O 1
ATOM 2124 N N . ILE A 1 322 ? 22.17966 34.80616 98.12822 1.000 47.53115 300 ILE B N 1
ATOM 2125 C CA . ILE A 1 322 ? 23.15006 33.73928 97.91916 1.000 48.57169 300 ILE B CA 1
ATOM 2126 C C . ILE A 1 322 ? 22.65563 32.51544 98.67588 1.000 54.73059 300 ILE B C 1
ATOM 2127 O O . ILE A 1 322 ? 22.94935 32.34667 99.86396 1.000 59.94207 300 ILE B O 1
ATOM 2132 N N . GLY A 1 323 ? 21.91102 31.65053 97.99651 1.000 53.10336 301 GLY B N 1
ATOM 2133 C CA . GLY A 1 323 ? 21.27752 30.53414 98.66936 1.000 58.23748 301 GLY B CA 1
ATOM 2134 C C . GLY A 1 323 ? 22.08719 29.25761 98.61302 1.000 58.97706 301 GLY B C 1
ATOM 2135 O O . GLY A 1 323 ? 23.09568 29.12124 99.31208 1.000 56.10799 301 GLY B O 1
ATOM 2136 N N . ASP A 1 324 ? 21.65574 28.31468 97.77552 1.000 58.92323 302 ASP B N 1
ATOM 2137 C CA . ASP A 1 324 ? 22.34878 27.04247 97.60696 1.000 52.75796 302 ASP B CA 1
ATOM 2138 C C . ASP A 1 324 ? 23.73192 27.24142 96.99741 1.000 49.22923 302 ASP B C 1
ATOM 2139 O O . ASP A 1 324 ? 24.49646 26.28253 96.84852 1.000 53.19022 302 ASP B O 1
ATOM 2144 N N . GLN A 1 325 ? 24.05692 28.48295 96.64006 1.000 42.44929 303 GLN B N 1
ATOM 2145 C CA . GLN A 1 325 ? 25.33843 28.82441 96.04258 1.000 40.52548 303 GLN B CA 1
ATOM 2146 C C . GLN A 1 325 ? 26.43155 29.09411 97.06656 1.000 44.90352 303 GLN B C 1
ATOM 2147 O O . GLN A 1 325 ? 27.59290 29.25611 96.67552 1.000 48.96580 303 GLN B O 1
ATOM 2153 N N . GLN A 1 326 ? 26.09779 29.15290 98.35414 1.000 41.34980 304 GLN B N 1
ATOM 2154 C CA . GLN A 1 326 ? 27.11210 29.40505 99.36827 1.000 36.39581 304 GLN B CA 1
ATOM 2155 C C . GLN A 1 326 ? 28.10287 28.25003 99.42781 1.000 38.69610 304 GLN B C 1
ATOM 2156 O O . GLN A 1 326 ? 27.71219 27.07874 99.44216 1.000 42.68149 304 GLN B O 1
ATOM 2162 N N . ARG A 1 327 ? 29.39102 28.59346 99.44228 1.000 40.77543 305 ARG B N 1
ATOM 2163 C CA . ARG A 1 327 ? 30.52467 27.67246 99.49377 1.000 34.36038 305 ARG B CA 1
ATOM 2164 C C . ARG A 1 327 ? 30.69598 26.85343 98.22132 1.000 34.14560 305 ARG B C 1
ATOM 2165 O O . ARG A 1 327 ? 31.51579 25.92575 98.20158 1.000 36.31126 305 ARG B O 1
ATOM 2173 N N . VAL A 1 328 ? 29.94255 27.15244 97.16216 1.000 32.65907 306 VAL B N 1
ATOM 2174 C CA . VAL A 1 328 ? 30.16142 26.48181 95.88527 1.000 38.18760 306 VAL B CA 1
ATOM 2175 C C . VAL A 1 328 ? 31.54412 26.85385 95.36948 1.000 47.78169 306 VAL B C 1
ATOM 2176 O O . VAL A 1 328 ? 31.86311 28.03688 95.19543 1.000 48.27314 306 VAL B O 1
ATOM 2180 N N . SER A 1 329 ? 32.37508 25.84456 95.12977 1.000 51.35240 307 SER B N 1
ATOM 2181 C CA . SER A 1 329 ? 33.75089 26.08046 94.72389 1.000 52.01904 307 SER B CA 1
ATOM 2182 C C . SER A 1 329 ? 33.85358 26.26906 93.21534 1.000 57.53675 307 SER B C 1
ATOM 2183 O O . SER A 1 329 ? 33.01163 25.79701 92.44510 1.000 55.61740 307 SER B O 1
ATOM 2186 N N . TRP A 1 330 ? 34.90441 26.98097 92.79980 1.000 58.04573 308 TRP B N 1
ATOM 2187 C CA . TRP A 1 330 ? 35.26118 27.10369 91.39146 1.000 54.55277 308 TRP B CA 1
ATOM 2188 C C . TRP A 1 330 ? 36.75307 26.87685 91.17598 1.000 53.39738 308 TRP B C 1
ATOM 2189 O O . TRP A 1 330 ? 37.28410 27.23970 90.12151 1.000 54.35998 308 TRP B O 1
ATOM 2200 N N . ALA A 1 331 ? 37.43588 26.28654 92.15298 1.000 50.37774 309 ALA B N 1
ATOM 2201 C CA . ALA A 1 331 ? 38.87276 26.05331 92.06633 1.000 43.32778 309 ALA B CA 1
ATOM 2202 C C . ALA A 1 331 ? 39.20272 24.99382 91.02005 1.000 46.50995 309 ALA B C 1
ATOM 2203 O O . ALA A 1 331 ? 40.35358 24.85826 90.60406 1.000 46.41290 309 ALA B O 1
ATOM 2205 N N . MET B 1 24 ? 36.39844 34.00759 57.77114 1.000 44.27300 1 MET A N 1
ATOM 2206 C CA . MET B 1 24 ? 37.54770 34.65068 58.40011 1.000 44.94262 1 MET A CA 1
ATOM 2207 C C . MET B 1 24 ? 38.47046 35.28005 57.36219 1.000 52.94574 1 MET A C 1
ATOM 2208 O O . MET B 1 24 ? 38.80642 34.65614 56.35550 1.000 62.21647 1 MET A O 1
ATOM 2213 N N . GLU B 1 25 ? 38.87877 36.51901 57.61899 1.000 52.20904 2 GLU A N 1
ATOM 2214 C CA . GLU B 1 25 ? 39.71495 37.28391 56.70668 1.000 53.87405 2 GLU A CA 1
ATOM 2215 C C . GLU B 1 25 ? 41.17612 37.20872 57.13294 1.000 53.25008 2 GLU A C 1
ATOM 2216 O O . GLU B 1 25 ? 41.48989 37.02367 58.31165 1.000 55.14108 2 GLU A O 1
ATOM 2222 N N . TYR B 1 26 ? 42.07108 37.35903 56.15762 1.000 50.03726 3 TYR A N 1
ATOM 2223 C CA . TYR B 1 26 ? 43.50352 37.24277 56.38860 1.000 47.43629 3 TYR A CA 1
ATOM 2224 C C . TYR B 1 26 ? 44.24278 38.36950 55.68414 1.000 48.37923 3 TYR A C 1
ATOM 2225 O O . TYR B 1 26 ? 43.84500 38.80749 54.60151 1.000 54.55582 3 TYR A O 1
ATOM 2234 N N . ARG B 1 27 ? 45.31692 38.83536 56.31378 1.000 43.29710 4 ARG A N 1
ATOM 2235 C CA . ARG B 1 27 ? 46.18361 39.86496 55.76470 1.000 40.36710 4 ARG A CA 1
ATOM 2236 C C . ARG B 1 27 ? 47.62187 39.37564 55.81847 1.000 43.35241 4 ARG A C 1
ATOM 2237 O O . ARG B 1 27 ? 48.00271 38.63553 56.72610 1.000 35.64352 4 ARG A O 1
ATOM 2245 N N . GLU B 1 28 ? 48.41849 39.77147 54.83107 1.000 50.06327 5 GLU A N 1
ATOM 2246 C CA . GLU B 1 28 ? 49.85054 39.52956 54.92761 1.000 53.47605 5 GLU A CA 1
ATOM 2247 C C . GLU B 1 28 ? 50.46435 40.50875 55.91995 1.000 45.41997 5 GLU A C 1
ATOM 2248 O O . GLU B 1 28 ? 50.07615 41.67753 55.98077 1.000 44.76809 5 GLU A O 1
ATOM 2254 N N . LEU B 1 29 ? 51.42110 40.02704 56.71147 1.000 47.94792 6 LEU A N 1
ATOM 2255 C CA . LEU B 1 29 ? 52.02306 40.84529 57.76532 1.000 54.02122 6 LEU A CA 1
ATOM 2256 C C . LEU B 1 29 ? 53.20388 41.62888 57.18736 1.000 67.61369 6 LEU A C 1
ATOM 2257 O O . LEU B 1 29 ? 54.36642 41.41908 57.52204 1.000 68.93461 6 LEU A O 1
ATOM 2262 N N . GLY B 1 30 ? 52.87943 42.56794 56.30363 1.000 75.60769 7 GLY A N 1
ATOM 2263 C CA . GLY B 1 30 ? 53.93562 43.31801 55.64035 1.000 74.71698 7 GLY A CA 1
ATOM 2264 C C . GLY B 1 30 ? 54.67568 42.46501 54.62442 1.000 71.66783 7 GLY A C 1
ATOM 2265 O O . GLY B 1 30 ? 54.07364 41.72041 53.84316 1.000 72.71985 7 GLY A O 1
ATOM 2266 N N . LYS B 1 31 ? 56.00860 42.55790 54.64573 1.000 62.14895 8 LYS A N 1
ATOM 2267 C CA . LYS B 1 31 ? 56.87214 41.79680 53.74852 1.000 58.59078 8 LYS A CA 1
ATOM 2268 C C . LYS B 1 31 ? 57.28384 40.47072 54.35104 1.000 63.76675 8 LYS A C 1
ATOM 2269 O O . LYS B 1 31 ? 58.39283 39.98146 54.10729 1.000 68.34188 8 LYS A O 1
ATOM 2275 N N . THR B 1 32 ? 56.40851 39.88999 55.15300 1.000 64.19690 9 THR A N 1
ATOM 2276 C CA . THR B 1 32 ? 56.72460 38.76200 56.00520 1.000 66.93119 9 THR A CA 1
ATOM 2277 C C . THR B 1 32 ? 56.28016 37.43567 55.40637 1.000 65.54401 9 THR A C 1
ATOM 2278 O O . THR B 1 32 ? 56.83443 36.38775 55.75732 1.000 66.48313 9 THR A O 1
ATOM 2282 N N . GLY B 1 33 ? 55.33134 37.46165 54.47475 1.000 65.61630 10 GLY A N 1
ATOM 2283 C CA . GLY B 1 33 ? 54.83843 36.25457 53.85635 1.000 63.50897 10 GLY A CA 1
ATOM 2284 C C . GLY B 1 33 ? 53.82786 35.48812 54.67415 1.000 62.15589 10 GLY A C 1
ATOM 2285 O O . GLY B 1 33 ? 53.07509 34.68590 54.10865 1.000 62.01317 10 GLY A O 1
ATOM 2286 N N . LEU B 1 34 ? 53.77930 35.70900 55.98413 1.000 58.83029 11 LEU A N 1
ATOM 2287 C CA . LEU B 1 34 ? 52.80955 35.03731 56.83575 1.000 58.13847 11 LEU A CA 1
ATOM 2288 C C . LEU B 1 34 ? 51.42489 35.63916 56.63597 1.000 50.98682 11 LEU A C 1
ATOM 2289 O O . LEU B 1 34 ? 51.21967 36.84040 56.85617 1.000 40.88933 11 LEU A O 1
ATOM 2294 N N . LYS B 1 35 ? 50.49334 34.80235 56.18069 1.000 55.23533 12 LYS A N 1
ATOM 2295 C CA . LYS B 1 35 ? 49.07286 35.12713 56.17606 1.000 58.96486 12 LYS A CA 1
ATOM 2296 C C . LYS B 1 35 ? 48.56228 35.01911 57.60443 1.000 54.56124 12 LYS A C 1
ATOM 2297 O O . LYS B 1 35 ? 48.50424 33.92088 58.16769 1.000 56.41453 12 LYS A O 1
ATOM 2303 N N . VAL B 1 36 ? 48.21035 36.15326 58.19440 1.000 46.63604 13 VAL A N 1
ATOM 2304 C CA . VAL B 1 36 ? 47.76415 36.19968 59.57786 1.000 39.77676 13 VAL A CA 1
ATOM 2305 C C . VAL B 1 36 ? 46.29470 36.61070 59.61519 1.000 42.40087 13 VAL A C 1
ATOM 2306 O O . VAL B 1 36 ? 45.85219 37.39785 58.76816 1.000 51.42091 13 VAL A O 1
ATOM 2310 N N . PRO B 1 37 ? 45.49916 36.08544 60.54474 1.000 37.09622 14 PRO A N 1
ATOM 2311 C CA . PRO B 1 37 ? 44.07730 36.44939 60.59779 1.000 34.83325 14 PRO A CA 1
ATOM 2312 C C . PRO B 1 37 ? 43.88151 37.82058 61.22536 1.000 33.36222 14 PRO A C 1
ATOM 2313 O O . PRO B 1 37 ? 44.59832 38.21189 62.14731 1.000 34.54312 14 PRO A O 1
ATOM 2317 N N . VAL B 1 38 ? 42.81895 38.50987 60.79062 1.000 35.53288 15 VAL A N 1
ATOM 2318 C CA . VAL B 1 38 ? 42.65361 39.92252 61.14673 1.000 34.63152 15 VAL A CA 1
ATOM 2319 C C . VAL B 1 38 ? 42.59543 40.10840 62.65849 1.000 39.77021 15 VAL A C 1
ATOM 2320 O O . VAL B 1 38 ? 42.98410 41.16200 63.17708 1.000 44.51418 15 VAL A O 1
ATOM 2324 N N . LEU B 1 39 ? 42.12975 39.10129 63.38728 1.000 40.32672 16 LEU A N 1
ATOM 2325 C CA . LEU B 1 39 ? 42.23099 39.05939 64.83664 1.000 35.37302 16 LEU A CA 1
ATOM 2326 C C . LEU B 1 39 ? 43.30247 38.04386 65.20909 1.000 34.76332 16 LEU A C 1
ATOM 2327 O O . LEU B 1 39 ? 43.56798 37.10382 64.45740 1.000 39.53705 16 LEU A O 1
ATOM 2332 N N . SER B 1 40 ? 43.94548 38.24698 66.35463 1.000 38.95553 17 SER A N 1
ATOM 2333 C CA . SER B 1 40 ? 44.99477 37.33362 66.78645 1.000 41.36068 17 SER A CA 1
ATOM 2334 C C . SER B 1 40 ? 44.85861 37.06205 68.27575 1.000 39.95542 17 SER A C 1
ATOM 2335 O O . SER B 1 40 ? 44.59158 37.97698 69.05826 1.000 37.63846 17 SER A O 1
ATOM 2338 N N . TYR B 1 41 ? 45.03832 35.80223 68.66387 1.000 42.16352 18 TYR A N 1
ATOM 2339 C CA . TYR B 1 41 ? 44.89324 35.40795 70.05802 1.000 39.16514 18 TYR A CA 1
ATOM 2340 C C . TYR B 1 41 ? 46.19960 35.63876 70.80731 1.000 38.11775 18 TYR A C 1
ATOM 2341 O O . TYR B 1 41 ? 47.25527 35.14476 70.39734 1.000 38.27314 18 TYR A O 1
ATOM 2350 N N . GLY B 1 42 ? 46.11720 36.37388 71.91551 1.000 41.98980 19 GLY A N 1
ATOM 2351 C CA . GLY B 1 42 ? 47.29632 36.77645 72.65676 1.000 42.81892 19 GLY A CA 1
ATOM 2352 C C . GLY B 1 42 ? 47.52160 36.06410 73.97628 1.000 43.37355 19 GLY A C 1
ATOM 2353 O O . GLY B 1 42 ? 48.49628 36.36645 74.67356 1.000 39.05820 19 GLY A O 1
ATOM 2354 N N . ALA B 1 43 ? 46.64468 35.11969 74.33153 1.000 47.46076 20 ALA A N 1
ATOM 2355 C CA . ALA B 1 43 ? 46.84973 34.24548 75.48939 1.000 52.08330 20 ALA A CA 1
ATOM 2356 C C . ALA B 1 43 ? 46.98757 35.05846 76.78161 1.000 63.53313 20 ALA A C 1
ATOM 2357 O O . ALA B 1 43 ? 48.07703 35.22228 77.32981 1.000 74.65932 20 ALA A O 1
ATOM 2359 N N . SER B 1 44 ? 45.84512 35.59936 77.22041 1.000 64.62867 21 SER A N 1
ATOM 2360 C CA . SER B 1 44 ? 45.74841 36.50555 78.36465 1.000 71.71201 21 SER A CA 1
ATOM 2361 C C . SER B 1 44 ? 46.65615 36.11112 79.52397 1.000 76.59771 21 SER A C 1
ATOM 2362 O O . SER B 1 44 ? 46.87455 34.92129 79.77719 1.000 67.98371 21 SER A O 1
ATOM 2365 N N . SER B 1 45 ? 47.18550 37.11983 80.21892 1.000 90.32015 22 SER A N 1
ATOM 2366 C CA . SER B 1 45 ? 48.21384 36.92901 81.23713 1.000 94.82878 22 SER A CA 1
ATOM 2367 C C . SER B 1 45 ? 47.84022 35.83343 82.22684 1.000 92.42960 22 SER A C 1
ATOM 2368 O O . SER B 1 45 ? 46.71664 35.78908 82.73440 1.000 90.99259 22 SER A O 1
ATOM 2371 N N . LEU B 1 46 ? 48.80031 34.94908 82.49893 1.000 88.03842 23 LEU A N 1
ATOM 2372 C CA . LEU B 1 46 ? 48.57411 33.79131 83.35132 1.000 83.06233 23 LEU A CA 1
ATOM 2373 C C . LEU B 1 46 ? 49.14199 33.94653 84.75507 1.000 87.63001 23 LEU A C 1
ATOM 2374 O O . LEU B 1 46 ? 48.68453 33.24870 85.66589 1.000 95.98037 23 LEU A O 1
ATOM 2376 N N . GLY B 1 47 ? 50.11554 34.83427 84.95144 1.000 82.36841 24 GLY A N 1
ATOM 2377 C CA . GLY B 1 47 ? 50.75852 34.95382 86.24637 1.000 78.11710 24 GLY A CA 1
ATOM 2378 C C . GLY B 1 47 ? 49.79479 35.36031 87.34571 1.000 76.28338 24 GLY A C 1
ATOM 2379 O O . GLY B 1 47 ? 48.72431 35.92479 87.10924 1.000 73.60097 24 GLY A O 1
ATOM 2380 N N . GLY B 1 48 ? 50.19754 35.06058 88.57521 1.000 74.20570 25 GLY A N 1
ATOM 2381 C CA . GLY B 1 48 ? 49.40370 35.33030 89.75799 1.000 71.09488 25 GLY A CA 1
ATOM 2382 C C . GLY B 1 48 ? 48.83919 34.05054 90.35196 1.000 71.02807 25 GLY A C 1
ATOM 2383 O O . GLY B 1 48 ? 49.08248 32.94229 89.87275 1.000 71.59935 25 GLY A O 1
ATOM 2384 N N . VAL B 1 49 ? 48.07982 34.22798 91.42865 1.000 69.04540 26 VAL A N 1
ATOM 2385 C CA . VAL B 1 49 ? 47.33172 33.12321 92.01611 1.000 70.13121 26 VAL A CA 1
ATOM 2386 C C . VAL B 1 49 ? 46.09351 32.87785 91.16159 1.000 72.95387 26 VAL A C 1
ATOM 2387 O O . VAL B 1 49 ? 45.59654 33.78689 90.48561 1.000 75.09452 26 VAL A O 1
ATOM 2391 N N . PHE B 1 50 ? 45.60150 31.63448 91.17836 1.000 68.94099 27 PHE A N 1
ATOM 2392 C CA . PHE B 1 50 ? 44.64205 31.10331 90.20989 1.000 64.20314 27 PHE A CA 1
ATOM 2393 C C . PHE B 1 50 ? 45.24848 30.97183 88.81934 1.000 61.14888 27 PHE A C 1
ATOM 2394 O O . PHE B 1 50 ? 44.51804 30.94445 87.82355 1.000 61.98824 27 PHE A O 1
ATOM 2402 N N . HIS B 1 51 ? 46.58021 30.90182 88.73365 1.000 57.98142 28 HIS A N 1
ATOM 2403 C CA . HIS B 1 51 ? 47.23941 30.72147 87.44466 1.000 50.61143 28 HIS A CA 1
ATOM 2404 C C . HIS B 1 51 ? 46.81887 29.42032 86.77914 1.000 51.13587 28 HIS A C 1
ATOM 2405 O O . HIS B 1 51 ? 46.71831 29.35665 85.54665 1.000 57.65076 28 HIS A O 1
ATOM 2412 N N . SER B 1 52 ? 46.57662 28.37718 87.57702 1.000 48.94757 29 SER A N 1
ATOM 2413 C CA . SER B 1 52 ? 46.18463 27.08439 87.02732 1.000 48.72456 29 SER A CA 1
ATOM 2414 C C . SER B 1 52 ? 44.90958 27.20416 86.20533 1.000 46.48202 29 SER A C 1
ATOM 2415 O O . SER B 1 52 ? 44.83827 26.70605 85.07637 1.000 46.92496 29 SER A O 1
ATOM 2418 N N . ILE B 1 53 ? 43.89065 27.86463 86.76178 1.000 44.84640 30 ILE A N 1
ATOM 2419 C CA . ILE B 1 53 ? 42.63337 28.05630 86.04313 1.000 48.25442 30 ILE A CA 1
ATOM 2420 C C . ILE B 1 53 ? 42.88110 28.77931 84.72735 1.000 44.22459 30 ILE A C 1
ATOM 2421 O O . ILE B 1 53 ? 42.37490 28.38098 83.66934 1.000 42.84482 30 ILE A O 1
ATOM 2426 N N . LYS B 1 54 ? 43.66541 29.85648 84.77837 1.000 39.82328 31 LYS A N 1
ATOM 2427 C CA . LYS B 1 54 ? 43.85370 30.69857 83.60400 1.000 38.95495 31 LYS A CA 1
ATOM 2428 C C . LYS B 1 54 ? 44.56364 29.94437 82.48621 1.000 41.31707 31 LYS A C 1
ATOM 2429 O O . LYS B 1 54 ? 44.14466 30.00503 81.32623 1.000 47.47728 31 LYS A O 1
ATOM 2435 N N . GLU B 1 55 ? 45.63569 29.21368 82.81122 1.000 37.73669 32 GLU A N 1
ATOM 2436 C CA . GLU B 1 55 ? 46.33931 28.48522 81.75555 1.000 44.20508 32 GLU A CA 1
ATOM 2437 C C . GLU B 1 55 ? 45.54046 27.27772 81.27085 1.000 46.70951 32 GLU A C 1
ATOM 2438 O O . GLU B 1 55 ? 45.56499 26.95886 80.06961 1.000 50.16212 32 GLU A O 1
ATOM 2444 N N . SER B 1 56 ? 44.81537 26.61013 82.17536 1.000 43.23474 33 SER A N 1
ATOM 2445 C CA . SER B 1 56 ? 43.91762 25.53508 81.77010 1.000 43.58952 33 SER A CA 1
ATOM 2446 C C . SER B 1 56 ? 42.91389 26.02559 80.73613 1.000 41.50875 33 SER A C 1
ATOM 2447 O O . SER B 1 56 ? 42.67900 25.36548 79.71757 1.000 42.78380 33 SER A O 1
ATOM 2450 N N . GLU B 1 57 ? 42.31786 27.19471 80.97713 1.000 37.16236 34 GLU A N 1
ATOM 2451 C CA . GLU B 1 57 ? 41.37470 27.74763 80.01060 1.000 37.60495 34 GLU A CA 1
ATOM 2452 C C . GLU B 1 57 ? 42.08455 28.21250 78.74497 1.000 38.52326 34 GLU A C 1
ATOM 2453 O O . GLU B 1 57 ? 41.54999 28.06838 77.63887 1.000 37.51024 34 GLU A O 1
ATOM 2459 N N . ALA B 1 58 ? 43.28364 28.78308 78.88958 1.000 39.98455 35 ALA A N 1
ATOM 2460 C CA . ALA B 1 58 ? 44.00427 29.31009 77.73832 1.000 36.85793 35 ALA A CA 1
ATOM 2461 C C . ALA B 1 58 ? 44.37167 28.21384 76.75137 1.000 44.37907 35 ALA A C 1
ATOM 2462 O O . ALA B 1 58 ? 44.45675 28.47330 75.54933 1.000 49.40858 35 ALA A O 1
ATOM 2464 N N . ILE B 1 59 ? 44.59415 26.98879 77.22842 1.000 46.42466 36 ILE A N 1
ATOM 2465 C CA . ILE B 1 59 ? 44.86347 25.88830 76.30035 1.000 48.90984 36 ILE A CA 1
ATOM 2466 C C . ILE B 1 59 ? 43.64826 25.62549 75.40996 1.000 57.55460 36 ILE A C 1
ATOM 2467 O O . ILE B 1 59 ? 43.75989 25.52972 74.17580 1.000 59.16689 36 ILE A O 1
ATOM 2472 N N . GLN B 1 60 ? 42.46946 25.49840 76.02631 1.000 64.33481 37 GLN A N 1
ATOM 2473 C CA . GLN B 1 60 ? 41.24147 25.34075 75.25727 1.000 68.05349 37 GLN A CA 1
ATOM 2474 C C . GLN B 1 60 ? 41.02346 26.52595 74.32627 1.000 67.59146 37 GLN A C 1
ATOM 2475 O O . GLN B 1 60 ? 40.52623 26.35596 73.20821 1.000 73.34269 37 GLN A O 1
ATOM 2481 N N . SER B 1 61 ? 41.41884 27.72627 74.75612 1.000 60.11434 38 SER A N 1
ATOM 2482 C CA . SER B 1 61 ? 41.26783 28.90687 73.90879 1.000 53.16676 38 SER A CA 1
ATOM 2483 C C . SER B 1 61 ? 42.18740 28.84597 72.69323 1.000 51.74699 38 SER A C 1
ATOM 2484 O O . SER B 1 61 ? 41.78909 29.23502 71.59057 1.000 51.05862 38 SER A O 1
ATOM 2487 N N . VAL B 1 62 ? 43.42854 28.39169 72.88169 1.000 47.53839 39 VAL A N 1
ATOM 2488 C CA . VAL B 1 62 ? 44.33601 28.19061 71.75252 1.000 44.13905 39 VAL A CA 1
ATOM 2489 C C . VAL B 1 62 ? 43.71673 27.22677 70.75043 1.000 46.91546 39 VAL A C 1
ATOM 2490 O O . VAL B 1 62 ? 43.66369 27.49956 69.54067 1.000 44.34964 39 VAL A O 1
ATOM 2494 N N . PHE B 1 63 ? 43.23966 26.08061 71.24685 1.000 47.94508 40 PHE A N 1
ATOM 2495 C CA . PHE B 1 63 ? 42.61650 25.09323 70.36732 1.000 43.14262 40 PHE A CA 1
ATOM 2496 C C . PHE B 1 63 ? 41.42983 25.68746 69.62060 1.000 43.17654 40 PHE A C 1
ATOM 2497 O O . PHE B 1 63 ? 41.26660 25.46786 68.41561 1.000 45.95383 40 PHE A O 1
ATOM 2505 N N . THR B 1 64 ? 40.58596 26.44027 70.32706 1.000 28.60408 41 THR A N 1
ATOM 2506 C CA . THR B 1 64 ? 39.39394 27.01082 69.70988 1.000 42.12195 41 THR A CA 1
ATOM 2507 C C . THR B 1 64 ? 39.76302 28.02949 68.63854 1.000 39.94308 41 THR A C 1
ATOM 2508 O O . THR B 1 64 ? 39.20516 28.02014 67.53390 1.000 36.32402 41 THR A O 1
ATOM 2512 N N . ALA B 1 65 ? 40.71071 28.91652 68.95057 1.000 34.94398 42 ALA A N 1
ATOM 2513 C CA . ALA B 1 65 ? 41.12415 29.93689 67.99609 1.000 30.86778 42 ALA A CA 1
ATOM 2514 C C . ALA B 1 65 ? 41.70639 29.31130 66.73810 1.000 35.21793 42 ALA A C 1
ATOM 2515 O O . ALA B 1 65 ? 41.44408 29.78226 65.62418 1.000 38.42731 42 ALA A O 1
ATOM 2517 N N . VAL B 1 66 ? 42.49353 28.24349 66.89027 1.000 35.48886 43 VAL A N 1
ATOM 2518 C CA . VAL B 1 66 ? 43.06376 27.59112 65.71401 1.000 35.10118 43 VAL A CA 1
ATOM 2519 C C . VAL B 1 66 ? 41.97734 26.87285 64.92244 1.000 34.06962 43 VAL A C 1
ATOM 2520 O O . VAL B 1 66 ? 41.89198 27.00408 63.69623 1.000 31.04785 43 VAL A O 1
ATOM 2524 N N . GLU B 1 67 ? 41.12791 26.10605 65.61167 1.000 39.11386 44 GLU A N 1
ATOM 2525 C CA . GLU B 1 67 ? 40.05526 25.37790 64.94674 1.000 45.97737 44 GLU A CA 1
ATOM 2526 C C . GLU B 1 67 ? 39.06985 26.30623 64.25370 1.000 45.92717 44 GLU A C 1
ATOM 2527 O O . GLU B 1 67 ? 38.36487 25.87005 63.33660 1.000 44.44802 44 GLU A O 1
ATOM 2533 N N . HIS B 1 68 ? 39.00051 27.57100 64.66746 1.000 42.09857 45 HIS A N 1
ATOM 2534 C CA . HIS B 1 68 ? 38.00833 28.49695 64.14506 1.000 37.87533 45 HIS A CA 1
ATOM 2535 C C . HIS B 1 68 ? 38.60084 29.60987 63.29339 1.000 41.44007 45 HIS A C 1
ATOM 2536 O O . HIS B 1 68 ? 37.85413 30.48694 62.85059 1.000 47.90464 45 HIS A O 1
ATOM 2543 N N . GLY B 1 69 ? 39.91059 29.61161 63.05258 1.000 42.96391 46 GLY A N 1
ATOM 2544 C CA . GLY B 1 69 ? 40.44707 30.51900 62.05587 1.000 41.54111 46 GLY A CA 1
ATOM 2545 C C . GLY B 1 69 ? 41.69916 31.30055 62.40256 1.000 43.60859 46 GLY A C 1
ATOM 2546 O O . GLY B 1 69 ? 42.30296 31.91507 61.51697 1.000 42.60537 46 GLY A O 1
ATOM 2547 N N . LEU B 1 70 ? 42.11552 31.30534 63.66588 1.000 42.50327 47 LEU A N 1
ATOM 2548 C CA . LEU B 1 70 ? 43.24033 32.15471 64.06247 1.000 47.19896 47 LEU A CA 1
ATOM 2549 C C . LEU B 1 70 ? 44.53648 31.36137 63.96103 1.000 51.72161 47 LEU A C 1
ATOM 2550 O O . LEU B 1 70 ? 44.92200 30.63834 64.88168 1.000 51.19239 47 LEU A O 1
ATOM 2555 N N . ASN B 1 71 ? 45.21415 31.51186 62.81102 1.000 55.36389 48 ASN A N 1
ATOM 2556 C CA . ASN B 1 71 ? 46.56586 30.98650 62.64528 1.000 60.35734 48 ASN A CA 1
ATOM 2557 C C . ASN B 1 71 ? 47.46955 31.47890 63.75779 1.000 52.51403 48 ASN A C 1
ATOM 2558 O O . ASN B 1 71 ? 48.31723 30.73579 64.26256 1.000 47.53159 48 ASN A O 1
ATOM 2563 N N . PHE B 1 72 ? 47.30293 32.73669 64.13877 1.000 47.67924 49 PHE A N 1
ATOM 2564 C CA . PHE B 1 72 ? 48.34721 33.52753 64.77620 1.000 46.28214 49 PHE A CA 1
ATOM 2565 C C . PHE B 1 72 ? 48.12898 33.53397 66.28141 1.000 41.87952 49 PHE A C 1
ATOM 2566 O O . PHE B 1 72 ? 47.24063 34.22075 66.79236 1.000 43.04705 49 PHE A O 1
ATOM 2574 N N . ILE B 1 73 ? 48.95194 32.77792 66.99764 1.000 39.11885 50 ILE A N 1
ATOM 2575 C CA . ILE B 1 73 ? 48.93911 32.76299 68.45274 1.000 44.53430 50 ILE A CA 1
ATOM 2576 C C . ILE B 1 73 ? 50.22890 33.39798 68.94835 1.000 46.63803 50 ILE A C 1
ATOM 2577 O O . ILE B 1 73 ? 51.31791 33.09024 68.44780 1.000 47.14926 50 ILE A O 1
ATOM 2582 N N . ASP B 1 74 ? 50.10179 34.29382 69.91797 1.000 45.55215 51 ASP A N 1
ATOM 2583 C CA . ASP B 1 74 ? 51.23583 34.82855 70.65046 1.000 42.45103 51 ASP A CA 1
ATOM 2584 C C . ASP B 1 74 ? 51.20575 34.25485 72.05873 1.000 46.49568 51 ASP A C 1
ATOM 2585 O O . ASP B 1 74 ? 50.14135 34.16707 72.67894 1.000 47.62018 51 ASP A O 1
ATOM 2590 N N . VAL B 1 75 ? 52.37108 33.84690 72.55485 1.000 48.68141 52 VAL A N 1
ATOM 2591 C CA . VAL B 1 75 ? 52.44113 33.17278 73.84580 1.000 45.36693 52 VAL A CA 1
ATOM 2592 C C . VAL B 1 75 ? 53.44198 33.86799 74.75920 1.000 38.95657 52 VAL A C 1
ATOM 2593 O O . VAL B 1 75 ? 54.06118 33.22612 75.61541 1.000 34.76756 52 VAL A O 1
ATOM 2597 N N . SER B 1 76 ? 53.61192 35.17745 74.57996 1.000 41.93554 53 SER A N 1
ATOM 2598 C CA . SER B 1 76 ? 54.47411 35.94878 75.47376 1.000 45.28523 53 SER A CA 1
ATOM 2599 C C . SER B 1 76 ? 54.15643 35.75203 76.95313 1.000 45.05025 53 SER A C 1
ATOM 2600 O O . SER B 1 76 ? 55.10724 35.63246 77.74428 1.000 48.42420 53 SER A O 1
ATOM 2603 N N . PRO B 1 77 ? 52.89533 35.71673 77.39939 1.000 40.19762 54 PRO A N 1
ATOM 2604 C CA . PRO B 1 77 ? 52.64301 35.43554 78.82234 1.000 46.91705 54 PRO A CA 1
ATOM 2605 C C . PRO B 1 77 ? 53.09812 34.05599 79.26323 1.000 50.57825 54 PRO A C 1
ATOM 2606 O O . PRO B 1 77 ? 53.26248 33.83386 80.46885 1.000 50.20888 54 PRO A O 1
ATOM 2610 N N . TYR B 1 78 ? 53.30027 33.12013 78.33384 1.000 58.18127 55 TYR A N 1
ATOM 2611 C CA . TYR B 1 78 ? 53.89766 31.83815 78.68367 1.000 65.19680 55 TYR A CA 1
ATOM 2612 C C . TYR B 1 78 ? 55.41252 31.91435 78.77313 1.000 74.65129 55 TYR A C 1
ATOM 2613 O O . TYR B 1 78 ? 56.03032 31.03815 79.38741 1.000 74.88493 55 TYR A O 1
ATOM 2622 N N . TYR B 1 79 ? 56.01644 32.94139 78.18510 1.000 84.88967 56 TYR A N 1
ATOM 2623 C CA . TYR B 1 79 ? 57.45516 33.15912 78.28388 1.000 90.57796 56 TYR A CA 1
ATOM 2624 C C . TYR B 1 79 ? 57.76788 33.53056 79.72583 1.000 88.23158 56 TYR A C 1
ATOM 2625 O O . TYR B 1 79 ? 57.54309 34.66450 80.15476 1.000 88.65056 56 TYR A O 1
ATOM 2634 N N . GLY B 1 80 ? 58.27301 32.56338 80.48745 1.000 88.93360 57 GLY A N 1
ATOM 2635 C CA . GLY B 1 80 ? 58.56967 32.79590 81.88558 1.000 89.13476 57 GLY A CA 1
ATOM 2636 C C . GLY B 1 80 ? 58.19670 31.66755 82.82684 1.000 95.34159 57 GLY A C 1
ATOM 2637 O O . GLY B 1 80 ? 58.85889 31.47626 83.85049 1.000 101.01612 57 GLY A O 1
ATOM 2638 N N . HIS B 1 81 ? 57.14756 30.91396 82.51215 1.000 97.90770 58 HIS A N 1
ATOM 2639 C CA . HIS B 1 81 ? 56.65409 29.86422 83.39777 1.000 98.18817 58 HIS A CA 1
ATOM 2640 C C . HIS B 1 81 ? 57.02406 28.50742 82.81641 1.000 103.77814 58 HIS A C 1
ATOM 2641 O O . HIS B 1 81 ? 56.53565 28.13017 81.74370 1.000 103.26189 58 HIS A O 1
ATOM 2648 N N . TYR B 1 82 ? 57.88259 27.78591 83.54304 1.000 107.71963 59 TYR A N 1
ATOM 2649 C CA . TYR B 1 82 ? 58.36988 26.48560 83.09772 1.000 113.21801 59 TYR A CA 1
ATOM 2650 C C . TYR B 1 82 ? 57.21526 25.53901 82.76625 1.000 112.36610 59 TYR A C 1
ATOM 2651 O O . TYR B 1 82 ? 57.04637 25.11617 81.61363 1.000 115.72960 59 TYR A O 1
ATOM 2660 N N . LYS B 1 83 ? 56.38485 25.22842 83.76163 1.000 95.60091 60 LYS A N 1
ATOM 2661 C CA . LYS B 1 83 ? 55.36116 24.19459 83.61764 1.000 83.99190 60 LYS A CA 1
ATOM 2662 C C . LYS B 1 83 ? 54.29273 24.59545 82.60506 1.000 73.97710 60 LYS A C 1
ATOM 2663 O O . LYS B 1 83 ? 53.87265 23.77916 81.77089 1.000 75.17661 60 LYS A O 1
ATOM 2669 N N . ALA B 1 84 ? 53.81660 25.84177 82.69102 1.000 64.61008 61 ALA A N 1
ATOM 2670 C CA . ALA B 1 84 ? 52.83390 26.34027 81.73558 1.000 60.77014 61 ALA A CA 1
ATOM 2671 C C . ALA B 1 84 ? 53.35367 26.22354 80.31011 1.000 60.44830 61 ALA A C 1
ATOM 2672 O O . ALA B 1 84 ? 52.66021 25.70755 79.42554 1.000 60.82143 61 ALA A O 1
ATOM 2674 N N . GLU B 1 85 ? 54.58107 26.69785 80.07286 1.000 57.43282 62 GLU A N 1
ATOM 2675 C CA . GLU B 1 85 ? 55.17366 26.60864 78.74199 1.000 66.17461 62 GLU A CA 1
ATOM 2676 C C . GLU B 1 85 ? 55.27174 25.16206 78.26977 1.000 77.30729 62 GLU A C 1
ATOM 2677 O O . GLU B 1 85 ? 54.99759 24.86607 77.10220 1.000 79.16408 62 GLU A O 1
ATOM 2683 N N . THR B 1 86 ? 55.64437 24.23912 79.16252 1.000 79.38510 63 THR A N 1
ATOM 2684 C CA . THR B 1 86 ? 55.85091 22.85871 78.72363 1.000 80.50110 63 THR A CA 1
ATOM 2685 C C . THR B 1 86 ? 54.53295 22.17050 78.36636 1.000 73.67420 63 THR A C 1
ATOM 2686 O O . THR B 1 86 ? 54.43879 21.48409 77.33614 1.000 74.28497 63 THR A O 1
ATOM 2690 N N . VAL B 1 87 ? 53.49896 22.32485 79.19853 1.000 68.60324 64 VAL A N 1
ATOM 2691 C CA . VAL B 1 87 ? 52.24301 21.66655 78.84098 1.000 70.90502 64 VAL A CA 1
ATOM 2692 C C . VAL B 1 87 ? 51.55711 22.40021 77.68896 1.000 70.06031 64 VAL A C 1
ATOM 2693 O O . VAL B 1 87 ? 50.80238 21.78426 76.92307 1.000 70.03977 64 VAL A O 1
ATOM 2697 N N . LEU B 1 88 ? 51.85251 23.68868 77.48936 1.000 67.95013 65 LEU A N 1
ATOM 2698 C CA . LEU B 1 88 ? 51.46505 24.31677 76.23191 1.000 63.78782 65 LEU A CA 1
ATOM 2699 C C . LEU B 1 88 ? 52.23163 23.71650 75.06053 1.000 59.80695 65 LEU A C 1
ATOM 2700 O O . LEU B 1 88 ? 51.71045 23.65888 73.94255 1.000 60.49039 65 LEU A O 1
ATOM 2705 N N . GLY B 1 89 ? 53.46780 23.27516 75.29603 1.000 59.60552 66 GLY A N 1
ATOM 2706 C CA . GLY B 1 89 ? 54.18351 22.53090 74.27375 1.000 66.11840 66 GLY A CA 1
ATOM 2707 C C . GLY B 1 89 ? 53.47879 21.23799 73.91615 1.000 68.18844 66 GLY A C 1
ATOM 2708 O O . GLY B 1 89 ? 53.38355 20.87549 72.74351 1.000 68.14115 66 GLY A O 1
ATOM 2709 N N . LYS B 1 90 ? 52.97449 20.52953 74.92698 1.000 68.69225 67 LYS A N 1
ATOM 2710 C CA . LYS B 1 90 ? 52.10202 19.37879 74.68256 1.000 74.21802 67 LYS A CA 1
ATOM 2711 C C . LYS B 1 90 ? 50.91582 19.77044 73.79908 1.000 75.91348 67 LYS A C 1
ATOM 2712 O O . LYS B 1 90 ? 50.65539 19.15730 72.75074 1.000 80.20913 67 LYS A O 1
ATOM 2718 N N . ALA B 1 91 ? 50.19068 20.81133 74.21987 1.000 72.40503 68 ALA A N 1
ATOM 2719 C CA . ALA B 1 91 ? 48.98538 21.23180 73.51016 1.000 70.77430 68 ALA A CA 1
ATOM 2720 C C . ALA B 1 91 ? 49.28051 21.57571 72.05512 1.000 73.04180 68 ALA A C 1
ATOM 2721 O O . ALA B 1 91 ? 48.52673 21.19361 71.15310 1.000 76.36615 68 ALA A O 1
ATOM 2723 N N . LEU B 1 92 ? 50.36908 22.30384 71.80743 1.000 72.99938 69 LEU A N 1
ATOM 2724 C CA . LEU B 1 92 ? 50.72120 22.66701 70.44021 1.000 70.53347 69 LEU A CA 1
ATOM 2725 C C . LEU B 1 92 ? 51.26191 21.47393 69.66489 1.000 71.12374 69 LEU A C 1
ATOM 2726 O O . LEU B 1 92 ? 51.13899 21.43015 68.43543 1.000 72.42066 69 LEU A O 1
ATOM 2731 N N . LYS B 1 93 ? 51.85968 20.50082 70.35786 1.000 68.71015 70 LYS A N 1
ATOM 2732 C CA . LYS B 1 93 ? 52.21634 19.24378 69.71685 1.000 67.68998 70 LYS A CA 1
ATOM 2733 C C . LYS B 1 93 ? 50.98331 18.47410 69.27643 1.000 68.60766 70 LYS A C 1
ATOM 2734 O O . LYS B 1 93 ? 51.08284 17.61444 68.39427 1.000 72.03387 70 LYS A O 1
ATOM 2736 N N . GLU B 1 94 ? 49.82467 18.75847 69.87506 1.000 65.13233 71 GLU A N 1
ATOM 2737 C CA . GLU B 1 94 ? 48.58647 18.16724 69.37557 1.000 63.79501 71 GLU A CA 1
ATOM 2738 C C . GLU B 1 94 ? 48.14709 18.73539 68.02644 1.000 68.54411 71 GLU A C 1
ATOM 2739 O O . GLU B 1 94 ? 47.26583 18.14699 67.39026 1.000 73.60974 71 GLU A O 1
ATOM 2745 N N . LEU B 1 95 ? 48.73855 19.85253 67.56517 1.000 63.77910 72 LEU A N 1
ATOM 2746 C CA . LEU B 1 95 ? 48.28519 20.52752 66.35295 1.000 54.45384 72 LEU A CA 1
ATOM 2747 C C . LEU B 1 95 ? 49.29669 20.38036 65.21390 1.000 54.72795 72 LEU A C 1
ATOM 2748 O O . LEU B 1 95 ? 50.49978 20.24225 65.45583 1.000 57.23990 72 LEU A O 1
ATOM 2753 N N . PRO B 1 96 ? 48.83198 20.41016 63.94936 1.000 60.70054 73 PRO A N 1
ATOM 2754 C CA . PRO B 1 96 ? 49.73617 20.17262 62.80979 1.000 67.09228 73 PRO A CA 1
ATOM 2755 C C . PRO B 1 96 ? 50.80411 21.23855 62.60223 1.000 75.71169 73 PRO A C 1
ATOM 2756 O O . PRO B 1 96 ? 50.85369 22.24411 63.31806 1.000 72.83516 73 PRO A O 1
ATOM 2760 N N . ARG B 1 97 ? 51.66533 21.00965 61.60591 1.000 87.43553 74 ARG A N 1
ATOM 2761 C CA . ARG B 1 97 ? 52.80743 21.88871 61.36702 1.000 90.72731 74 ARG A CA 1
ATOM 2762 C C . ARG B 1 97 ? 52.36103 23.28838 60.95898 1.000 84.61948 74 ARG A C 1
ATOM 2763 O O . ARG B 1 97 ? 52.60927 24.26747 61.67117 1.000 83.83409 74 ARG A O 1
ATOM 2765 N N . GLU B 1 98 ? 51.69639 23.40211 59.81030 1.000 78.45919 75 GLU A N 1
ATOM 2766 C CA . GLU B 1 98 ? 51.27738 24.69542 59.28388 1.000 72.49079 75 GLU A CA 1
ATOM 2767 C C . GLU B 1 98 ? 49.96029 25.17637 59.87230 1.000 66.33900 75 GLU A C 1
ATOM 2768 O O . GLU B 1 98 ? 49.41063 26.17261 59.39139 1.000 63.97269 75 GLU A O 1
ATOM 2770 N N . SER B 1 99 ? 49.44589 24.50161 60.90019 1.000 64.20490 76 SER A N 1
ATOM 2771 C CA . SER B 1 99 ? 48.14726 24.86989 61.44498 1.000 67.09877 76 SER A CA 1
ATOM 2772 C C . SER B 1 99 ? 48.19180 26.15469 62.26187 1.000 67.00146 76 SER A C 1
ATOM 2773 O O . SER B 1 99 ? 47.13360 26.73562 62.52412 1.000 74.08310 76 SER A O 1
ATOM 2776 N N . PHE B 1 100 ? 49.37329 26.61860 62.66880 1.000 58.78854 77 PHE A N 1
ATOM 2777 C CA . PHE B 1 100 ? 49.43629 27.81630 63.49472 1.000 52.23050 77 PHE A CA 1
ATOM 2778 C C . PHE B 1 100 ? 50.75345 28.55330 63.29794 1.000 52.23135 77 PHE A C 1
ATOM 2779 O O . PHE B 1 100 ? 51.80825 27.93501 63.13135 1.000 56.84377 77 PHE A O 1
ATOM 2787 N N . ILE B 1 101 ? 50.67048 29.88276 63.31798 1.000 50.65889 78 ILE A N 1
ATOM 2788 C CA . ILE B 1 101 ? 51.83079 30.76511 63.36329 1.000 50.42977 78 ILE A CA 1
ATOM 2789 C C . ILE B 1 101 ? 52.02515 31.20469 64.80743 1.000 45.35553 78 ILE A C 1
ATOM 2790 O O . ILE B 1 101 ? 51.07781 31.67175 65.45217 1.000 43.31314 78 ILE A O 1
ATOM 2795 N N . LEU B 1 102 ? 53.24503 31.06049 65.31955 1.000 42.95254 79 LEU A N 1
ATOM 2796 C CA . LEU B 1 102 ? 53.53679 31.32727 66.72137 1.000 39.63992 79 LEU A CA 1
ATOM 2797 C C . LEU B 1 102 ? 54.57824 32.43062 66.85216 1.000 37.14289 79 LEU A C 1
ATOM 2798 O O . LEU B 1 102 ? 55.57542 32.44751 66.12324 1.000 32.85002 79 LEU A O 1
ATOM 2803 N N . SER B 1 103 ? 54.34050 33.34720 67.79125 1.000 39.10377 80 SER A N 1
ATOM 2804 C CA . SER B 1 103 ? 55.26191 34.43508 68.08386 1.000 45.54543 80 SER A CA 1
ATOM 2805 C C . SER B 1 103 ? 55.40995 34.57284 69.59230 1.000 52.79520 80 SER A C 1
ATOM 2806 O O . SER B 1 103 ? 54.46995 34.31081 70.34700 1.000 55.07540 80 SER A O 1
ATOM 2809 N N . THR B 1 104 ? 56.59871 34.99022 70.02779 1.000 54.80671 81 THR A N 1
ATOM 2810 C CA . THR B 1 104 ? 56.89328 35.07389 71.45171 1.000 56.11700 81 THR A CA 1
ATOM 2811 C C . THR B 1 104 ? 57.98837 36.10303 71.69990 1.000 57.16855 81 THR A C 1
ATOM 2812 O O . THR B 1 104 ? 58.65550 36.57561 70.77565 1.000 56.48685 81 THR A O 1
ATOM 2816 N N . LYS B 1 105 ? 58.15067 36.45296 72.97351 1.000 57.88213 82 LYS A N 1
ATOM 2817 C CA . LYS B 1 105 ? 59.27811 37.25053 73.43886 1.000 56.51184 82 LYS A CA 1
ATOM 2818 C C . LYS B 1 105 ? 60.51974 36.36228 73.44335 1.000 51.68637 82 LYS A C 1
ATOM 2819 O O . LYS B 1 105 ? 61.61544 36.80026 73.09755 1.000 52.97810 82 LYS A O 1
ATOM 2825 N N . LYS B 1 122 ? 73.24245 39.35937 73.33235 1.000 72.07254 100 LYS A N 1
ATOM 2826 C CA . LYS B 1 122 ? 74.17276 38.56915 74.13047 1.000 78.12778 100 LYS A CA 1
ATOM 2827 C C . LYS B 1 122 ? 73.56274 37.22421 74.51376 1.000 93.43406 100 LYS A C 1
ATOM 2828 O O . LYS B 1 122 ? 73.72962 36.23039 73.80574 1.000 91.05734 100 LYS A O 1
ATOM 2830 N N . ARG B 1 123 ? 72.85496 37.20148 75.64054 1.000 107.56975 101 ARG A N 1
ATOM 2831 C CA . ARG B 1 123 ? 72.20892 35.99287 76.13304 1.000 108.97328 101 ARG A CA 1
ATOM 2832 C C . ARG B 1 123 ? 70.76505 35.85266 75.66568 1.000 111.45282 101 ARG A C 1
ATOM 2833 O O . ARG B 1 123 ? 70.12868 34.83985 75.97478 1.000 115.22855 101 ARG A O 1
ATOM 2835 N N . ALA B 1 124 ? 70.23028 36.84099 74.94051 1.000 107.52468 102 ALA A N 1
ATOM 2836 C CA . ALA B 1 124 ? 68.88441 36.70934 74.38792 1.000 99.63360 102 ALA A CA 1
ATOM 2837 C C . ALA B 1 124 ? 68.79606 35.53319 73.42591 1.000 94.02964 102 ALA A C 1
ATOM 2838 O O . ALA B 1 124 ? 67.74113 34.89218 73.31121 1.000 95.52923 102 ALA A O 1
ATOM 2840 N N . GLN B 1 125 ? 69.89522 35.24558 72.72756 1.000 86.30441 103 GLN A N 1
ATOM 2841 C CA . GLN B 1 125 ? 69.99663 34.04036 71.91509 1.000 82.84168 103 GLN A CA 1
ATOM 2842 C C . GLN B 1 125 ? 69.65994 32.79841 72.72955 1.000 82.10513 103 GLN A C 1
ATOM 2843 O O . GLN B 1 125 ? 68.80959 31.98305 72.34036 1.000 82.71105 103 GLN A O 1
ATOM 2849 N N . GLU B 1 126 ? 70.32728 32.64437 73.87410 1.000 80.11548 104 GLU A N 1
ATOM 2850 C CA . GLU B 1 126 ? 70.07087 31.49693 74.73045 1.000 81.02189 104 GLU A CA 1
ATOM 2851 C C . GLU B 1 126 ? 68.65496 31.51690 75.28083 1.000 74.13193 104 GLU A C 1
ATOM 2852 O O . GLU B 1 126 ? 68.09219 30.45803 75.55387 1.000 75.57827 104 GLU A O 1
ATOM 2858 N N . SER B 1 127 ? 68.05938 32.69984 75.44486 1.000 70.14227 105 SER A N 1
ATOM 2859 C CA . SER B 1 127 ? 66.67082 32.76765 75.89323 1.000 66.90659 105 SER A CA 1
ATOM 2860 C C . SER B 1 127 ? 65.73162 32.18390 74.84527 1.000 61.81978 105 SER A C 1
ATOM 2861 O O . SER B 1 127 ? 64.83503 31.38708 75.16531 1.000 59.94608 105 SER A O 1
ATOM 2864 N N . VAL B 1 128 ? 65.91482 32.58828 73.58573 1.000 60.04233 106 VAL A N 1
ATOM 2865 C CA . VAL B 1 128 ? 65.12171 32.02057 72.49873 1.000 55.30481 106 VAL A CA 1
ATOM 2866 C C . VAL B 1 128 ? 65.30070 30.50825 72.45106 1.000 63.00661 106 VAL A C 1
ATOM 2867 O O . VAL B 1 128 ? 64.32704 29.75483 72.34320 1.000 62.17650 106 VAL A O 1
ATOM 2871 N N . TYR B 1 129 ? 66.55067 30.04374 72.55079 1.000 73.69209 107 TYR A N 1
ATOM 2872 C CA . TYR B 1 129 ? 66.82098 28.60410 72.53965 1.000 77.77957 107 TYR A CA 1
ATOM 2873 C C . TYR B 1 129 ? 66.11371 27.89393 73.69161 1.000 75.93624 107 TYR A C 1
ATOM 2874 O O . TYR B 1 129 ? 65.45274 26.86308 73.49620 1.000 75.60443 107 TYR A O 1
ATOM 2883 N N . GLU B 1 130 ? 66.27469 28.42983 74.90592 1.000 76.69769 108 GLU A N 1
ATOM 2884 C CA . GLU B 1 130 ? 65.69352 27.85444 76.11183 1.000 77.71217 108 GLU A CA 1
ATOM 2885 C C . GLU B 1 130 ? 64.18803 27.67985 75.96267 1.000 75.83864 108 GLU A C 1
ATOM 2886 O O . GLU B 1 130 ? 63.64399 26.58195 76.15493 1.000 76.91155 108 GLU A O 1
ATOM 2892 N N . SER B 1 131 ? 63.48909 28.75821 75.61609 1.000 71.81755 109 SER A N 1
ATOM 2893 C CA . SER B 1 131 ? 62.03743 28.66344 75.54747 1.000 64.78779 109 SER A CA 1
ATOM 2894 C C . SER B 1 131 ? 61.56700 27.88971 74.32312 1.000 63.62592 109 SER A C 1
ATOM 2895 O O . SER B 1 131 ? 60.47827 27.30675 74.36228 1.000 66.95203 109 SER A O 1
ATOM 2898 N N . MET B 1 132 ? 62.36955 27.83535 73.25532 1.000 66.04703 110 MET A N 1
ATOM 2899 C CA . MET B 1 132 ? 62.04660 26.95312 72.13987 1.000 71.83020 110 MET A CA 1
ATOM 2900 C C . MET B 1 132 ? 62.09263 25.49535 72.57351 1.000 79.56818 110 MET A C 1
ATOM 2901 O O . MET B 1 132 ? 61.23510 24.69376 72.18267 1.000 80.55860 110 MET A O 1
ATOM 2906 N N . GLU B 1 133 ? 63.09136 25.13439 73.38202 1.000 84.57184 111 GLU A N 1
ATOM 2907 C CA . GLU B 1 133 ? 63.12284 23.79675 73.96547 1.000 86.93477 111 GLU A CA 1
ATOM 2908 C C . GLU B 1 133 ? 61.87236 23.54058 74.79263 1.000 79.81461 111 GLU A C 1
ATOM 2909 O O . GLU B 1 133 ? 61.21180 22.50570 74.64138 1.000 80.43324 111 GLU A O 1
ATOM 2915 N N . ARG B 1 134 ? 61.53179 24.48353 75.67601 1.000 75.44332 112 ARG A N 1
ATOM 2916 C CA . ARG B 1 134 ? 60.37681 24.27836 76.54816 1.000 74.54853 112 ARG A CA 1
ATOM 2917 C C . ARG B 1 134 ? 59.08225 24.12484 75.75521 1.000 77.12036 112 ARG A C 1
ATOM 2918 O O . ARG B 1 134 ? 58.19721 23.35948 76.15661 1.000 76.96216 112 ARG A O 1
ATOM 2926 N N . LEU B 1 135 ? 58.94835 24.83223 74.63355 1.000 76.01866 113 LEU A N 1
ATOM 2927 C CA . LEU B 1 135 ? 57.77243 24.65859 73.78967 1.000 71.09405 113 LEU A CA 1
ATOM 2928 C C . LEU B 1 135 ? 57.84536 23.41028 72.91773 1.000 73.26761 113 LEU A C 1
ATOM 2929 O O . LEU B 1 135 ? 56.83080 23.03617 72.31888 1.000 74.75711 113 LEU A O 1
ATOM 2934 N N . ASN B 1 136 ? 59.01258 22.76612 72.83547 1.000 74.03738 114 ASN A N 1
ATOM 2935 C CA . ASN B 1 136 ? 59.24550 21.58274 72.00191 1.000 70.76193 114 ASN A CA 1
ATOM 2936 C C . ASN B 1 136 ? 58.87230 21.82158 70.53978 1.000 60.43547 114 ASN A C 1
ATOM 2937 O O . ASN B 1 136 ? 58.65658 20.87107 69.78069 1.000 59.96781 114 ASN A O 1
ATOM 2942 N N . ILE B 1 137 ? 58.78834 23.07875 70.13120 1.000 58.35041 115 ILE A N 1
ATOM 2943 C CA . ILE B 1 137 ? 58.65166 23.41678 68.72210 1.000 62.82654 115 ILE A CA 1
ATOM 2944 C C . ILE B 1 137 ? 60.04091 23.46632 68.10417 1.000 68.61688 115 ILE A C 1
ATOM 2945 O O . ILE B 1 137 ? 61.03638 23.73943 68.78556 1.000 66.08076 115 ILE A O 1
ATOM 2950 N N . ASP B 1 138 ? 60.12558 23.18470 66.80605 1.000 70.84903 116 ASP A N 1
ATOM 2951 C CA . ASP B 1 138 ? 61.43155 23.16160 66.16356 1.000 77.05322 116 ASP A CA 1
ATOM 2952 C C . ASP B 1 138 ? 61.87050 24.52486 65.64877 1.000 70.04327 116 ASP A C 1
ATOM 2953 O O . ASP B 1 138 ? 63.07362 24.73243 65.45038 1.000 66.47070 116 ASP A O 1
ATOM 2958 N N . HIS B 1 139 ? 60.94066 25.45448 65.43192 1.000 69.02009 117 HIS A N 1
ATOM 2959 C CA . HIS B 1 139 ? 61.32085 26.80297 65.03481 1.000 66.84219 117 HIS A CA 1
ATOM 2960 C C . HIS B 1 139 ? 60.15273 27.75333 65.26533 1.000 57.36023 117 HIS A C 1
ATOM 2961 O O . HIS B 1 139 ? 58.99358 27.39216 65.04434 1.000 57.29310 117 HIS A O 1
ATOM 2968 N N . ILE B 1 140 ? 60.47379 28.96564 65.71868 1.000 51.83023 118 ILE A N 1
ATOM 2969 C CA . ILE B 1 140 ? 59.48408 29.99589 66.01278 1.000 46.57303 118 ILE A CA 1
ATOM 2970 C C . ILE B 1 140 ? 59.19485 30.77598 64.74205 1.000 51.75122 118 ILE A C 1
ATOM 2971 O O . ILE B 1 140 ? 60.10571 31.09698 63.97054 1.000 47.94491 118 ILE A O 1
ATOM 2976 N N . ASP B 1 141 ? 57.92091 31.09437 64.52307 1.000 55.51794 119 ASP A N 1
ATOM 2977 C CA . ASP B 1 141 ? 57.54718 31.77442 63.29123 1.000 49.67339 119 ASP A CA 1
ATOM 2978 C C . ASP B 1 141 ? 57.89903 33.25681 63.32279 1.000 48.67108 119 ASP A C 1
ATOM 2979 O O . ASP B 1 141 ? 58.18348 33.83745 62.26994 1.000 53.42271 119 ASP A O 1
ATOM 2984 N N . LEU B 1 142 ? 57.89429 33.88331 64.49858 1.000 48.89427 120 LEU A N 1
ATOM 2985 C CA . LEU B 1 142 ? 58.40210 35.24351 64.62253 1.000 50.72125 120 LEU A CA 1
ATOM 2986 C C . LEU B 1 142 ? 58.74616 35.52259 66.07984 1.000 51.51030 120 LEU A C 1
ATOM 2987 O O . LEU B 1 142 ? 58.00151 35.14176 66.98276 1.000 44.38672 120 LEU A O 1
ATOM 2992 N N . ILE B 1 143 ? 59.87715 36.18937 66.29508 1.000 54.40037 121 ILE A N 1
ATOM 2993 C CA . ILE B 1 143 ? 60.32660 36.61404 67.61673 1.000 51.32686 121 ILE A CA 1
ATOM 2994 C C . ILE B 1 143 ? 60.30607 38.13763 67.65049 1.000 48.96197 121 ILE A C 1
ATOM 2995 O O . ILE B 1 143 ? 60.68473 38.79348 66.67192 1.000 50.20351 121 ILE A O 1
ATOM 3000 N N . ASN B 1 144 ? 59.82087 38.70494 68.75159 1.000 52.64435 122 ASN A N 1
ATOM 3001 C CA . ASN B 1 144 ? 59.78157 40.15274 68.90191 1.000 59.81663 122 ASN A CA 1
ATOM 3002 C C . ASN B 1 144 ? 60.28328 40.56915 70.27577 1.000 60.51122 122 ASN A C 1
ATOM 3003 O O . ASN B 1 144 ? 60.05165 39.89035 71.28023 1.000 62.15951 122 ASN A O 1
ATOM 3008 N N . VAL B 1 145 ? 60.95343 41.71694 70.30095 1.000 57.28853 123 VAL A N 1
ATOM 3009 C CA . VAL B 1 145 ? 61.66109 42.19759 71.48085 1.000 53.76937 123 VAL A CA 1
ATOM 3010 C C . VAL B 1 145 ? 60.71263 43.02688 72.33748 1.000 54.89629 123 VAL A C 1
ATOM 3011 O O . VAL B 1 145 ? 60.12726 44.00905 71.86681 1.000 45.33639 123 VAL A O 1
ATOM 3015 N N . HIS B 1 146 ? 60.56485 42.63288 73.59852 1.000 65.97030 124 HIS A N 1
ATOM 3016 C CA . HIS B 1 146 ? 59.93555 43.50018 74.58208 1.000 69.68467 124 HIS A CA 1
ATOM 3017 C C . HIS B 1 146 ? 60.85855 44.67905 74.85855 1.000 68.07660 124 HIS A C 1
ATOM 3018 O O . HIS B 1 146 ? 62.08189 44.52407 74.90760 1.000 70.87978 124 HIS A O 1
ATOM 3025 N N . ASP B 1 147 ? 60.26815 45.86039 75.02351 1.000 62.48875 125 ASP A N 1
ATOM 3026 C CA . ASP B 1 147 ? 61.01977 47.11358 75.13915 1.000 56.65176 125 ASP A CA 1
ATOM 3027 C C . ASP B 1 147 ? 61.86582 47.35785 73.89130 1.000 50.64479 125 ASP A C 1
ATOM 3028 O O . ASP B 1 147 ? 61.34883 47.42779 72.77539 1.000 46.82399 125 ASP A O 1
ATOM 3033 N N . ASN B 1 154 ? 66.94417 50.77186 75.90115 1.000 55.98015 132 ASN A N 1
ATOM 3034 C CA . ASN B 1 154 ? 68.12267 51.52684 75.48247 1.000 59.49674 132 ASN A CA 1
ATOM 3035 C C . ASN B 1 154 ? 68.44467 51.20129 74.02757 1.000 69.01337 132 ASN A C 1
ATOM 3036 O O . ASN B 1 154 ? 67.57307 51.30409 73.15600 1.000 65.37286 132 ASN A O 1
ATOM 3038 N N . GLN B 1 155 ? 69.68094 50.78056 73.76212 1.000 77.06195 133 GLN A N 1
ATOM 3039 C CA . GLN B 1 155 ? 70.06605 50.37315 72.41215 1.000 74.59868 133 GLN A CA 1
ATOM 3040 C C . GLN B 1 155 ? 70.01636 48.85327 72.24715 1.000 78.30656 133 GLN A C 1
ATOM 3041 O O . GLN B 1 155 ? 71.01544 48.15192 72.03882 1.000 66.60164 133 GLN A O 1
ATOM 3047 N N . VAL B 1 156 ? 68.77255 48.36928 72.31131 1.000 77.69535 134 VAL A N 1
ATOM 3048 C CA . VAL B 1 156 ? 68.36920 47.09474 71.73683 1.000 68.81070 134 VAL A CA 1
ATOM 3049 C C . VAL B 1 156 ? 68.78227 47.00811 70.27715 1.000 63.75401 134 VAL A C 1
ATOM 3050 O O . VAL B 1 156 ? 68.81266 45.91669 69.69828 1.000 60.66235 134 VAL A O 1
ATOM 3054 N N . VAL B 1 157 ? 69.11182 48.15176 69.67221 1.000 63.60640 135 VAL A N 1
ATOM 3055 C CA . VAL B 1 157 ? 69.49974 48.23162 68.26976 1.000 64.35898 135 VAL A CA 1
ATOM 3056 C C . VAL B 1 157 ? 70.75349 47.41372 67.98821 1.000 64.55171 135 VAL A C 1
ATOM 3057 O O . VAL B 1 157 ? 70.88966 46.82353 66.90819 1.000 68.17579 135 VAL A O 1
ATOM 3061 N N . ASN B 1 158 ? 71.67621 47.34001 68.94796 1.000 62.47773 136 ASN A N 1
ATOM 3062 C CA . ASN B 1 158 ? 72.99236 46.77648 68.68753 1.000 64.00063 136 ASN A CA 1
ATOM 3063 C C . ASN B 1 158 ? 73.25495 45.43328 69.35596 1.000 64.57088 136 ASN A C 1
ATOM 3064 O O . ASN B 1 158 ? 74.23258 44.77088 68.99222 1.000 64.11572 136 ASN A O 1
ATOM 3069 N N . GLU B 1 159 ? 72.42871 45.00530 70.31086 1.000 64.59974 137 GLU A N 1
ATOM 3070 C CA . GLU B 1 159 ? 72.70148 43.77884 71.05126 1.000 68.49343 137 GLU A CA 1
ATOM 3071 C C . GLU B 1 159 ? 71.69992 42.67006 70.75398 1.000 68.24755 137 GLU A C 1
ATOM 3072 O O . GLU B 1 159 ? 72.08893 41.59611 70.28713 1.000 71.41435 137 GLU A O 1
ATOM 3074 N N . THR B 1 160 ? 70.41051 42.90371 70.99771 1.000 64.07479 138 THR A N 1
ATOM 3075 C CA . THR B 1 160 ? 69.42535 41.83436 70.86905 1.000 64.44046 138 THR A CA 1
ATOM 3076 C C . THR B 1 160 ? 69.03588 41.61063 69.41538 1.000 60.15064 138 THR A C 1
ATOM 3077 O O . THR B 1 160 ? 69.11031 40.48483 68.90363 1.000 59.23580 138 THR A O 1
ATOM 3081 N N . LEU B 1 161 ? 68.59880 42.67357 68.74569 1.000 56.58082 139 LEU A N 1
ATOM 3082 C CA . LEU B 1 161 ? 68.17921 42.54620 67.35584 1.000 55.88730 139 LEU A CA 1
ATOM 3083 C C . LEU B 1 161 ? 69.23030 41.88162 66.47729 1.000 53.97044 139 LEU A C 1
ATOM 3084 O O . LEU B 1 161 ? 68.85122 40.98804 65.70677 1.000 50.78036 139 LEU A O 1
ATOM 3089 N N . PRO B 1 162 ? 70.52837 42.21960 66.54470 1.000 55.39310 140 PRO A N 1
ATOM 3090 C CA . PRO B 1 162 ? 71.50716 41.45704 65.74341 1.000 54.31504 140 PRO A CA 1
ATOM 3091 C C . PRO B 1 162 ? 71.50413 39.96449 66.03291 1.000 64.82248 140 PRO A C 1
ATOM 3092 O O . PRO B 1 162 ? 71.59568 39.15600 65.09786 1.000 75.05600 140 PRO A O 1
ATOM 3096 N N . ALA B 1 163 ? 71.41793 39.57527 67.30865 1.000 59.91926 141 ALA A N 1
ATOM 3097 C CA . ALA B 1 163 ? 71.36943 38.15587 67.64417 1.000 60.87095 141 ALA A CA 1
ATOM 3098 C C . ALA B 1 163 ? 70.15182 37.49071 67.02203 1.000 57.09306 141 ALA A C 1
ATOM 3099 O O . ALA B 1 163 ? 70.24345 36.37828 66.49037 1.000 63.11910 141 ALA A O 1
ATOM 3101 N N . LEU B 1 164 ? 69.00498 38.16841 67.05696 1.000 49.78445 142 LEU A N 1
ATOM 3102 C CA . LEU B 1 164 ? 67.80905 37.59596 66.45086 1.000 51.22775 142 LEU A CA 1
ATOM 3103 C C . LEU B 1 164 ? 67.90382 37.57381 64.92566 1.000 50.37911 142 LEU A C 1
ATOM 3104 O O . LEU B 1 164 ? 67.33720 36.67876 64.28706 1.000 50.06259 142 LEU A O 1
ATOM 3109 N N . VAL B 1 165 ? 68.61797 38.52951 64.32294 1.000 49.64142 143 VAL A N 1
ATOM 3110 C CA . VAL B 1 165 ? 68.87063 38.44651 62.88408 1.000 52.37115 143 VAL A CA 1
ATOM 3111 C C . VAL B 1 165 ? 69.70229 37.21542 62.56560 1.000 57.02452 143 VAL A C 1
ATOM 3112 O O . VAL B 1 165 ? 69.39467 36.45884 61.63281 1.000 60.57513 143 VAL A O 1
ATOM 3116 N N . GLU B 1 166 ? 70.76844 36.99893 63.33618 1.000 61.05887 144 GLU A N 1
ATOM 3117 C CA . GLU B 1 166 ? 71.56994 35.78662 63.19377 1.000 64.81587 144 GLU A CA 1
ATOM 3118 C C . GLU B 1 166 ? 70.69789 34.54542 63.31125 1.000 56.53030 144 GLU A C 1
ATOM 3119 O O . GLU B 1 166 ? 70.81139 33.59952 62.52125 1.000 54.38313 144 GLU A O 1
ATOM 3125 N N . LEU B 1 167 ? 69.80043 34.55087 64.28442 1.000 54.23332 145 LEU A N 1
ATOM 3126 C CA . LEU B 1 167 ? 68.90963 33.42287 64.48752 1.000 52.76008 145 LEU A CA 1
ATOM 3127 C C . LEU B 1 167 ? 67.98920 33.20923 63.28628 1.000 53.69488 145 LEU A C 1
ATOM 3128 O O . LEU B 1 167 ? 67.80635 32.07099 62.83645 1.000 51.41081 145 LEU A O 1
ATOM 3133 N N . LYS B 1 168 ? 67.49394 34.29382 62.69084 1.000 60.07842 146 LYS A N 1
ATOM 3134 C CA . LYS B 1 168 ? 66.65618 34.17510 61.50136 1.000 61.42125 146 LYS A CA 1
ATOM 3135 C C . LYS B 1 168 ? 67.43976 33.59895 60.32994 1.000 70.84004 146 LYS A C 1
ATOM 3136 O O . LYS B 1 168 ? 66.89705 32.82342 59.53445 1.000 72.17885 146 LYS A O 1
ATOM 3142 N N . GLU B 1 169 ? 68.70926 33.98678 60.19329 1.000 72.19245 147 GLU A N 1
ATOM 3143 C CA . GLU B 1 169 ? 69.54262 33.38931 59.15366 1.000 80.60166 147 GLU A CA 1
ATOM 3144 C C . GLU B 1 169 ? 69.79642 31.91071 59.41906 1.000 85.23537 147 GLU A C 1
ATOM 3145 O O . GLU B 1 169 ? 69.96336 31.13245 58.47264 1.000 85.29308 147 GLU A O 1
ATOM 3151 N N . LYS B 1 170 ? 69.84198 31.51119 60.69339 1.000 87.21450 148 LYS A N 1
ATOM 3152 C CA . LYS B 1 170 ? 70.12530 30.11774 61.03103 1.000 87.07908 148 LYS A CA 1
ATOM 3153 C C . LYS B 1 170 ? 69.02246 29.18339 60.54421 1.000 96.12343 148 LYS A C 1
ATOM 3154 O O . LYS B 1 170 ? 69.29742 28.05588 60.11592 1.000 92.55549 148 LYS A O 1
ATOM 3160 N N . GLY B 1 171 ? 67.77069 29.63053 60.60538 1.000 103.30470 149 GLY A N 1
ATOM 3161 C CA . GLY B 1 171 ? 66.62440 28.81118 60.26511 1.000 100.27213 149 GLY A CA 1
ATOM 3162 C C . GLY B 1 171 ? 65.70588 28.53278 61.43037 1.000 96.16461 149 GLY A C 1
ATOM 3163 O O . GLY B 1 171 ? 64.65359 27.90689 61.23922 1.000 97.14654 149 GLY A O 1
ATOM 3164 N N . LEU B 1 172 ? 66.06785 28.97589 62.63155 1.000 87.20477 150 LEU A N 1
ATOM 3165 C CA . LEU B 1 172 ? 65.29734 28.62742 63.81336 1.000 84.11612 150 LEU A CA 1
ATOM 3166 C C . LEU B 1 172 ? 64.20510 29.65179 64.11782 1.000 77.73609 150 LEU A C 1
ATOM 3167 O O . LEU B 1 172 ? 63.28010 29.34393 64.87516 1.000 76.06035 150 LEU A O 1
ATOM 3172 N N . VAL B 1 173 ? 64.28757 30.84936 63.53189 1.000 74.41419 151 VAL A N 1
ATOM 3173 C CA . VAL B 1 173 ? 63.30158 31.91632 63.68851 1.000 65.46918 151 VAL A CA 1
ATOM 3174 C C . VAL B 1 173 ? 62.91181 32.43502 62.30895 1.000 64.15403 151 VAL A C 1
ATOM 3175 O O . VAL B 1 173 ? 63.78367 32.73135 61.48534 1.000 69.25692 151 VAL A O 1
ATOM 3179 N N . GLY B 1 174 ? 61.60672 32.56679 62.06418 1.000 59.31211 152 GLY A N 1
ATOM 3180 C CA . GLY B 1 174 ? 61.15812 32.99411 60.74779 1.000 56.29442 152 GLY A CA 1
ATOM 3181 C C . GLY B 1 174 ? 61.47567 34.44955 60.45547 1.000 55.00467 152 GLY A C 1
ATOM 3182 O O . GLY B 1 174 ? 62.06611 34.77377 59.42087 1.000 54.05211 152 GLY A O 1
ATOM 3183 N N . HIS B 1 175 ? 61.06055 35.34800 61.34616 1.000 55.04957 153 HIS A N 1
ATOM 3184 C CA . HIS B 1 175 ? 61.16315 36.78186 61.11408 1.000 53.57222 153 HIS A CA 1
ATOM 3185 C C . HIS B 1 175 ? 61.38523 37.47437 62.44978 1.000 50.08114 153 HIS A C 1
ATOM 3186 O O . HIS B 1 175 ? 61.27114 36.86262 63.51446 1.000 48.92397 153 HIS A O 1
ATOM 3193 N N . VAL B 1 176 ? 61.71049 38.76468 62.38560 1.000 48.45075 154 VAL A N 1
ATOM 3194 C CA . VAL B 1 176 ? 62.04419 39.53637 63.57531 1.000 48.37135 154 VAL A CA 1
ATOM 3195 C C . VAL B 1 176 ? 61.11653 40.74275 63.68849 1.000 50.36580 154 VAL A C 1
ATOM 3196 O O . VAL B 1 176 ? 60.63555 41.30175 62.69289 1.000 54.91429 154 VAL A O 1
ATOM 3200 N N . GLY B 1 177 ? 60.85158 41.13149 64.93298 1.000 46.81563 155 GLY A N 1
ATOM 3201 C CA . GLY B 1 177 ? 59.99378 42.25974 65.21385 1.000 44.03440 155 GLY A CA 1
ATOM 3202 C C . GLY B 1 177 ? 60.31621 42.86381 66.56277 1.000 41.61457 155 GLY A C 1
ATOM 3203 O O . GLY B 1 177 ? 61.20984 42.40950 67.27997 1.000 42.83036 155 GLY A O 1
ATOM 3204 N N . ILE B 1 178 ? 59.57051 43.91412 66.89539 1.000 40.80543 156 ILE A N 1
ATOM 3205 C CA . ILE B 1 178 ? 59.76888 44.66688 68.12740 1.000 40.96450 156 ILE A CA 1
ATOM 3206 C C . ILE B 1 178 ? 58.41790 44.98394 68.75557 1.000 46.51078 156 ILE A C 1
ATOM 3207 O O . ILE B 1 178 ? 57.39871 45.09967 68.06744 1.000 45.07009 156 ILE A O 1
ATOM 3212 N N . THR B 1 179 ? 58.42280 45.12536 70.07947 1.000 50.05179 157 THR A N 1
ATOM 3213 C CA . THR B 1 179 ? 57.24103 45.46758 70.86140 1.000 43.88770 157 THR A CA 1
ATOM 3214 C C . THR B 1 179 ? 57.51753 46.73879 71.65243 1.000 44.31454 157 THR A C 1
ATOM 3215 O O . THR B 1 179 ? 58.56679 46.84889 72.29510 1.000 47.18374 157 THR A O 1
ATOM 3219 N N . ASP B 1 180 ? 56.58668 47.69388 71.61432 1.000 44.85768 158 ASP A N 1
ATOM 3220 C CA . ASP B 1 180 ? 56.68505 48.83327 72.52026 1.000 51.55422 158 ASP A CA 1
ATOM 3221 C C . ASP B 1 180 ? 55.35626 49.57215 72.58941 1.000 54.64494 158 ASP A C 1
ATOM 3222 O O . ASP B 1 180 ? 54.46295 49.37455 71.76194 1.000 59.86689 158 ASP A O 1
ATOM 3227 N N . LEU B 1 181 ? 55.27002 50.45558 73.58682 1.000 61.42818 159 LEU A N 1
ATOM 3228 C CA . LEU B 1 181 ? 54.11511 51.27954 73.90842 1.000 67.16667 159 LEU A CA 1
ATOM 3229 C C . LEU B 1 181 ? 54.05587 52.56201 73.09591 1.000 68.94190 159 LEU A C 1
ATOM 3230 O O . LEU B 1 181 ? 52.97929 52.92782 72.61266 1.000 70.09208 159 LEU A O 1
ATOM 3235 N N . GLN B 1 182 ? 55.18029 53.25402 72.94035 1.000 68.82287 160 GLN A N 1
ATOM 3236 C CA . GLN B 1 182 ? 55.22272 54.58484 72.35073 1.000 65.34055 160 GLN A CA 1
ATOM 3237 C C . GLN B 1 182 ? 55.72117 54.48928 70.91392 1.000 55.65605 160 GLN A C 1
ATOM 3238 O O . GLN B 1 182 ? 56.78591 53.91505 70.65760 1.000 53.46068 160 GLN A O 1
ATOM 3244 N N . LEU B 1 183 ? 54.95377 55.05847 69.98228 1.000 50.83923 161 LEU A N 1
ATOM 3245 C CA . LEU B 1 183 ? 55.29292 54.92389 68.56980 1.000 48.33200 161 LEU A CA 1
ATOM 3246 C C . LEU B 1 183 ? 56.57584 55.66843 68.21889 1.000 45.58646 161 LEU A C 1
ATOM 3247 O O . LEU B 1 183 ? 57.28854 55.26665 67.28971 1.000 40.40132 161 LEU A O 1
ATOM 3252 N N . GLU B 1 184 ? 56.88986 56.74492 68.94427 1.000 45.49768 162 GLU A N 1
ATOM 3253 C CA . GLU B 1 184 ? 58.16594 57.42207 68.73618 1.000 47.84202 162 GLU A CA 1
ATOM 3254 C C . GLU B 1 184 ? 59.33442 56.48973 69.03592 1.000 55.30020 162 GLU A C 1
ATOM 3255 O O . GLU B 1 184 ? 60.35517 56.51598 68.33843 1.000 61.49066 162 GLU A O 1
ATOM 3257 N N . ASN B 1 185 ? 59.19298 55.64202 70.05948 1.000 55.98761 163 ASN A N 1
ATOM 3258 C CA . ASN B 1 185 ? 60.23484 54.66793 70.37370 1.000 58.12829 163 ASN A CA 1
ATOM 3259 C C . ASN B 1 185 ? 60.38973 53.64269 69.25577 1.000 53.54930 163 ASN A C 1
ATOM 3260 O O . ASN B 1 185 ? 61.51633 53.27624 68.89206 1.000 56.69017 163 ASN A O 1
ATOM 3265 N N . LEU B 1 186 ? 59.26803 53.14876 68.72192 1.000 48.17678 164 LEU A N 1
ATOM 3266 C CA . LEU B 1 186 ? 59.31562 52.23395 67.58462 1.000 40.73360 164 LEU A CA 1
ATOM 3267 C C . LEU B 1 186 ? 60.04896 52.86919 66.41132 1.000 35.05211 164 LEU A C 1
ATOM 3268 O O . LEU B 1 186 ? 60.92021 52.24517 65.78717 1.000 34.28486 164 LEU A O 1
ATOM 3273 N N . LYS B 1 187 ? 59.68937 54.11405 66.08981 1.000 33.51370 165 LYS A N 1
ATOM 3274 C CA . LYS B 1 187 ? 60.36050 54.83553 65.01603 1.000 36.14963 165 LYS A CA 1
ATOM 3275 C C . LYS B 1 187 ? 61.85681 54.92747 65.27856 1.000 39.72804 165 LYS A C 1
ATOM 3276 O O . LYS B 1 187 ? 62.66998 54.66882 64.38674 1.000 39.69697 165 LYS A O 1
ATOM 3282 N N . TRP B 1 188 ? 62.23412 55.28736 66.50749 1.000 43.65957 166 TRP A N 1
ATOM 3283 C CA . TRP B 1 188 ? 63.64066 55.39262 66.88401 1.000 49.25972 166 TRP A CA 1
ATOM 3284 C C . TRP B 1 188 ? 64.39396 54.09413 66.60840 1.000 51.36032 166 TRP A C 1
ATOM 3285 O O . TRP B 1 188 ? 65.41937 54.08235 65.90998 1.000 55.14468 166 TRP A O 1
ATOM 3296 N N . VAL B 1 189 ? 63.89184 52.98357 67.15694 1.000 47.49456 167 VAL A N 1
ATOM 3297 C CA . VAL B 1 189 ? 64.64618 51.73474 67.08465 1.000 47.23858 167 VAL A CA 1
ATOM 3298 C C . VAL B 1 189 ? 64.71142 51.22539 65.64892 1.000 48.87240 167 VAL A C 1
ATOM 3299 O O . VAL B 1 189 ? 65.76287 50.75274 65.19946 1.000 56.67130 167 VAL A O 1
ATOM 3303 N N . ILE B 1 190 ? 63.60899 51.32103 64.89607 1.000 46.99039 168 ILE A N 1
ATOM 3304 C CA . ILE B 1 190 ? 63.67513 50.93092 63.48865 1.000 50.54433 168 ILE A CA 1
ATOM 3305 C C . ILE B 1 190 ? 64.66482 51.81755 62.74111 1.000 50.95104 168 ILE A C 1
ATOM 3306 O O . ILE B 1 190 ? 65.43251 51.34055 61.89514 1.000 49.96170 168 ILE A O 1
ATOM 3311 N N . ASP B 1 191 ? 64.68440 53.11544 63.06301 1.000 53.62576 169 ASP A N 1
ATOM 3312 C CA . ASP B 1 191 ? 65.56393 54.05257 62.37347 1.000 60.01765 169 ASP A CA 1
ATOM 3313 C C . ASP B 1 191 ? 67.02617 53.67574 62.56150 1.000 69.80850 169 ASP A C 1
ATOM 3314 O O . ASP B 1 191 ? 67.77570 53.53957 61.58772 1.000 70.84974 169 ASP A O 1
ATOM 3319 N N . HIS B 1 192 ? 67.45092 53.49882 63.81030 1.000 75.38249 170 HIS A N 1
ATOM 3320 C CA . HIS B 1 192 ? 68.87100 53.30228 64.07695 1.000 81.98223 170 HIS A CA 1
ATOM 3321 C C . HIS B 1 192 ? 69.33480 51.86633 63.87084 1.000 87.30372 170 HIS A C 1
ATOM 3322 O O . HIS B 1 192 ? 70.54156 51.61003 63.94402 1.000 93.45562 170 HIS A O 1
ATOM 3329 N N . ALA B 1 193 ? 68.42589 50.93527 63.59619 1.000 80.43352 171 ALA A N 1
ATOM 3330 C CA . ALA B 1 193 ? 68.81269 49.55969 63.33202 1.000 71.28854 171 ALA A CA 1
ATOM 3331 C C . ALA B 1 193 ? 69.39814 49.43884 61.92677 1.000 65.26542 171 ALA A C 1
ATOM 3332 O O . ALA B 1 193 ? 69.46942 50.40748 61.16520 1.000 69.32968 171 ALA A O 1
ATOM 3334 N N . ALA B 1 194 ? 69.83128 48.23021 61.57910 1.000 59.00684 172 ALA A N 1
ATOM 3335 C CA . ALA B 1 194 ? 70.28428 47.96438 60.22772 1.000 57.79229 172 ALA A CA 1
ATOM 3336 C C . ALA B 1 194 ? 69.07549 47.85544 59.29679 1.000 63.55979 172 ALA A C 1
ATOM 3337 O O . ALA B 1 194 ? 67.94228 47.68895 59.75632 1.000 61.94399 172 ALA A O 1
ATOM 3339 N N . PRO B 1 195 ? 69.28337 47.97702 57.98378 1.000 62.24972 173 PRO A N 1
ATOM 3340 C CA . PRO B 1 195 ? 68.13920 47.96427 57.06326 1.000 60.94951 173 PRO A CA 1
ATOM 3341 C C . PRO B 1 195 ? 67.45516 46.60676 57.02293 1.000 57.10045 173 PRO A C 1
ATOM 3342 O O . PRO B 1 195 ? 68.10731 45.55960 57.00846 1.000 58.78173 173 PRO A O 1
ATOM 3346 N N . ASP B 1 196 ? 66.12018 46.64379 57.00646 1.000 53.63951 174 ASP A N 1
ATOM 3347 C CA . ASP B 1 196 ? 65.27889 45.44931 56.91661 1.000 60.86138 174 ASP A CA 1
ATOM 3348 C C . ASP B 1 196 ? 65.55729 44.46470 58.05019 1.000 60.72736 174 ASP A C 1
ATOM 3349 O O . ASP B 1 196 ? 65.37960 43.25372 57.89679 1.000 57.94681 174 ASP A O 1
ATOM 3354 N N . THR B 1 197 ? 66.00845 44.97934 59.19454 1.000 64.21250 175 THR A N 1
ATOM 3355 C CA . THR B 1 197 ? 66.11777 44.15315 60.39192 1.000 60.76119 175 THR A CA 1
ATOM 3356 C C . THR B 1 197 ? 64.74913 43.89482 60.99755 1.000 53.05318 175 THR A C 1
ATOM 3357 O O . THR B 1 197 ? 64.36602 42.74381 61.23609 1.000 49.68746 175 THR A O 1
ATOM 3361 N N . VAL B 1 198 ? 64.00343 44.96062 61.25782 1.000 49.71976 176 VAL A N 1
ATOM 3362 C CA . VAL B 1 198 ? 62.69022 44.86499 61.87691 1.000 48.65458 176 VAL A CA 1
ATOM 3363 C C . VAL B 1 198 ? 61.66631 44.55408 60.79639 1.000 51.72151 176 VAL A C 1
ATOM 3364 O O . VAL B 1 198 ? 61.48363 45.33363 59.85413 1.000 48.96144 176 VAL A O 1
ATOM 3368 N N . GLU B 1 199 ? 60.99586 43.41484 60.93396 1.000 52.01296 177 GLU A N 1
ATOM 3369 C CA . GLU B 1 199 ? 59.92232 43.04447 60.02596 1.000 51.63723 177 GLU A CA 1
ATOM 3370 C C . GLU B 1 199 ? 58.54359 43.30125 60.61287 1.000 52.62234 177 GLU A C 1
ATOM 3371 O O . GLU B 1 199 ? 57.62722 43.67215 59.87320 1.000 53.67424 177 GLU A O 1
ATOM 3377 N N . ALA B 1 200 ? 58.36447 43.12858 61.92375 1.000 52.15040 178 ALA A N 1
ATOM 3378 C CA . ALA B 1 200 ? 57.06602 43.38837 62.53445 1.000 44.83485 178 ALA A CA 1
ATOM 3379 C C . ALA B 1 200 ? 57.19296 44.33788 63.71871 1.000 40.70277 178 ALA A C 1
ATOM 3380 O O . ALA B 1 200 ? 58.22960 44.40028 64.38338 1.000 44.63140 178 ALA A O 1
ATOM 3382 N N . VAL B 1 201 ? 56.11721 45.08101 63.97578 1.000 31.11079 179 VAL A N 1
ATOM 3383 C CA . VAL B 1 201 ? 55.98736 45.88404 65.18561 1.000 30.54029 179 VAL A CA 1
ATOM 3384 C C . VAL B 1 201 ? 54.67984 45.50976 65.86246 1.000 43.75334 179 VAL A C 1
ATOM 3385 O O . VAL B 1 201 ? 53.70841 45.13463 65.20252 1.000 46.78924 179 VAL A O 1
ATOM 3389 N N . LEU B 1 202 ? 54.66500 45.59877 67.19012 1.000 42.32679 180 LEU A N 1
ATOM 3390 C CA . LEU B 1 202 ? 53.46697 45.35081 67.98133 1.000 37.37988 180 LEU A CA 1
ATOM 3391 C C . LEU B 1 202 ? 53.25052 46.52864 68.92081 1.000 43.20766 180 LEU A C 1
ATOM 3392 O O . LEU B 1 202 ? 54.20128 47.02035 69.53583 1.000 50.73407 180 LEU A O 1
ATOM 3397 N N . ASN B 1 203 ? 52.00387 46.98769 69.02668 1.000 44.77337 181 ASN A N 1
ATOM 3398 C CA . ASN B 1 203 ? 51.75369 48.22046 69.76452 1.000 46.29472 181 ASN A CA 1
ATOM 3399 C C . ASN B 1 203 ? 50.32512 48.23601 70.29451 1.000 44.57807 181 ASN A C 1
ATOM 3400 O O . ASN B 1 203 ? 49.41683 47.67026 69.68332 1.000 44.22286 181 ASN A O 1
ATOM 3405 N N . PHE B 1 204 ? 50.13657 48.92521 71.41987 1.000 40.16087 182 PHE A N 1
ATOM 3406 C CA . PHE B 1 204 ? 48.93865 48.80406 72.23963 1.000 38.92846 182 PHE A CA 1
ATOM 3407 C C . PHE B 1 204 ? 48.12207 50.09124 72.24554 1.000 39.30688 182 PHE A C 1
ATOM 3408 O O . PHE B 1 204 ? 48.67757 51.19407 72.27701 1.000 41.06058 182 PHE A O 1
ATOM 3416 N N . CYS B 1 205 ? 46.79581 49.93045 72.21979 1.000 38.92287 183 CYS A N 1
ATOM 3417 C CA . CYS B 1 205 ? 45.83542 50.98775 72.55062 1.000 39.94803 183 CYS A CA 1
ATOM 3418 C C . CYS B 1 205 ? 45.96266 52.21381 71.65232 1.000 42.81239 183 CYS A C 1
ATOM 3419 O O . CYS B 1 205 ? 45.71403 53.33720 72.09414 1.000 44.29919 183 CYS A O 1
ATOM 3422 N N . HIS B 1 206 ? 46.34029 52.03100 70.38581 1.000 42.86946 184 HIS A N 1
ATOM 3423 C CA . HIS B 1 206 ? 46.48297 53.17136 69.48982 1.000 37.34430 184 HIS A CA 1
ATOM 3424 C C . HIS B 1 206 ? 45.74733 53.00015 68.16570 1.000 41.26119 184 HIS A C 1
ATOM 3425 O O . HIS B 1 206 ? 45.96030 53.80106 67.24758 1.000 43.03530 184 HIS A O 1
ATOM 3432 N N . TYR B 1 207 ? 44.89474 51.98251 68.03557 1.000 36.52794 185 TYR A N 1
ATOM 3433 C CA . TYR B 1 207 ? 43.85812 51.97286 66.99978 1.000 33.09065 185 TYR A CA 1
ATOM 3434 C C . TYR B 1 207 ? 42.59072 51.43442 67.66101 1.000 35.76226 185 TYR A C 1
ATOM 3435 O O . TYR B 1 207 ? 42.29828 50.23620 67.60281 1.000 31.20774 185 TYR A O 1
ATOM 3444 N N . SER B 1 208 ? 41.83231 52.33954 68.26934 1.000 34.06241 186 SER A N 1
ATOM 3445 C CA . SER B 1 208 ? 40.59704 52.01615 68.95834 1.000 35.31289 186 SER A CA 1
ATOM 3446 C C . SER B 1 208 ? 39.54345 53.03650 68.56243 1.000 38.68379 186 SER A C 1
ATOM 3447 O O . SER B 1 208 ? 39.82666 54.01921 67.87213 1.000 43.70378 186 SER A O 1
ATOM 3450 N N . LEU B 1 209 ? 38.31120 52.79880 69.01322 1.000 40.66972 187 LEU A N 1
ATOM 3451 C CA . LEU B 1 209 ? 37.30065 53.84463 68.93564 1.000 34.49925 187 LEU A CA 1
ATOM 3452 C C . LEU B 1 209 ? 37.72292 55.08144 69.71677 1.000 32.10870 187 LEU A C 1
ATOM 3453 O O . LEU B 1 209 ? 37.26032 56.18688 69.41321 1.000 27.42368 187 LEU A O 1
ATOM 3458 N N . ASN B 1 210 ? 38.61019 54.91492 70.70268 1.000 37.67061 188 ASN A N 1
ATOM 3459 C CA . ASN B 1 210 ? 39.04181 55.98949 71.58403 1.000 39.74199 188 ASN A CA 1
ATOM 3460 C C . ASN B 1 210 ? 40.45770 56.48489 71.32393 1.000 37.83770 188 ASN A C 1
ATOM 3461 O O . ASN B 1 210 ? 40.81302 57.55371 71.82855 1.000 41.43364 188 ASN A O 1
ATOM 3466 N N . ASP B 1 211 ? 41.28877 55.72653 70.60628 1.000 39.46397 189 ASP A N 1
ATOM 3467 C CA . ASP B 1 211 ? 42.63427 56.16924 70.25796 1.000 43.18725 189 ASP A CA 1
ATOM 3468 C C . ASP B 1 211 ? 42.93852 55.82575 68.80594 1.000 46.58834 189 ASP A C 1
ATOM 3469 O O . ASP B 1 211 ? 42.66349 54.71321 68.34707 1.000 49.53900 189 ASP A O 1
ATOM 3474 N N . ASP B 1 212 ? 43.53800 56.78873 68.09978 1.000 48.01527 190 ASP A N 1
ATOM 3475 C CA . ASP B 1 212 ? 43.65594 56.77525 66.64580 1.000 41.43811 190 ASP A CA 1
ATOM 3476 C C . ASP B 1 212 ? 45.08750 57.03169 66.17589 1.000 32.76966 190 ASP A C 1
ATOM 3477 O O . ASP B 1 212 ? 45.30268 57.27240 64.98224 1.000 34.15092 190 ASP A O 1
ATOM 3482 N N . LYS B 1 213 ? 46.07195 56.96554 67.07909 1.000 28.83578 191 LYS A N 1
ATOM 3483 C CA . LYS B 1 213 ? 47.40219 57.50249 66.79316 1.000 34.18832 191 LYS A CA 1
ATOM 3484 C C . LYS B 1 213 ? 48.12843 56.71163 65.71021 1.000 36.01760 191 LYS A C 1
ATOM 3485 O O . LYS B 1 213 ? 48.86053 57.29409 64.90062 1.000 28.30654 191 LYS A O 1
ATOM 3491 N N . LEU B 1 214 ? 47.94940 55.38706 65.68803 1.000 34.59851 192 LEU A N 1
ATOM 3492 C CA . LEU B 1 214 ? 48.74220 54.52662 64.81137 1.000 34.10473 192 LEU A CA 1
ATOM 3493 C C . LEU B 1 214 ? 48.66176 54.96265 63.35125 1.000 34.70042 192 LEU A C 1
ATOM 3494 O O . LEU B 1 214 ? 49.61445 54.75172 62.58914 1.000 37.12820 192 LEU A O 1
ATOM 3499 N N . VAL B 1 215 ? 47.55172 55.59420 62.95464 1.000 34.60132 193 VAL A N 1
ATOM 3500 C CA . VAL B 1 215 ? 47.40499 56.08864 61.58530 1.000 32.20895 193 VAL A CA 1
ATOM 3501 C C . VAL B 1 215 ? 48.59321 56.96144 61.20498 1.000 37.09974 193 VAL A C 1
ATOM 3502 O O . VAL B 1 215 ? 49.22767 56.76210 60.16103 1.000 49.95231 193 VAL A O 1
ATOM 3506 N N . ASP B 1 216 ? 48.92716 57.92489 62.07002 1.000 37.18244 194 ASP A N 1
ATOM 3507 C CA . ASP B 1 216 ? 50.02794 58.84941 61.81647 1.000 38.97593 194 ASP A CA 1
ATOM 3508 C C . ASP B 1 216 ? 51.32466 58.14387 61.44821 1.000 34.73810 194 ASP A C 1
ATOM 3509 O O . ASP B 1 216 ? 52.17821 58.74433 60.78502 1.000 34.16456 194 ASP A O 1
ATOM 3514 N N . PHE B 1 217 ? 51.49676 56.88708 61.85695 1.000 31.59948 195 PHE A N 1
ATOM 3515 C CA . PHE B 1 217 ? 52.73831 56.17448 61.60836 1.000 32.29084 195 PHE A CA 1
ATOM 3516 C C . PHE B 1 217 ? 52.62653 55.12385 60.51550 1.000 34.46820 195 PHE A C 1
ATOM 3517 O O . PHE B 1 217 ? 53.66375 54.63045 60.05342 1.000 36.11058 195 PHE A O 1
ATOM 3525 N N . LEU B 1 218 ? 51.40755 54.79112 60.07541 1.000 33.11665 196 LEU A N 1
ATOM 3526 C CA . LEU B 1 218 ? 51.22791 53.72502 59.09263 1.000 33.50047 196 LEU A CA 1
ATOM 3527 C C . LEU B 1 218 ? 52.10280 53.94979 57.86618 1.000 39.34825 196 LEU A C 1
ATOM 3528 O O . LEU B 1 218 ? 52.86777 53.06325 57.46379 1.000 31.69218 196 LEU A O 1
ATOM 3533 N N . ASP B 1 219 ? 52.01765 55.14803 57.27774 1.000 44.98414 197 ASP A N 1
ATOM 3534 C CA . ASP B 1 219 ? 52.86049 55.49649 56.13769 1.000 48.48202 197 ASP A CA 1
ATOM 3535 C C . ASP B 1 219 ? 54.31492 55.13146 56.39983 1.000 51.33718 197 ASP A C 1
ATOM 3536 O O . ASP B 1 219 ? 54.93897 54.41635 55.60609 1.000 57.11678 197 ASP A O 1
ATOM 3541 N N . TYR B 1 220 ? 54.85650 55.58525 57.53622 1.000 47.65948 198 TYR A N 1
ATOM 3542 C CA . TYR B 1 220 ? 56.24765 55.29567 57.87036 1.000 45.82687 198 TYR A CA 1
ATOM 3543 C C . TYR B 1 220 ? 56.53820 53.80639 57.76252 1.000 40.76666 198 TYR A C 1
ATOM 3544 O O . TYR B 1 220 ? 57.51430 53.39447 57.12380 1.000 37.49585 198 TYR A O 1
ATOM 3553 N N . PHE B 1 221 ? 55.68097 52.98027 58.36747 1.000 38.66253 199 PHE A N 1
ATOM 3554 C CA . PHE B 1 221 ? 55.90421 51.54068 58.32610 1.000 39.42601 199 PHE A CA 1
ATOM 3555 C C . PHE B 1 221 ? 55.88482 51.03183 56.89137 1.000 43.97174 199 PHE A C 1
ATOM 3556 O O . PHE B 1 221 ? 56.76157 50.25385 56.48989 1.000 51.45819 199 PHE A O 1
ATOM 3564 N N . ASP B 1 222 ? 54.92134 51.50469 56.09054 1.000 42.55853 200 ASP A N 1
ATOM 3565 C CA . ASP B 1 222 ? 54.89413 51.16601 54.67090 1.000 45.79473 200 ASP A CA 1
ATOM 3566 C C . ASP B 1 222 ? 56.23992 51.43964 54.01851 1.000 51.67632 200 ASP A C 1
ATOM 3567 O O . ASP B 1 222 ? 56.71992 50.64599 53.20082 1.000 55.46284 200 ASP A O 1
ATOM 3572 N N . GLU B 1 223 ? 56.87239 52.55584 54.38596 1.000 51.08936 201 GLU A N 1
ATOM 3573 C CA . GLU B 1 223 ? 58.10879 52.96550 53.73640 1.000 52.83046 201 GLU A CA 1
ATOM 3574 C C . GLU B 1 223 ? 59.29025 52.08227 54.11364 1.000 51.90480 201 GLU A C 1
ATOM 3575 O O . GLU B 1 223 ? 60.28241 52.05683 53.37744 1.000 57.71589 201 GLU A O 1
ATOM 3581 N N . LYS B 1 224 ? 59.21321 51.35231 55.22919 1.000 47.39863 202 LYS A N 1
ATOM 3582 C CA . LYS B 1 224 ? 60.31937 50.49501 55.64225 1.000 42.89653 202 LYS A CA 1
ATOM 3583 C C . LYS B 1 224 ? 59.93296 49.02295 55.72277 1.000 38.94413 202 LYS A C 1
ATOM 3584 O O . LYS B 1 224 ? 60.69770 48.22146 56.27353 1.000 44.30666 202 LYS A O 1
ATOM 3590 N N . GLY B 1 225 ? 58.77425 48.64670 55.18589 1.000 38.68778 203 GLY A N 1
ATOM 3591 C CA . GLY B 1 225 ? 58.41852 47.24878 55.02945 1.000 44.20087 203 GLY A CA 1
ATOM 3592 C C . GLY B 1 225 ? 58.14792 46.53533 56.33486 1.000 40.86535 203 GLY A C 1
ATOM 3593 O O . GLY B 1 225 ? 58.68001 45.44791 56.57665 1.000 36.13922 203 GLY A O 1
ATOM 3594 N N . VAL B 1 226 ? 57.31334 47.12956 57.18082 1.000 45.10935 204 VAL A N 1
ATOM 3595 C CA . VAL B 1 226 ? 57.07580 46.62897 58.52715 1.000 46.07966 204 VAL A CA 1
ATOM 3596 C C . VAL B 1 226 ? 55.59893 46.30103 58.67938 1.000 49.67279 204 VAL A C 1
ATOM 3597 O O . VAL B 1 226 ? 54.74324 47.18589 58.55239 1.000 52.47368 204 VAL A O 1
ATOM 3601 N N . GLY B 1 227 ? 55.30409 45.03440 58.95748 1.000 48.40806 205 GLY A N 1
ATOM 3602 C CA . GLY B 1 227 ? 53.95664 44.66534 59.34799 1.000 42.39297 205 GLY A CA 1
ATOM 3603 C C . GLY B 1 227 ? 53.61255 45.25560 60.70417 1.000 38.31586 205 GLY A C 1
ATOM 3604 O O . GLY B 1 227 ? 54.45867 45.36291 61.59357 1.000 41.93516 205 GLY A O 1
ATOM 3605 N N . VAL B 1 228 ? 52.35690 45.66450 60.85168 1.000 36.03138 206 VAL A N 1
ATOM 3606 C CA . VAL B 1 228 ? 51.87975 46.34454 62.04955 1.000 35.30079 206 VAL A CA 1
ATOM 3607 C C . VAL B 1 228 ? 50.91498 45.42310 62.77981 1.000 35.94675 206 VAL A C 1
ATOM 3608 O O . VAL B 1 228 ? 50.01919 44.83381 62.16447 1.000 41.68944 206 VAL A O 1
ATOM 3612 N N . ILE B 1 229 ? 51.09187 45.30356 64.08968 1.000 28.18510 207 ILE A N 1
ATOM 3613 C CA . ILE B 1 229 ? 50.23496 44.48718 64.93237 1.000 31.67503 207 ILE A CA 1
ATOM 3614 C C . ILE B 1 229 ? 49.63597 45.41253 65.97987 1.000 31.99371 207 ILE A C 1
ATOM 3615 O O . ILE B 1 229 ? 50.36113 45.97958 66.81055 1.000 26.94964 207 ILE A O 1
ATOM 3620 N N . ASN B 1 230 ? 48.32392 45.60760 65.90927 1.000 26.49452 208 ASN A N 1
ATOM 3621 C CA . ASN B 1 230 ? 47.62362 46.33662 66.94937 1.000 26.35245 208 ASN A CA 1
ATOM 3622 C C . ASN B 1 230 ? 47.33642 45.39915 68.11621 1.000 32.58547 208 ASN A C 1
ATOM 3623 O O . ASN B 1 230 ? 47.33192 44.17759 67.97117 1.000 36.22646 208 ASN A O 1
ATOM 3628 N N . ALA B 1 231 ? 47.12046 45.98128 69.29177 1.000 32.69172 209 ALA A N 1
ATOM 3629 C CA . ALA B 1 231 ? 46.77038 45.18282 70.45599 1.000 31.45206 209 ALA A CA 1
ATOM 3630 C C . ALA B 1 231 ? 45.92728 46.02447 71.39930 1.000 34.29115 209 ALA A C 1
ATOM 3631 O O . ALA B 1 231 ? 45.92657 47.25694 71.33087 1.000 30.69439 209 ALA A O 1
ATOM 3633 N N . SER B 1 232 ? 45.22081 45.33340 72.29835 1.000 40.79152 210 SER A N 1
ATOM 3634 C CA . SER B 1 232 ? 44.25284 45.93619 73.20735 1.000 42.92150 210 SER A CA 1
ATOM 3635 C C . SER B 1 232 ? 43.22029 46.73961 72.42636 1.000 41.36896 210 SER A C 1
ATOM 3636 O O . SER B 1 232 ? 43.25226 47.97690 72.44460 1.000 45.20629 210 SER A O 1
ATOM 3639 N N . PRO B 1 233 ? 42.30001 46.07654 71.71927 1.000 35.97138 211 PRO A N 1
ATOM 3640 C CA . PRO B 1 233 ? 41.29140 46.82156 70.95000 1.000 43.12322 211 PRO A CA 1
ATOM 3641 C C . PRO B 1 233 ? 40.30854 47.58231 71.81911 1.000 44.85678 211 PRO A C 1
ATOM 3642 O O . PRO B 1 233 ? 39.72708 48.56891 71.34996 1.000 48.27292 211 PRO A O 1
ATOM 3646 N N . PHE B 1 234 ? 40.11038 47.16233 73.06545 1.000 40.47334 212 PHE A N 1
ATOM 3647 C CA . PHE B 1 234 ? 39.07328 47.70561 73.92970 1.000 40.61597 212 PHE A CA 1
ATOM 3648 C C . PHE B 1 234 ? 39.57396 48.82202 74.83672 1.000 43.74916 212 PHE A C 1
ATOM 3649 O O . PHE B 1 234 ? 38.82989 49.26653 75.71716 1.000 42.45078 212 PHE A O 1
ATOM 3657 N N . GLY B 1 235 ? 40.80501 49.28927 74.64270 1.000 45.07268 213 GLY A N 1
ATOM 3658 C CA . GLY B 1 235 ? 41.35036 50.29218 75.53473 1.000 40.62239 213 GLY A CA 1
ATOM 3659 C C . GLY B 1 235 ? 41.59261 49.80424 76.94311 1.000 33.33029 213 GLY A C 1
ATOM 3660 O O . GLY B 1 235 ? 41.68069 50.62006 77.86579 1.000 26.89716 213 GLY A O 1
ATOM 3661 N N . MET B 1 236 ? 41.68983 48.48655 77.13252 1.000 32.82704 214 MET A N 1
ATOM 3662 C CA . MET B 1 236 ? 41.95194 47.88028 78.43698 1.000 31.85907 214 MET A CA 1
ATOM 3663 C C . MET B 1 236 ? 40.87185 48.25709 79.45067 1.000 31.01434 214 MET A C 1
ATOM 3664 O O . MET B 1 236 ? 41.15779 48.62877 80.58876 1.000 30.42558 214 MET A O 1
ATOM 3669 N N . GLY B 1 237 ? 39.61042 48.16300 79.02267 1.000 30.69009 215 GLY A N 1
ATOM 3670 C CA . GLY B 1 237 ? 38.46003 48.38360 79.88403 1.000 29.22389 215 GLY A CA 1
ATOM 3671 C C . GLY B 1 237 ? 37.60051 49.56357 79.47167 1.000 28.83665 215 GLY A C 1
ATOM 3672 O O . GLY B 1 237 ? 36.40905 49.59871 79.79602 1.000 26.43926 215 GLY A O 1
ATOM 3673 N N . LEU B 1 238 ? 38.18544 50.53542 78.76919 1.000 26.96572 216 LEU A N 1
ATOM 3674 C CA . LEU B 1 238 ? 37.44216 51.74358 78.42642 1.000 26.96864 216 LEU A CA 1
ATOM 3675 C C . LEU B 1 238 ? 36.28492 51.43813 77.48436 1.000 39.20028 216 LEU A C 1
ATOM 3676 O O . LEU B 1 238 ? 35.17071 51.93747 77.67851 1.000 47.54400 216 LEU A O 1
ATOM 3681 N N . LEU B 1 239 ? 36.51983 50.59844 76.47727 1.000 40.41014 217 LEU A N 1
ATOM 3682 C CA . LEU B 1 239 ? 35.51315 50.24096 75.47877 1.000 36.22668 217 LEU A CA 1
ATOM 3683 C C . LEU B 1 239 ? 34.83816 48.92644 75.83103 1.000 35.86497 217 LEU A C 1
ATOM 3684 O O . LEU B 1 239 ? 34.50921 48.10537 74.96762 1.000 38.55003 217 LEU A O 1
ATOM 3689 N N . THR B 1 240 ? 34.65680 48.72971 77.13286 1.000 38.63438 218 THR A N 1
ATOM 3690 C CA . THR B 1 240 ? 33.96779 47.60093 77.73139 1.000 38.14771 218 THR A CA 1
ATOM 3691 C C . THR B 1 240 ? 32.65170 48.10605 78.31492 1.000 44.04157 218 THR A C 1
ATOM 3692 O O . THR B 1 240 ? 32.55292 49.26693 78.73148 1.000 44.76131 218 THR A O 1
ATOM 3696 N N . GLN B 1 241 ? 31.61656 47.25843 78.30643 1.000 48.69854 219 GLN A N 1
ATOM 3697 C CA . GLN B 1 241 ? 30.36776 47.68502 78.93372 1.000 60.31473 219 GLN A CA 1
ATOM 3698 C C . GLN B 1 241 ? 30.36879 47.43035 80.43659 1.000 58.87566 219 GLN A C 1
ATOM 3699 O O . GLN B 1 241 ? 29.65426 48.11994 81.17581 1.000 53.37827 219 GLN A O 1
ATOM 3705 N N . ARG B 1 242 ? 31.15707 46.45881 80.90511 1.000 57.86414 220 ARG A N 1
ATOM 3706 C CA . ARG B 1 242 ? 31.34575 46.32569 82.34487 1.000 53.15284 220 ARG A CA 1
ATOM 3707 C C . ARG B 1 242 ? 32.09555 47.52463 82.90905 1.000 51.42246 220 ARG A C 1
ATOM 3708 O O . ARG B 1 242 ? 31.75044 48.03855 83.98145 1.000 55.75430 220 ARG A O 1
ATOM 3716 N N . GLY B 1 243 ? 33.12122 47.98413 82.20230 1.000 45.58488 221 GLY A N 1
ATOM 3717 C CA . GLY B 1 243 ? 33.82701 49.17133 82.61103 1.000 43.38529 221 GLY A CA 1
ATOM 3718 C C . GLY B 1 243 ? 35.31452 48.93212 82.63765 1.000 46.52783 221 GLY A C 1
ATOM 3719 O O . GLY B 1 243 ? 35.83460 48.02526 81.97801 1.000 51.37917 221 GLY A O 1
ATOM 3720 N N . VAL B 1 244 ? 35.99494 49.75705 83.42230 1.000 41.56153 222 VAL A N 1
ATOM 3721 C CA . VAL B 1 244 ? 37.44640 49.87549 83.38453 1.000 36.08739 222 VAL A CA 1
ATOM 3722 C C . VAL B 1 244 ? 37.99128 49.20659 84.64340 1.000 40.11712 222 VAL A C 1
ATOM 3723 O O . VAL B 1 244 ? 37.35502 49.29293 85.70533 1.000 37.83079 222 VAL A O 1
ATOM 3727 N N . PRO B 1 245 ? 39.12336 48.50479 84.58215 1.000 46.21901 223 PRO A N 1
ATOM 3728 C CA . PRO B 1 245 ? 39.61759 47.80353 85.77292 1.000 43.98925 223 PRO A CA 1
ATOM 3729 C C . PRO B 1 245 ? 40.04249 48.77759 86.86089 1.000 46.46239 223 PRO A C 1
ATOM 3730 O O . PRO B 1 245 ? 40.15751 49.98754 86.65748 1.000 51.74644 223 PRO A O 1
ATOM 3734 N N . GLU B 1 246 ? 40.29187 48.21131 88.04366 1.000 45.36373 224 GLU A N 1
ATOM 3735 C CA . GLU B 1 246 ? 40.57375 49.03138 89.21580 1.000 42.83348 224 GLU A CA 1
ATOM 3736 C C . GLU B 1 246 ? 41.93136 49.71217 89.11086 1.000 39.36704 224 GLU A C 1
ATOM 3737 O O . GLU B 1 246 ? 42.11463 50.80896 89.64740 1.000 36.78622 224 GLU A O 1
ATOM 3743 N N . TRP B 1 247 ? 42.88319 49.09717 88.41331 1.000 43.93183 225 TRP A N 1
ATOM 3744 C CA . TRP B 1 247 ? 44.21389 49.67324 88.28369 1.000 39.51786 225 TRP A CA 1
ATOM 3745 C C . TRP B 1 247 ? 44.29350 50.76123 87.22660 1.000 29.45330 225 TRP A C 1
ATOM 3746 O O . TRP B 1 247 ? 45.31760 51.46297 87.15598 1.000 25.68594 225 TRP A O 1
ATOM 3757 N N . HIS B 1 248 ? 43.25258 50.92915 86.41498 1.000 32.57341 226 HIS A N 1
ATOM 3758 C CA . HIS B 1 248 ? 43.37095 51.79251 85.23489 1.000 29.69856 226 HIS A CA 1
ATOM 3759 C C . HIS B 1 248 ? 43.54026 53.25363 85.60978 1.000 26.83417 226 HIS A C 1
ATOM 3760 O O . HIS B 1 248 ? 42.68530 53.78843 86.30897 1.000 32.50839 226 HIS A O 1
ATOM 3767 N N . PRO B 1 249 ? 44.59421 53.93193 85.16557 1.000 29.17381 227 PRO A N 1
ATOM 3768 C CA . PRO B 1 249 ? 44.80223 55.32885 85.52940 1.000 31.80555 227 PRO A CA 1
ATOM 3769 C C . PRO B 1 249 ? 44.17728 56.30836 84.55612 1.000 36.14935 227 PRO A C 1
ATOM 3770 O O . PRO B 1 249 ? 44.55796 57.48561 84.58361 1.000 35.05915 227 PRO A O 1
ATOM 3774 N N . ALA B 1 250 ? 43.29647 55.84787 83.66027 1.000 36.25021 228 ALA A N 1
ATOM 3775 C CA . ALA B 1 250 ? 42.71272 56.75640 82.68853 1.000 33.18052 228 ALA A CA 1
ATOM 3776 C C . ALA B 1 250 ? 42.07913 57.93234 83.42093 1.000 34.28390 228 ALA A C 1
ATOM 3777 O O . ALA B 1 250 ? 41.43151 57.74000 84.45988 1.000 36.46013 228 ALA A O 1
ATOM 3779 N N . PRO B 1 251 ? 42.27528 59.15413 82.93926 1.000 34.49882 229 PRO A N 1
ATOM 3780 C CA . PRO B 1 251 ? 41.66247 60.30461 83.60092 1.000 37.09797 229 PRO A CA 1
ATOM 3781 C C . PRO B 1 251 ? 40.14777 60.17692 83.63212 1.000 44.34648 229 PRO A C 1
ATOM 3782 O O . PRO B 1 251 ? 39.53601 59.44476 82.85074 1.000 49.47164 229 PRO A O 1
ATOM 3786 N N . LYS B 1 252 ? 39.54805 60.90537 84.57450 1.000 46.26273 230 LYS A N 1
ATOM 3787 C CA . LYS B 1 252 ? 38.10264 60.85928 84.76748 1.000 44.77023 230 LYS A CA 1
ATOM 3788 C C . LYS B 1 252 ? 37.34695 61.22402 83.49417 1.000 38.35910 230 LYS A C 1
ATOM 3789 O O . LYS B 1 252 ? 36.26475 60.68282 83.23638 1.000 37.65077 230 LYS A O 1
ATOM 3795 N N . SER B 1 253 ? 37.91301 62.11080 82.67375 1.000 36.60275 231 SER A N 1
ATOM 3796 C CA . SER B 1 253 ? 37.21756 62.57332 81.47667 1.000 43.24440 231 SER A CA 1
ATOM 3797 C C . SER B 1 253 ? 37.11736 61.46873 80.42755 1.000 45.27387 231 SER A C 1
ATOM 3798 O O . SER B 1 253 ? 36.03598 61.21263 79.88158 1.000 52.22338 231 SER A O 1
ATOM 3801 N N . LEU B 1 254 ? 38.24345 60.82108 80.11441 1.000 38.41164 232 LEU A N 1
ATOM 3802 C CA . LEU B 1 254 ? 38.22717 59.70253 79.17549 1.000 33.22469 232 LEU A CA 1
ATOM 3803 C C . LEU B 1 254 ? 37.35129 58.56794 79.69345 1.000 36.33087 232 LEU A C 1
ATOM 3804 O O . LEU B 1 254 ? 36.59912 57.94765 78.92740 1.000 42.02628 232 LEU A O 1
ATOM 3809 N N . ILE B 1 255 ? 37.42479 58.29954 80.99955 1.000 35.14551 233 ILE A N 1
ATOM 3810 C CA . ILE B 1 255 ? 36.60122 57.25935 81.61004 1.000 36.78552 233 ILE A CA 1
ATOM 3811 C C . ILE B 1 255 ? 35.12249 57.55863 81.39585 1.000 39.46053 233 ILE A C 1
ATOM 3812 O O . ILE B 1 255 ? 34.34460 56.68363 80.99665 1.000 40.86776 233 ILE A O 1
ATOM 3817 N N . GLU B 1 256 ? 34.71656 58.80747 81.64035 1.000 39.53041 234 GLU A N 1
ATOM 3818 C CA . GLU B 1 256 ? 33.30804 59.16473 81.50380 1.000 47.71762 234 GLU A CA 1
ATOM 3819 C C . GLU B 1 256 ? 32.85780 59.12140 80.05039 1.000 43.86765 234 GLU A C 1
ATOM 3820 O O . GLU B 1 256 ? 31.75734 58.64077 79.75220 1.000 42.76772 234 GLU A O 1
ATOM 3826 N N . ALA B 1 257 ? 33.68250 59.63694 79.13507 1.000 40.51259 235 ALA A N 1
ATOM 3827 C CA . ALA B 1 257 ? 33.33241 59.57710 77.72018 1.000 41.33564 235 ALA A CA 1
ATOM 3828 C C . ALA B 1 257 ? 33.12302 58.13642 77.27078 1.000 48.00917 235 ALA A C 1
ATOM 3829 O O . ALA B 1 257 ? 32.13564 57.82324 76.59082 1.000 45.51467 235 ALA A O 1
ATOM 3831 N N . CYS B 1 258 ? 34.02495 57.23571 77.67023 1.000 46.95220 236 CYS A N 1
ATOM 3832 C CA . CYS B 1 258 ? 33.90728 55.85004 77.23328 1.000 42.49795 236 CYS A CA 1
ATOM 3833 C C . CYS B 1 258 ? 32.74413 55.13737 77.91348 1.000 44.19432 236 CYS A C 1
ATOM 3834 O O . CYS B 1 258 ? 32.09575 54.28781 77.29252 1.000 43.27623 236 CYS A O 1
ATOM 3837 N N . ALA B 1 259 ? 32.44463 55.47950 79.16935 1.000 47.70691 237 ALA A N 1
ATOM 3838 C CA . ALA B 1 259 ? 31.28283 54.88984 79.82643 1.000 48.73379 237 ALA A CA 1
ATOM 3839 C C . ALA B 1 259 ? 29.98863 55.34208 79.16284 1.000 49.60715 237 ALA A C 1
ATOM 3840 O O . ALA B 1 259 ? 29.05951 54.54367 78.98996 1.000 49.68933 237 ALA A O 1
ATOM 3842 N N . LYS B 1 260 ? 29.91684 56.61391 78.76268 1.000 51.51062 238 LYS A N 1
ATOM 3843 C CA . LYS B 1 260 ? 28.72538 57.09892 78.07418 1.000 57.29612 238 LYS A CA 1
ATOM 3844 C C . LYS B 1 260 ? 28.59752 56.47093 76.69164 1.000 57.46584 238 LYS A C 1
ATOM 3845 O O . LYS B 1 260 ? 27.48527 56.17077 76.24031 1.000 58.82578 238 LYS A O 1
ATOM 3851 N N . ALA B 1 261 ? 29.72506 56.25069 76.00937 1.000 52.39183 239 ALA A N 1
ATOM 3852 C CA . ALA B 1 261 ? 29.67731 55.55159 74.72854 1.000 46.41891 239 ALA A CA 1
ATOM 3853 C C . ALA B 1 261 ? 29.20046 54.11370 74.90237 1.000 45.26754 239 ALA A C 1
ATOM 3854 O O . ALA B 1 261 ? 28.39629 53.61885 74.10301 1.000 48.74877 239 ALA A O 1
ATOM 3856 N N . ALA B 1 262 ? 29.68137 53.42965 75.94403 1.000 44.87839 240 ALA A N 1
ATOM 3857 C CA . ALA B 1 262 ? 29.22514 52.06953 76.21207 1.000 48.80704 240 ALA A CA 1
ATOM 3858 C C . ALA B 1 262 ? 27.73807 52.04283 76.53940 1.000 55.02308 240 ALA A C 1
ATOM 3859 O O . ALA B 1 262 ? 27.02067 51.12206 76.13278 1.000 62.73440 240 ALA A O 1
ATOM 3861 N N . LYS B 1 263 ? 27.25461 53.05315 77.26457 1.000 51.02461 241 LYS A N 1
ATOM 3862 C CA . LYS B 1 263 ? 25.83159 53.12318 77.58148 1.000 49.94121 241 LYS A CA 1
ATOM 3863 C C . LYS B 1 263 ? 24.99371 53.35130 76.32830 1.000 46.58292 241 LYS A C 1
ATOM 3864 O O . LYS B 1 263 ? 23.93755 52.72901 76.15615 1.000 45.18851 241 LYS A O 1
ATOM 3870 N N . PHE B 1 264 ? 25.44044 54.25366 75.45162 1.000 46.36809 242 PHE A N 1
ATOM 3871 C CA . PHE B 1 264 ? 24.73499 54.48221 74.19399 1.000 47.55866 242 PHE A CA 1
ATOM 3872 C C . PHE B 1 264 ? 24.71833 53.22020 73.33921 1.000 48.96140 242 PHE A C 1
ATOM 3873 O O . PHE B 1 264 ? 23.70179 52.89271 72.71097 1.000 52.14076 242 PHE A O 1
ATOM 3881 N N . CYS B 1 265 ? 25.83621 52.49290 73.31513 1.000 43.19377 243 CYS A N 1
ATOM 3882 C CA . CYS B 1 265 ? 25.88684 51.21953 72.60631 1.000 44.75719 243 CYS A CA 1
ATOM 3883 C C . CYS B 1 265 ? 24.88965 50.22576 73.19228 1.000 40.89897 243 CYS A C 1
ATOM 3884 O O . CYS B 1 265 ? 24.17221 49.53970 72.45478 1.000 37.13672 243 CYS A O 1
ATOM 3887 N N . LYS B 1 266 ? 24.84054 50.13151 74.52401 1.000 40.25441 244 LYS A N 1
ATOM 3888 C CA . LYS B 1 266 ? 23.86265 49.27632 75.19057 1.000 46.32820 244 LYS A CA 1
ATOM 3889 C C . LYS B 1 266 ? 22.44463 49.63022 74.76290 1.000 52.56706 244 LYS A C 1
ATOM 3890 O O . LYS B 1 266 ? 21.64167 48.75128 74.42858 1.000 57.85527 244 LYS A O 1
ATOM 3896 N N . GLU B 1 267 ? 22.12232 50.92406 74.76558 1.000 52.89964 245 GLU A N 1
ATOM 3897 C CA . GLU B 1 267 ? 20.78368 51.35522 74.38223 1.000 56.27475 245 GLU A CA 1
ATOM 3898 C C . GLU B 1 267 ? 20.49541 51.11191 72.90595 1.000 58.21818 245 GLU A C 1
ATOM 3899 O O . GLU B 1 267 ? 19.32423 50.99662 72.52919 1.000 53.02401 245 GLU A O 1
ATOM 3905 N N . GLN B 1 268 ? 21.52520 51.02301 72.06583 1.000 68.32304 246 GLN A N 1
ATOM 3906 C CA . GLN B 1 268 ? 21.33273 50.74314 70.64829 1.000 74.35940 246 GLN A CA 1
ATOM 3907 C C . GLN B 1 268 ? 21.41254 49.25710 70.31288 1.000 73.00644 246 GLN A C 1
ATOM 3908 O O . GLN B 1 268 ? 21.38311 48.90324 69.12926 1.000 75.93826 246 GLN A O 1
ATOM 3914 N N . GLY B 1 269 ? 21.50028 48.38571 71.31699 1.000 60.66925 247 GLY A N 1
ATOM 3915 C CA . GLY B 1 269 ? 21.62195 46.96015 71.07622 1.000 50.91103 247 GLY A CA 1
ATOM 3916 C C . GLY B 1 269 ? 22.81357 46.62118 70.20610 1.000 47.46441 247 GLY A C 1
ATOM 3917 O O . GLY B 1 269 ? 22.67268 45.99345 69.15226 1.000 54.92839 247 GLY A O 1
ATOM 3918 N N . TYR B 1 270 ? 23.99128 47.05593 70.63423 1.000 38.39977 248 TYR A N 1
ATOM 3919 C CA . TYR B 1 270 ? 25.22838 46.87425 69.88946 1.000 35.36323 248 TYR A CA 1
ATOM 3920 C C . TYR B 1 270 ? 26.39798 47.00220 70.85595 1.000 33.45757 248 TYR A C 1
ATOM 3921 O O . TYR B 1 270 ? 26.86812 48.11830 71.10080 1.000 34.17125 248 TYR A O 1
ATOM 3930 N N . PRO B 1 271 ? 26.89386 45.89857 71.41574 1.000 30.24264 249 PRO A N 1
ATOM 3931 C CA . PRO B 1 271 ? 27.87502 45.99772 72.50547 1.000 25.65237 249 PRO A CA 1
ATOM 3932 C C . PRO B 1 271 ? 29.10852 46.78893 72.09428 1.000 37.64492 249 PRO A C 1
ATOM 3933 O O . PRO B 1 271 ? 29.63364 46.62936 70.99055 1.000 43.74271 249 PRO A O 1
ATOM 3937 N N . ILE B 1 272 ? 29.56108 47.66021 73.00194 1.000 37.09794 250 ILE A N 1
ATOM 3938 C CA . ILE B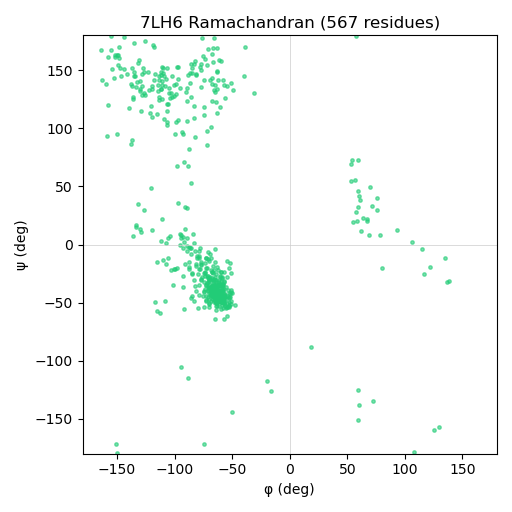 1 272 ? 30.70981 48.51734 72.71713 1.000 34.20316 250 ILE A CA 1
ATOM 3939 C C . ILE B 1 272 ? 31.95009 47.68788 72.42166 1.000 39.35966 250 ILE A C 1
ATOM 3940 O O . ILE B 1 272 ? 32.78902 48.08276 71.60456 1.000 35.51584 250 ILE A O 1
ATOM 3945 N N . GLU B 1 273 ? 32.09351 46.53337 73.07462 1.000 50.93211 251 GLU A N 1
ATOM 3946 C CA . GLU B 1 273 ? 33.23253 45.66959 72.78795 1.000 52.22592 251 GLU A CA 1
ATOM 3947 C C . GLU B 1 273 ? 33.13167 45.08318 71.38704 1.000 49.89313 251 GLU A C 1
ATOM 3948 O O . GLU B 1 273 ? 34.14545 44.94890 70.69030 1.000 49.59301 251 GLU A O 1
ATOM 3954 N N . LYS B 1 274 ? 31.91526 44.73714 70.95611 1.000 48.28615 252 LYS A N 1
ATOM 3955 C CA . LYS B 1 274 ? 31.71486 44.28791 69.58286 1.000 46.15413 252 LYS A CA 1
ATOM 3956 C C . LYS B 1 274 ? 32.16462 45.35662 68.59892 1.000 40.51921 252 LYS A C 1
ATOM 3957 O O . LYS B 1 274 ? 32.89130 45.07036 67.64276 1.000 47.00114 252 LYS A O 1
ATOM 3963 N N . LEU B 1 275 ? 31.77313 46.60693 68.84487 1.000 32.15520 253 LEU A N 1
ATOM 3964 C CA . LEU B 1 275 ? 32.16203 47.69414 67.95476 1.000 34.56659 253 LEU A CA 1
ATOM 3965 C C . LEU B 1 275 ? 33.66707 47.93159 67.98416 1.000 38.86067 253 LEU A C 1
ATOM 3966 O O . LEU B 1 275 ? 34.28594 48.15016 66.93769 1.000 41.83416 253 LEU A O 1
ATOM 3971 N N . ALA B 1 276 ? 34.27244 47.89155 69.17172 1.000 36.43111 254 ALA A N 1
ATOM 3972 C CA . ALA B 1 276 ? 35.70505 48.14177 69.29005 1.000 35.22442 254 ALA A CA 1
ATOM 3973 C C . ALA B 1 276 ? 36.51208 47.07696 68.55849 1.000 35.26965 254 ALA A C 1
ATOM 3974 O O . ALA B 1 276 ? 37.43731 47.39307 67.79884 1.000 37.04214 254 ALA A O 1
ATOM 3976 N N . VAL B 1 277 ? 36.17624 45.80248 68.77590 1.000 34.72813 255 VAL A N 1
ATOM 3977 C CA . VAL B 1 277 ? 36.91096 44.73352 68.10925 1.000 31.84865 255 VAL A CA 1
ATOM 3978 C C . VAL B 1 277 ? 36.60898 44.72473 66.61316 1.000 34.53069 255 VAL A C 1
ATOM 3979 O O . VAL B 1 277 ? 37.48035 44.39074 65.80094 1.000 29.62391 255 VAL A O 1
ATOM 3983 N N . GLN B 1 278 ? 35.38942 45.10779 66.21988 1.000 33.44927 256 GLN A N 1
ATOM 3984 C CA . GLN B 1 278 ? 35.07231 45.29204 64.80823 1.000 36.60107 256 GLN A CA 1
ATOM 3985 C C . GLN B 1 278 ? 35.96258 46.35205 64.18184 1.000 39.20087 256 GLN A C 1
ATOM 3986 O O . GLN B 1 278 ? 36.42158 46.20551 63.04269 1.000 40.97853 256 GLN A O 1
ATOM 3992 N N . PHE B 1 279 ? 36.20800 47.43118 64.92086 1.000 33.69866 257 PHE A N 1
ATOM 3993 C CA . PHE B 1 279 ? 36.90827 48.59226 64.39870 1.000 31.52892 257 PHE A CA 1
ATOM 3994 C C . PHE B 1 279 ? 38.41367 48.37693 64.34835 1.000 34.06040 257 PHE A C 1
ATOM 3995 O O . PHE B 1 279 ? 39.07611 48.88320 63.43553 1.000 31.07751 257 PHE A O 1
ATOM 4003 N N . SER B 1 280 ? 38.97025 47.63777 65.31035 1.000 38.41184 258 SER A N 1
ATOM 4004 C CA . SER B 1 280 ? 40.41816 47.45919 65.34259 1.000 43.86501 258 SER A CA 1
ATOM 4005 C C . SER B 1 280 ? 40.90824 46.55011 64.22124 1.000 45.74797 258 SER A C 1
ATOM 4006 O O . SER B 1 280 ? 42.05812 46.67595 63.78645 1.000 48.96861 258 SER A O 1
ATOM 4009 N N . VAL B 1 281 ? 40.06414 45.63552 63.74277 1.000 44.44049 259 VAL A N 1
ATOM 4010 C CA . VAL B 1 281 ? 40.40550 44.77676 62.61492 1.000 39.40898 259 VAL A CA 1
ATOM 4011 C C . VAL B 1 281 ? 39.90002 45.35115 61.29611 1.000 37.08491 259 VAL A C 1
ATOM 4012 O O . VAL B 1 281 ? 40.02485 44.70401 60.25161 1.000 37.07560 259 VAL A O 1
ATOM 4016 N N . SER B 1 282 ? 39.34177 46.55897 61.31875 1.000 34.88658 260 SER A N 1
ATOM 4017 C CA . SER B 1 282 ? 38.68442 47.14900 60.16182 1.000 39.19166 260 SER A CA 1
ATOM 4018 C C . SER B 1 282 ? 39.62635 47.95449 59.27713 1.000 44.10453 260 SER A C 1
ATOM 4019 O O . SER B 1 282 ? 39.16270 48.58636 58.32233 1.000 45.50432 260 SER A O 1
ATOM 4022 N N . ASN B 1 283 ? 40.92689 47.95562 59.56522 1.000 42.98534 261 ASN A N 1
ATOM 4023 C CA . ASN B 1 283 ? 41.86911 48.74523 58.78473 1.000 38.22442 261 ASN A CA 1
ATOM 4024 C C . ASN B 1 283 ? 42.70095 47.83352 57.89764 1.000 39.21631 261 ASN A C 1
ATOM 4025 O O . ASN B 1 283 ? 43.40759 46.95268 58.41105 1.000 40.48110 261 ASN A O 1
ATOM 4030 N N . PRO B 1 284 ? 42.65945 48.01527 56.57417 1.000 40.77509 262 PRO A N 1
ATOM 4031 C CA . PRO B 1 284 ? 43.43292 47.13220 55.68444 1.000 42.15265 262 PRO A CA 1
ATOM 4032 C C . PRO B 1 284 ? 44.93785 47.27694 55.83158 1.000 39.19490 262 PRO A C 1
ATOM 4033 O O . PRO B 1 284 ? 45.67141 46.37614 55.40489 1.000 39.33095 262 PRO A O 1
ATOM 4037 N N . ARG B 1 285 ? 45.42324 48.37401 56.41243 1.000 36.29226 263 ARG A N 1
ATOM 4038 C CA . ARG B 1 285 ? 46.85660 48.57640 56.57674 1.000 34.53601 263 ARG A CA 1
ATOM 4039 C C . ARG B 1 285 ? 47.40529 47.97614 57.86154 1.000 39.95236 263 ARG A C 1
ATOM 4040 O O . ARG B 1 285 ? 48.61971 47.77690 57.96442 1.000 40.77043 263 ARG A O 1
ATOM 4048 N N . ILE B 1 286 ? 46.55334 47.69942 58.84631 1.000 40.33262 264 ILE A N 1
ATOM 4049 C CA . ILE B 1 286 ? 46.94196 46.94141 60.03013 1.000 34.04056 264 ILE A CA 1
ATOM 4050 C C . ILE B 1 286 ? 46.70207 45.47476 59.72534 1.000 37.18091 264 ILE A C 1
ATOM 4051 O O . ILE B 1 286 ? 45.53243 45.04676 59.65674 1.000 43.73654 264 ILE A O 1
ATOM 4056 N N . PRO B 1 287 ? 47.74556 44.66651 59.49062 1.000 37.93518 265 PRO A N 1
ATOM 4057 C CA . PRO B 1 287 ? 47.51637 43.23875 59.23950 1.000 40.63674 265 PRO A CA 1
ATOM 4058 C C . PRO B 1 287 ? 46.63577 42.57386 60.28738 1.000 41.43706 265 PRO A C 1
ATOM 4059 O O . PRO B 1 287 ? 45.62835 41.95869 59.91862 1.000 38.58210 265 PRO A O 1
ATOM 4063 N N . THR B 1 288 ? 46.94230 42.72259 61.57975 1.000 51.50098 266 THR A N 1
ATOM 4064 C CA . THR B 1 288 ? 46.22466 41.98824 62.62094 1.000 60.70226 266 THR A CA 1
ATOM 4065 C C . THR B 1 288 ? 46.18426 42.77734 63.91833 1.000 55.77992 266 THR A C 1
ATOM 4066 O O . THR B 1 288 ? 46.98792 43.68587 64.14864 1.000 60.06170 266 THR A O 1
ATOM 4070 N N . THR B 1 289 ? 45.26005 42.35912 64.78827 1.000 51.63740 267 THR A N 1
ATOM 4071 C CA . THR B 1 289 ? 45.10511 42.87702 66.13988 1.000 42.17497 267 THR A CA 1
ATOM 4072 C C . THR B 1 289 ? 45.04597 41.71358 67.12440 1.000 40.92097 267 THR A C 1
ATOM 4073 O O . THR B 1 289 ? 44.43180 40.67891 66.84513 1.000 36.90052 267 THR A O 1
ATOM 4077 N N . LEU B 1 290 ? 45.68641 41.89906 68.27783 1.000 37.45674 268 LEU A N 1
ATOM 4078 C CA . LEU B 1 290 ? 45.92736 40.85335 69.26679 1.000 33.43179 268 LEU A CA 1
ATOM 4079 C C . LEU B 1 290 ? 45.05044 41.11532 70.48618 1.000 37.90169 268 LEU A C 1
ATOM 4080 O O . LEU B 1 290 ? 45.30566 42.05293 71.24929 1.000 42.31427 268 LEU A O 1
ATOM 4085 N N . PHE B 1 291 ? 44.01977 40.29403 70.66681 1.000 41.95010 269 PHE A N 1
ATOM 4086 C CA . PHE B 1 291 ? 43.15533 40.37057 71.83632 1.000 34.95689 269 PHE A CA 1
ATOM 4087 C C . PHE B 1 291 ? 43.52753 39.27114 72.82302 1.000 34.75179 269 PHE A C 1
ATOM 4088 O O . PHE B 1 291 ? 43.91419 38.16870 72.42357 1.000 36.17684 269 PHE A O 1
ATOM 4096 N N . SER B 1 292 ? 43.41610 39.57899 74.11249 1.000 36.75734 270 SER A N 1
ATOM 4097 C CA . SER B 1 292 ? 43.80794 38.66695 75.17937 1.000 40.72125 270 SER A CA 1
ATOM 4098 C C . SER B 1 292 ? 42.57447 38.18215 75.92793 1.000 46.93979 270 SER A C 1
ATOM 4099 O O . SER B 1 292 ? 41.77683 38.99221 76.41162 1.000 49.97039 270 SER A O 1
ATOM 4102 N N . SER B 1 293 ? 42.42498 36.86280 76.02133 1.000 48.83154 271 SER A N 1
ATOM 4103 C CA . SER B 1 293 ? 41.32965 36.25833 76.76377 1.000 47.22613 271 SER A CA 1
ATOM 4104 C C . SER B 1 293 ? 41.77499 34.89496 77.26970 1.000 42.65485 271 SER A C 1
ATOM 4105 O O . SER B 1 293 ? 42.76934 34.33267 76.80523 1.000 45.86090 271 SER A O 1
ATOM 4108 N N . ALA B 1 294 ? 41.03093 34.37303 78.24153 1.000 39.91695 272 ALA A N 1
ATOM 4109 C CA . ALA B 1 294 ? 41.28576 33.05150 78.79795 1.000 37.40841 272 ALA A CA 1
ATOM 4110 C C . ALA B 1 294 ? 40.23275 32.03242 78.39300 1.000 35.30461 272 ALA A C 1
ATOM 4111 O O . ALA B 1 294 ? 40.57412 30.93392 77.94548 1.000 35.42945 272 ALA A O 1
ATOM 4113 N N . LYS B 1 295 ? 38.95476 32.37119 78.53850 1.000 35.61324 273 LYS A N 1
ATOM 4114 C CA . LYS B 1 295 ? 37.87919 31.45084 78.20199 1.000 40.30736 273 LYS A CA 1
ATOM 4115 C C . LYS B 1 295 ? 37.68429 31.38594 76.69234 1.000 36.38499 273 LYS A C 1
ATOM 4116 O O . LYS B 1 295 ? 37.68210 32.41226 76.00666 1.000 40.75067 273 LYS A O 1
ATOM 4122 N N . SER B 1 296 ? 37.52378 30.16281 76.17760 1.000 29.91393 274 SER A N 1
ATOM 4123 C CA . SER B 1 296 ? 37.29987 29.97548 74.74675 1.000 39.06241 274 SER A CA 1
ATOM 4124 C C . SER B 1 296 ? 36.02912 30.67221 74.27745 1.000 48.15161 274 SER A C 1
ATOM 4125 O O . SER B 1 296 ? 35.91880 31.03859 73.09853 1.000 52.27234 274 SER A O 1
ATOM 4128 N N . GLU B 1 297 ? 35.05880 30.85162 75.17849 1.000 43.73248 275 GLU A N 1
ATOM 4129 C CA . GLU B 1 297 ? 33.83491 31.56050 74.82248 1.000 44.32269 275 GLU A CA 1
ATOM 4130 C C . GLU B 1 297 ? 34.13663 32.97292 74.34301 1.000 43.02295 275 GLU A C 1
ATOM 4131 O O . GLU B 1 297 ? 33.48214 33.47479 73.42468 1.000 42.40347 275 GLU A O 1
ATOM 4137 N N . SER B 1 298 ? 35.14269 33.62150 74.93357 1.000 40.29393 276 SER A N 1
ATOM 4138 C CA . SER B 1 298 ? 35.50003 34.96902 74.50126 1.000 40.63726 276 SER A CA 1
ATOM 4139 C C . SER B 1 298 ? 36.15397 34.95689 73.12585 1.000 43.09197 276 SER A C 1
ATOM 4140 O O . SER B 1 298 ? 35.90189 35.84935 72.30614 1.000 47.18020 276 SER A O 1
ATOM 4143 N N . VAL B 1 299 ? 36.99832 33.95843 72.85545 1.000 40.58060 277 VAL A N 1
ATOM 4144 C CA . VAL B 1 299 ? 37.57171 33.81705 71.51998 1.000 43.32950 277 VAL A CA 1
ATOM 4145 C C . VAL B 1 299 ? 36.46259 33.66878 70.48817 1.000 48.38412 277 VAL A C 1
ATOM 4146 O O . VAL B 1 299 ? 36.44925 34.35817 69.46161 1.000 47.07976 277 VAL A O 1
ATOM 4150 N N . LEU B 1 300 ? 35.50298 32.77801 70.75610 1.000 46.52548 278 LEU A N 1
ATOM 4151 C CA . LEU B 1 300 ? 34.41801 32.57099 69.80184 1.000 44.20643 278 LEU A CA 1
ATOM 4152 C C . LEU B 1 300 ? 33.52422 33.79951 69.67821 1.000 42.26095 278 LEU A C 1
ATOM 4153 O O . LEU B 1 300 ? 33.05079 34.10510 68.57888 1.000 44.31221 278 LEU A O 1
ATOM 4158 N N . GLN B 1 301 ? 33.30320 34.53035 70.77389 1.000 37.33106 279 GLN A N 1
ATOM 4159 C CA . GLN B 1 301 ? 32.47221 35.72748 70.70216 1.000 39.97196 279 GLN A CA 1
ATOM 4160 C C . GLN B 1 301 ? 33.13856 36.81764 69.87586 1.000 39.92366 279 GLN A C 1
ATOM 4161 O O . GLN B 1 301 ? 32.48346 37.46237 69.05127 1.000 43.96657 279 GLN A O 1
ATOM 4167 N N . ASN B 1 302 ? 34.43848 37.04332 70.07885 1.000 35.69737 280 ASN A N 1
ATOM 4168 C CA . ASN B 1 302 ? 35.12017 38.06809 69.29566 1.000 33.44894 280 ASN A CA 1
ATOM 4169 C C . ASN B 1 302 ? 35.28917 37.64200 67.84082 1.000 46.58780 280 ASN A C 1
ATOM 4170 O O . ASN B 1 302 ? 35.25496 38.49236 66.94173 1.000 49.45379 280 ASN A O 1
ATOM 4175 N N . ILE B 1 303 ? 35.45373 36.33942 67.58535 1.000 48.85164 281 ILE A N 1
ATOM 4176 C CA . ILE B 1 303 ? 35.39823 35.83741 66.21383 1.000 45.47944 281 ILE A CA 1
ATOM 4177 C C . ILE B 1 303 ? 34.05928 36.19388 65.58320 1.000 42.94653 281 ILE A C 1
ATOM 4178 O O . ILE B 1 303 ? 33.99842 36.81527 64.51609 1.000 39.01465 281 ILE A O 1
ATOM 4183 N N . LYS B 1 304 ? 32.96446 35.80060 66.24147 1.000 43.57471 282 LYS A N 1
ATOM 4184 C CA . LYS B 1 304 ? 31.62877 36.09835 65.73658 1.000 44.94320 282 LYS A CA 1
ATOM 4185 C C . LYS B 1 304 ? 31.44279 37.59414 65.51605 1.000 48.93328 282 LYS A C 1
ATOM 4186 O O . LYS B 1 304 ? 30.80192 38.01063 64.54577 1.000 52.73162 282 LYS A O 1
ATOM 4192 N N . TYR B 1 305 ? 32.02127 38.41612 66.39213 1.000 49.59848 283 TYR A N 1
ATOM 4193 C CA . TYR B 1 305 ? 31.93338 39.86480 66.24387 1.000 48.85769 283 TYR A CA 1
ATOM 4194 C C . TYR B 1 305 ? 32.62635 40.32948 64.96892 1.000 46.09420 283 TYR A C 1
ATOM 4195 O O . TYR B 1 305 ? 32.01980 40.99336 64.12027 1.000 45.06733 283 TYR A O 1
ATOM 4204 N N . ILE B 1 306 ? 33.91012 39.99046 64.82242 1.000 44.75779 284 ILE A N 1
ATOM 4205 C CA . ILE B 1 306 ? 34.68571 40.50424 63.69668 1.000 42.83811 284 ILE A CA 1
ATOM 4206 C C . ILE B 1 306 ? 34.16668 39.96153 62.36924 1.000 43.71914 284 ILE A C 1
ATOM 4207 O O . ILE B 1 306 ? 34.28101 40.63161 61.33542 1.000 44.89482 284 ILE A O 1
ATOM 4212 N N . GLU B 1 307 ? 33.58869 38.75645 62.36205 1.000 42.30821 285 GLU A N 1
ATOM 4213 C CA . GLU B 1 307 ? 33.04371 38.21280 61.12239 1.000 38.62781 285 GLU A CA 1
ATOM 4214 C C . GLU B 1 307 ? 31.69901 38.82498 60.75079 1.000 43.14649 285 GLU A C 1
ATOM 4215 O O . GLU B 1 307 ? 31.25907 38.66726 59.60668 1.000 48.84012 285 GLU A O 1
ATOM 4221 N N . GLU B 1 308 ? 31.02800 39.53001 61.70081 1.000 40.75761 286 GLU A N 1
ATOM 4222 C CA . GLU B 1 308 ? 29.76999 40.22425 61.46919 1.000 38.79827 286 GLU A CA 1
ATOM 4223 C C . GLU B 1 308 ? 30.02349 41.63215 60.93616 1.000 39.75496 286 GLU A C 1
ATOM 4224 O O . GLU B 1 308 ? 31.02782 42.26348 61.28334 1.000 32.39110 286 GLU A O 1
ATOM 4230 N N . PRO B 1 309 ? 29.12539 42.14587 60.09462 1.000 42.99513 287 PRO A N 1
ATOM 4231 C CA . PRO B 1 309 ? 29.36066 43.45834 59.47983 1.000 43.23846 287 PRO A CA 1
ATOM 4232 C C . PRO B 1 309 ? 29.37426 44.57623 60.51225 1.000 42.23193 287 PRO A C 1
ATOM 4233 O O . PRO B 1 309 ? 28.54984 44.61732 61.42787 1.000 45.23711 287 PRO A O 1
ATOM 4237 N N . ILE B 1 310 ? 30.32746 45.48732 60.35061 1.000 43.95811 288 ILE A N 1
ATOM 4238 C CA . ILE B 1 310 ? 30.47461 46.62666 61.24748 1.000 42.47131 288 ILE A CA 1
ATOM 4239 C C . ILE B 1 310 ? 29.49319 47.72089 60.84549 1.000 42.56115 288 ILE A C 1
ATOM 4240 O O . ILE B 1 310 ? 29.16903 47.89626 59.66510 1.000 46.03028 288 ILE A O 1
ATOM 4245 N N . ASP B 1 311 ? 29.00311 48.45979 61.84038 1.000 40.31097 289 ASP A N 1
ATOM 4246 C CA . ASP B 1 311 ? 28.04276 49.54519 61.63037 1.000 42.51560 289 ASP A CA 1
ATOM 4247 C C . ASP B 1 311 ? 28.81801 50.85863 61.65585 1.000 40.97827 289 ASP A C 1
ATOM 4248 O O . ASP B 1 311 ? 29.05296 51.44222 62.71400 1.000 45.97294 289 ASP A O 1
ATOM 4253 N N . TRP B 1 312 ? 29.19538 51.33694 60.46713 1.000 36.88979 290 TRP A N 1
ATOM 4254 C CA . TRP B 1 312 ? 30.04779 52.51908 60.37657 1.000 39.01739 290 TRP A CA 1
ATOM 4255 C C . TRP B 1 312 ? 29.35339 53.76783 60.90690 1.000 40.74313 290 TRP A C 1
ATOM 4256 O O . TRP B 1 312 ? 30.01765 54.67501 61.42560 1.000 37.24516 290 TRP A O 1
ATOM 4267 N N . SER B 1 313 ? 28.02593 53.83720 60.78928 1.000 41.35518 291 SER A N 1
ATOM 4268 C CA . SER B 1 313 ? 27.29916 54.95783 61.37603 1.000 41.63158 291 SER A CA 1
ATOM 4269 C C . SER B 1 313 ? 27.41736 54.95056 62.89486 1.000 44.17711 291 SER A C 1
ATOM 4270 O O . SER B 1 313 ? 27.58543 56.00433 63.51798 1.000 45.27576 291 SER A O 1
ATOM 4273 N N . LEU B 1 314 ? 27.34621 53.77190 63.51166 1.000 40.39534 292 LEU A N 1
ATOM 4274 C CA . LEU B 1 314 ? 27.54186 53.70938 64.95324 1.000 36.37160 292 LEU A CA 1
ATOM 4275 C C . LEU B 1 314 ? 28.96814 54.08677 65.32996 1.000 38.84815 292 LEU A C 1
ATOM 4276 O O . LEU B 1 314 ? 29.19068 54.70959 66.37786 1.000 40.21150 292 LEU A O 1
ATOM 4281 N N . VAL B 1 315 ? 29.93978 53.72199 64.48906 1.000 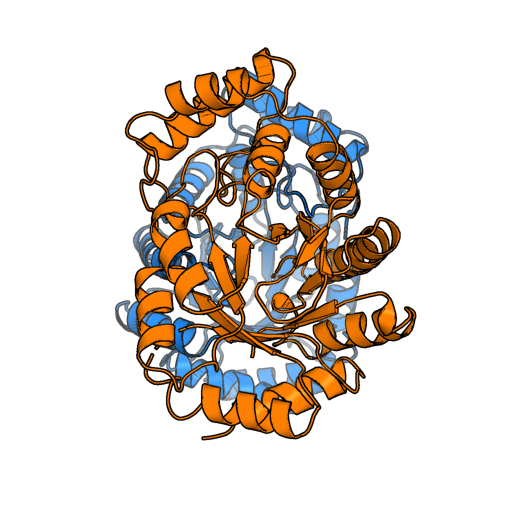37.58363 293 VAL A N 1
ATOM 4282 C CA . VAL B 1 315 ? 31.31892 54.14670 64.71022 1.000 36.74948 293 VAL A CA 1
ATOM 4283 C C . VAL B 1 315 ? 31.40505 55.66659 64.72030 1.000 43.50156 293 VAL A C 1
ATOM 4284 O O . VAL B 1 315 ? 32.00324 56.26203 65.62302 1.000 39.09957 293 VAL A O 1
ATOM 4288 N N . GLU B 1 316 ? 30.81380 56.31751 63.71006 1.000 51.29247 294 GLU A N 1
ATOM 4289 C CA . GLU B 1 316 ? 30.80122 57.77929 63.68848 1.000 56.39879 294 GLU A CA 1
ATOM 4290 C C . GLU B 1 316 ? 30.14898 58.33236 64.95122 1.000 53.86367 294 GLU A C 1
ATOM 4291 O O . GLU B 1 316 ? 30.66813 59.27141 65.57025 1.000 50.86175 294 GLU A O 1
ATOM 4297 N N . LYS B 1 317 ? 29.05190 57.70985 65.39089 1.000 52.80955 295 LYS A N 1
ATOM 4298 C CA . LYS B 1 317 ? 28.30556 58.23638 66.52710 1.000 52.28721 295 LYS A CA 1
ATOM 4299 C C . LYS B 1 317 ? 29.14125 58.20019 67.80149 1.000 58.09130 295 LYS A C 1
ATOM 4300 O O . LYS B 1 317 ? 29.30582 59.22350 68.47593 1.000 58.78206 295 LYS A O 1
ATOM 4306 N N . VAL B 1 318 ? 29.69860 57.03619 68.14099 1.000 60.73051 296 VAL A N 1
ATOM 4307 C CA . VAL B 1 318 ? 30.41537 56.97081 69.41399 1.000 59.17751 296 VAL A CA 1
ATOM 4308 C C . VAL B 1 318 ? 31.78577 57.63187 69.31321 1.000 56.60538 296 VAL A C 1
ATOM 4309 O O . VAL B 1 318 ? 32.28571 58.16700 70.30997 1.000 58.40680 296 VAL A O 1
ATOM 4313 N N . LYS B 1 319 ? 32.42772 57.61001 68.13874 1.000 55.16113 297 LYS A N 1
ATOM 4314 C CA . LYS B 1 319 ? 33.64482 58.39381 67.96766 1.000 49.95103 297 LYS A CA 1
ATOM 4315 C C . LYS B 1 319 ? 33.37212 59.87465 68.17610 1.000 49.86043 297 LYS A C 1
ATOM 4316 O O . LYS B 1 319 ? 34.27159 60.62135 68.57635 1.000 48.95882 297 LYS A O 1
ATOM 4322 N N . GLU B 1 320 ? 32.14281 60.31930 67.90413 1.000 52.54169 298 GLU A N 1
ATOM 4323 C CA . GLU B 1 320 ? 31.75620 61.67288 68.28452 1.000 52.40793 298 GLU A CA 1
ATOM 4324 C C . GLU B 1 320 ? 31.55126 61.78202 69.79195 1.000 49.05203 298 GLU A C 1
ATOM 4325 O O . GLU B 1 320 ? 32.05984 62.71269 70.42803 1.000 48.10621 298 GLU A O 1
ATOM 4331 N N . ILE B 1 321 ? 30.80804 60.83781 70.38230 1.000 50.85657 299 ILE A N 1
ATOM 4332 C CA . ILE B 1 321 ? 30.52424 60.90758 71.81658 1.000 45.60471 299 ILE A CA 1
ATOM 4333 C C . ILE B 1 321 ? 31.81655 60.86586 72.62064 1.000 47.12854 299 ILE A C 1
ATOM 4334 O O . ILE B 1 321 ? 31.96442 61.57959 73.62120 1.000 47.44070 299 ILE A O 1
ATOM 4339 N N . ILE B 1 322 ? 32.77883 60.05123 72.19256 1.000 49.00587 300 ILE A N 1
ATOM 4340 C CA . ILE B 1 322 ? 34.12009 60.17225 72.74554 1.000 50.09006 300 ILE A CA 1
ATOM 4341 C C . ILE B 1 322 ? 34.68357 61.46063 72.16743 1.000 62.88886 300 ILE A C 1
ATOM 4342 O O . ILE B 1 322 ? 35.18531 61.48389 71.03854 1.000 68.54044 300 ILE A O 1
ATOM 4347 N N . GLY B 1 323 ? 34.61057 62.53827 72.93936 1.000 65.45631 301 GLY A N 1
ATOM 4348 C CA . GLY B 1 323 ? 34.87323 63.85729 72.40601 1.000 71.23334 301 GLY A CA 1
ATOM 4349 C C . GLY B 1 323 ? 36.33548 64.22807 72.47051 1.000 77.68855 301 GLY A C 1
ATOM 4350 O O . GLY B 1 323 ? 37.17073 63.61049 71.80249 1.000 77.31434 301 GLY A O 1
ATOM 4351 N N . ASP B 1 324 ? 36.65186 65.24455 73.27523 1.000 81.56318 302 ASP A N 1
ATOM 4352 C CA . ASP B 1 324 ? 38.02480 65.71748 73.41215 1.000 82.38292 302 ASP A CA 1
ATOM 4353 C C . ASP B 1 324 ? 39.00007 64.61052 73.79995 1.000 82.04037 302 ASP A C 1
ATOM 4354 O O . ASP B 1 324 ? 40.21552 64.80322 73.68781 1.000 84.74994 302 ASP A O 1
ATOM 4359 N N . GLN B 1 325 ? 38.50006 63.45682 74.23962 1.000 66.52282 303 GLN A N 1
ATOM 4360 C CA . GLN B 1 325 ? 39.32570 62.38038 74.77026 1.000 60.32625 303 GLN A CA 1
ATOM 4361 C C . GLN B 1 325 ? 39.88165 61.44353 73.70513 1.000 59.55884 303 GLN A C 1
ATOM 4362 O O . GLN B 1 325 ? 40.61849 60.51275 74.05193 1.000 60.85569 303 GLN A O 1
ATOM 4368 N N . GLN B 1 326 ? 39.53477 61.64121 72.43450 1.000 52.92257 304 GLN A N 1
ATOM 4369 C CA . GLN B 1 326 ? 40.17728 60.89501 71.35918 1.000 51.22383 304 GLN A CA 1
ATOM 4370 C C . GLN B 1 326 ? 41.68731 61.09752 71.42402 1.000 53.88222 304 GLN A C 1
ATOM 4371 O O . GLN B 1 326 ? 42.17449 62.23001 71.47200 1.000 53.24788 304 GLN A O 1
ATOM 4377 N N . ARG B 1 327 ? 42.42329 59.98871 71.46194 1.000 60.10608 305 ARG A N 1
ATOM 4378 C CA . ARG B 1 327 ? 43.88287 59.95480 71.53901 1.000 60.12916 305 ARG A CA 1
ATOM 4379 C C . ARG B 1 327 ? 44.43852 60.59028 72.80889 1.000 59.62617 305 ARG A C 1
ATOM 4380 O O . ARG B 1 327 ? 45.65168 60.82340 72.89840 1.000 65.20510 305 ARG A O 1
ATOM 4388 N N . VAL B 1 328 ? 43.58971 60.88875 73.79401 1.000 57.17393 306 VAL A N 1
ATOM 4389 C CA . VAL B 1 328 ? 44.09621 61.20281 75.12306 1.000 53.86904 306 VAL A CA 1
ATOM 4390 C C . VAL B 1 328 ? 44.80270 59.97006 75.66576 1.000 62.73110 306 VAL A C 1
ATOM 4391 O O . VAL B 1 328 ? 44.29517 58.84627 75.56101 1.000 69.33015 306 VAL A O 1
ATOM 4395 N N . SER B 1 329 ? 45.98901 60.16689 76.22806 1.000 63.70163 307 SER A N 1
ATOM 4396 C CA . SER B 1 329 ? 46.82760 59.05589 76.65028 1.000 65.98554 307 SER A CA 1
ATOM 4397 C C . SER B 1 329 ? 46.66554 58.78230 78.14056 1.000 61.03825 307 SER A C 1
ATOM 4398 O O . SER B 1 329 ? 46.33916 59.67534 78.92723 1.000 52.40256 307 SER A O 1
ATOM 4401 N N . TRP B 1 330 ? 46.89418 57.52124 78.51912 1.000 63.57060 308 TRP A N 1
ATOM 4402 C CA . TRP B 1 330 ? 46.90549 57.11767 79.92027 1.000 60.51157 308 TRP A CA 1
ATOM 4403 C C . TRP B 1 330 ? 48.11089 56.24143 80.24065 1.000 57.06502 308 TRP A C 1
ATOM 4404 O O . TRP B 1 330 ? 48.13295 55.58225 81.28490 1.000 56.31783 308 TRP A O 1
ATOM 4415 N N . ALA B 1 331 ? 49.10965 56.22164 79.36554 1.000 54.69821 309 ALA A N 1
ATOM 4416 C CA . ALA B 1 331 ? 50.32407 55.45555 79.60268 1.000 55.86861 309 ALA A CA 1
ATOM 4417 C C . ALA B 1 331 ? 51.14190 56.06913 80.73386 1.000 64.55725 309 ALA A C 1
ATOM 4418 O O . ALA B 1 331 ? 51.79765 55.35850 81.49505 1.000 64.77651 309 ALA A O 1
#

B-factor: mean 51.17, std 16.4, range [22.87, 135.93]

Solvent-accessible surface area: 24340 Å² total; per-residue (Å²): 149,99,100,31,103,0,33,169,15,58,28,45,0,0,7,0,0,0,6,4,26,90,94,18,83,73,23,42,30,77,28,4,24,114,0,3,58,17,0,25,133,96,16,0,30,2,2,14,2,21,47,8,73,68,94,153,68,5,5,37,63,4,0,80,26,4,71,81,26,97,84,112,45,18,22,3,0,2,55,33,83,54,62,14,21,114,25,1,74,70,3,14,104,78,0,115,33,131,83,0,28,1,0,8,6,54,118,158,109,20,17,105,95,27,1,56,9,0,37,69,0,76,133,123,40,55,1,13,28,0,0,0,6,25,48,72,0,61,70,1,78,92,12,16,61,103,10,57,121,135,13,10,23,0,0,12,0,25,14,21,14,1,0,6,8,30,69,0,63,95,33,4,89,28,1,85,136,95,19,10,2,3,4,0,2,13,1,38,1,64,10,8,0,26,67,89,19,34,35,61,25,4,44,7,55,172,60,0,59,122,12,1,57,136,0,5,131,38,0,136,134,95,69,34,49,0,41,23,0,0,0,5,12,0,11,33,26,100,102,1,8,0,0,17,1,71,10,0,79,12,107,23,0,60,95,11,9,111,31,22,77,50,118,39,59,135,77,12,4,94,106,0,51,107,38,1,38,129,22,38,81,46,81,32,82,73,113,77,38,89,1,26,162,7,54,41,119,0,0,6,0,0,0,4,0,18,74,3,27,47,48,6,68,66,19,31,32,76,30,3,22,103,0,0,40,11,0,23,124,89,15,0,39,2,0,10,1,40,41,2,74,54,71,158,155,1,1,53,56,0,3,112,0,4,77,117,30,89,101,103,32,25,15,2,4,5,47,110,70,23,49,110,38,7,74,79,2,15,117,64,1,124,28,139,83,1,24,3,1,11,6,68,118,127,112,30,11,110,54,24,2,60,12,3,41,100,3,75,143,156,51,16,3,22,32,1,0,3,8,28,40,82,6,65,78,0,89,98,16,12,56,106,16,60,126,122,18,6,19,0,0,17,0,22,10,10,19,0,0,2,4,33,42,1,60,96,46,3,87,28,1,85,129,88,21,9,1,4,7,0,1,14,1,39,0,54,9,6,0,31,98,83,25,30,33,64,32,4,43,8,55,155,59,0,53,70,12,1,58,121,0,6,141,61,0,129,128,108,68,26,42,1,34,37,0,0,0,5,8,0,12,27,16,106,96,0,9,0,0,15,2,71,9,0,80,23,103,16,0,61,71,14,11,106,16,22,95,63,122,37,55,138,48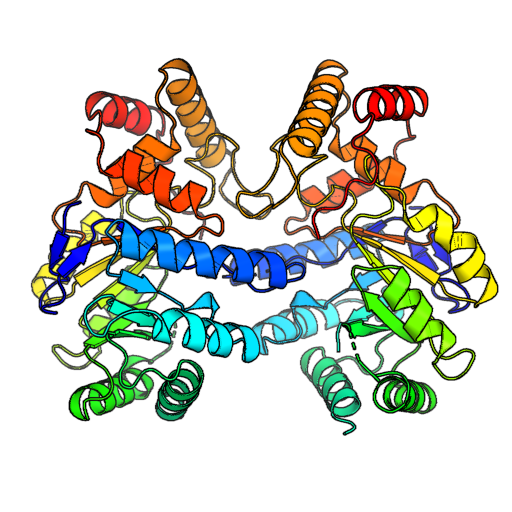,7,6,99,89,0,59,122,67,1,37,135,26,51,98,47,70,25,80

Secondary structure (DSSP, 8-state):
--EEE-STT--EEESEEE------STTHHHHHHHHHHHHHHHHHHT--EEE-GGGTT-HHHHHHHHHHHHTS-STT-EEEE---HHHHHHHHHHHHT-S-BSEEEE----TTTTHHHHHHHHHHHTSBS-EEEE-S-HHHHHHHHHHS-TT---EEEEESSSSSS--TTHHHHHHHHHHT-EEEEE-TTTTTTT-SS---TT----HHHHHHHHHHHHHHHHTT--HHHHHHHHHT--TTS-EEEE--SSHHHHHHHHHHHHSPP-HHHHHHHHHHS-TTTT----/--EEE-TTS--EEESEEE------HHHHHHHHHHHHHHHHHHT---EE-GGGTT-HHHHHHHHHHHTTS-GGG--EEE----HHHHHHHHHHHHHT-S-EEEEEEE----TTTHHHHHHHHHHHTSEEEEEEEES-HHHHHHHHHHSPTT---EEEEESSSSSS--TTGGGHHHHHHHT-EEEEE-TTTTTTTSSS---TT----HHHHHHHHHHHHHHHHTTS-HHHHHHHHHT--TTS-EEEE--SSHHHHHHHHHHHTSPP-HHHHHHHHHHS-TTTT----

Sequence (571 aa):
MEYRELGKTGLKVPVLSYGASSVFHSIKESEAIQSVFTAVEHGLNFIDVSPYYGHYKAETVLGKALKELPRESFILSTKVGKRAQESVYESMERLNIDHIDLINVHDNQVVNETLPALVELKEKGLVGHVGITDLQLENLKWVIDHAAPDTVEAVLNFCHYSLNDDKLVDFLDYFDEKGVGVINASPFGMGLLTQRGVPEWHPAPKSLIEACAKAAKFCKEQGYPIEKLAVQFSVSNPRIPTTLFSSAKSESVLQNIKYIEEPIDWSLVEKVKEIIGDQQRVSWAMEYRELGKTGLKVPVLSYGASSLGGVFHSIKESEAIQSVFTAVEHGLNFIDVSPYYGHYKAETVLGKALKELPRESFILSTKKRAQESVYESMERLNIDHIDLINVHDNQVVNETLPALVELKEKGLVGHVGITDLQLENLKWVIDHAAPDTVEAVLNFCHYSLNDDKLVDFLDYFDEKGVGVINASPFGMGLLTQRGVPEWHPAPKSLIEACAKAAKFCKEQGYPIEKLAVQFSVSNPRIPTTLFSSAKSESVLQNIKYIEEPIDWSLVEKVKEIIGDQQRVSWA